Protein 5OL0 (pdb70)

Structure (mmCIF, N/CA/C/O backbone):
data_5OL0
#
_entry.id   5OL0
#
_cell.length_a   66.020
_cell.length_b   65.670
_cell.length_c   66.620
_cell.angle_alpha   90.00
_cell.angle_beta   97.75
_cell.angle_gamma   90.00
#
_symmetry.space_group_name_H-M   'P 1 21 1'
#
loop_
_entity.id
_entity.type
_entity.pdbx_description
1 polymer 'Putative silent information regulator 2,Putative silent information regulator 2'
2 polymer 'Cellular tumor antigen p53'
3 non-polymer 'ZINC ION'
4 water water
#
loop_
_atom_site.group_PDB
_atom_site.id
_atom_site.type_symbol
_atom_site.label_atom_id
_atom_site.label_alt_id
_atom_site.label_comp_id
_atom_site.label_asym_id
_atom_site.label_entity_id
_atom_site.label_seq_id
_atom_site.pdbx_PDB_ins_code
_atom_site.Cartn_x
_atom_site.Cartn_y
_atom_site.Cartn_z
_atom_site.occupancy
_atom_site.B_iso_or_equiv
_atom_site.auth_seq_id
_atom_site.auth_comp_id
_atom_site.auth_asym_id
_atom_site.auth_atom_id
_atom_site.pdbx_PDB_model_num
ATOM 1 N N . ALA A 1 9 ? -14.636 -19.217 54.342 1.00 54.48 7 ALA A N 1
ATOM 2 C CA . ALA A 1 9 ? -14.248 -20.365 55.207 1.00 54.99 7 ALA A CA 1
ATOM 3 C C . ALA A 1 9 ? -14.228 -19.934 56.709 1.00 49.71 7 ALA A C 1
ATOM 4 O O . ALA A 1 9 ? -13.558 -18.961 57.062 1.00 45.14 7 ALA A O 1
ATOM 6 N N . PRO A 1 10 ? -14.998 -20.627 57.577 1.00 47.81 8 PRO A N 1
ATOM 7 C CA . PRO A 1 10 ? -14.952 -20.363 59.043 1.00 48.31 8 PRO A CA 1
ATOM 8 C C . PRO A 1 10 ? -13.535 -20.238 59.659 1.00 46.28 8 PRO A C 1
ATOM 9 O O . PRO A 1 10 ? -13.285 -19.262 60.362 1.00 37.42 8 PRO A O 1
ATOM 13 N N . HIS A 1 11 ? -12.636 -21.186 59.363 1.00 44.19 9 HIS A N 1
ATOM 14 C CA . HIS A 1 11 ? -11.242 -21.190 59.905 1.00 48.34 9 HIS A CA 1
ATOM 15 C C . HIS A 1 11 ? -10.386 -19.933 59.554 1.00 47.50 9 HIS A C 1
ATOM 16 O O . HIS A 1 11 ? -9.386 -19.674 60.219 1.00 46.07 9 HIS A O 1
ATOM 23 N N . GLN A 1 12 ? -10.822 -19.184 58.540 1.00 46.62 10 GLN A N 1
ATOM 24 C CA . GLN A 1 12 ? -10.295 -17.862 58.206 1.00 53.96 10 GLN A CA 1
ATOM 25 C C . GLN A 1 12 ? -10.962 -16.652 58.910 1.00 51.67 10 GLN A C 1
ATOM 26 O O . GLN A 1 12 ? -10.478 -15.542 58.749 1.00 54.35 10 GLN A O 1
ATOM 32 N N . GLU A 1 13 ? -12.038 -16.824 59.688 1.00 40.62 11 GLU A N 1
ATOM 33 C CA . GLU A 1 13 ? -12.555 -15.691 60.486 1.00 43.94 11 GLU A CA 1
ATOM 34 C C . GLU A 1 13 ? -11.415 -15.144 61.334 1.00 40.75 11 GLU A C 1
ATOM 35 O O . GLU A 1 13 ? -10.820 -15.876 62.179 1.00 38.77 11 GLU A O 1
ATOM 41 N N . HIS A 1 14 ? -11.199 -13.848 61.167 1.00 37.28 12 HIS A N 1
ATOM 42 C CA . HIS A 1 14 ? -10.083 -13.155 61.756 1.00 35.43 12 HIS A CA 1
ATOM 43 C C . HIS A 1 14 ? -10.356 -12.675 63.186 1.00 34.53 12 HIS A C 1
ATOM 44 O O . HIS A 1 14 ? -11.379 -12.069 63.490 1.00 37.65 12 HIS A O 1
ATOM 51 N N . VAL A 1 15 ? -9.379 -12.845 64.050 1.00 34.30 13 VAL A N 1
ATOM 52 C CA . VAL A 1 15 ? -9.454 -12.283 65.408 1.00 38.78 13 VAL A CA 1
ATOM 53 C C . VAL A 1 15 ? -9.789 -10.770 65.399 1.00 40.44 13 VAL A C 1
ATOM 54 O O . VAL A 1 15 ? -10.385 -10.268 66.363 1.00 34.94 13 VAL A O 1
ATOM 58 N N . LEU A 1 16 ? -9.391 -10.034 64.349 1.00 35.38 14 LEU A N 1
ATOM 59 C CA . LEU A 1 16 ? -9.658 -8.587 64.305 1.00 37.16 14 LEU A CA 1
ATOM 60 C C . LEU A 1 16 ? -11.073 -8.213 63.786 1.00 41.65 14 LEU A C 1
ATOM 61 O O . LEU A 1 16 ? -11.410 -7.027 63.784 1.00 44.88 14 LEU A O 1
ATOM 66 N N . GLY A 1 17 ? -11.841 -9.194 63.306 1.00 41.43 15 GLY A N 1
ATOM 67 C CA . GLY A 1 17 ? -13.131 -8.951 62.670 1.00 44.30 15 GLY A CA 1
ATOM 68 C C . GLY A 1 17 ? -12.817 -8.641 61.235 1.00 43.81 15 GLY A C 1
ATOM 69 O O . GLY A 1 17 ? -12.754 -9.526 60.417 1.00 51.86 15 GLY A O 1
ATOM 70 N N . GLU A 1 18 ? -12.547 -7.376 60.936 1.00 48.12 16 GLU A N 1
ATOM 71 C CA . GLU A 1 18 ? -12.068 -6.978 59.611 1.00 44.33 16 GLU A CA 1
ATOM 72 C C . GLU A 1 18 ? -10.583 -6.755 59.679 1.00 39.87 16 GLU A C 1
ATOM 73 O O . GLU A 1 18 ? -10.140 -5.931 60.458 1.00 41.70 16 GLU A O 1
ATOM 79 N N . PRO A 1 19 ? -9.800 -7.477 58.873 1.00 41.65 17 PRO A N 1
ATOM 80 C CA . PRO A 1 19 ? -8.333 -7.349 58.961 1.00 42.05 17 PRO A CA 1
ATOM 81 C C . PRO A 1 19 ? -7.809 -6.113 58.194 1.00 35.06 17 PRO A C 1
ATOM 82 O O . PRO A 1 19 ? -7.085 -6.227 57.197 1.00 37.78 17 PRO A O 1
ATOM 86 N N . THR A 1 20 ? -8.199 -4.932 58.656 1.00 32.89 18 THR A N 1
ATOM 87 C CA . THR A 1 20 ? -7.924 -3.668 57.948 1.00 33.71 18 THR A CA 1
ATOM 88 C C . THR A 1 20 ? -7.406 -2.685 58.991 1.00 30.82 18 THR A C 1
ATOM 89 O O . THR A 1 20 ? -7.492 -2.929 60.195 1.00 32.71 18 THR A O 1
ATOM 93 N N . LEU A 1 21 ? -6.897 -1.554 58.556 1.00 32.47 19 LEU A N 1
ATOM 94 C CA . LEU A 1 21 ? -6.410 -0.577 59.551 1.00 31.71 19 LEU A CA 1
ATOM 95 C C . LEU A 1 21 ? -7.554 -0.076 60.425 1.00 32.89 19 LEU A C 1
ATOM 96 O O . LEU A 1 21 ? -7.385 0.130 61.650 1.00 28.94 19 LEU A O 1
ATOM 101 N N . GLU A 1 22 ? -8.717 0.110 59.792 1.00 32.79 20 GLU A N 1
ATOM 102 C CA . GLU A 1 22 ? -9.969 0.409 60.484 1.00 36.29 20 GLU A CA 1
ATOM 103 C C . GLU A 1 22 ? -10.392 -0.640 61.526 1.00 35.83 20 GLU A C 1
ATOM 104 O O . GLU A 1 22 ? -10.672 -0.292 62.702 1.00 30.22 20 GLU A O 1
ATOM 110 N N . GLY A 1 23 ? -10.389 -1.907 61.125 1.00 30.23 21 GLY A N 1
ATOM 111 C CA . GLY A 1 23 ? -10.677 -2.978 62.072 1.00 34.09 21 GLY A CA 1
ATOM 112 C C . GLY A 1 23 ? -9.706 -3.069 63.240 1.00 32.03 21 GLY A C 1
ATOM 113 O O . GLY A 1 23 ? -10.099 -3.328 64.390 1.00 30.97 21 GLY A O 1
ATOM 114 N N . LEU A 1 24 ? -8.422 -2.832 62.960 1.00 30.22 22 LEU A N 1
ATOM 115 C CA . LEU A 1 24 ? -7.427 -2.861 63.989 1.00 26.67 22 LEU A CA 1
ATOM 116 C C . LEU A 1 24 ? -7.694 -1.780 65.001 1.00 27.35 22 LEU A C 1
ATOM 117 O O . LEU A 1 24 ? -7.585 -2.016 66.217 1.00 29.36 22 LEU A O 1
ATOM 122 N N . ALA A 1 25 ? -7.965 -0.558 64.523 1.00 28.38 23 ALA A N 1
ATOM 123 C CA . ALA A 1 25 ? -8.235 0.540 65.457 1.00 31.92 23 ALA A CA 1
ATOM 124 C C . ALA A 1 25 ? -9.471 0.244 66.325 1.00 34.43 23 ALA A C 1
ATOM 125 O O . ALA A 1 25 ? -9.439 0.486 67.547 1.00 34.78 23 ALA A O 1
ATOM 127 N N . HIS A 1 26 ? -10.537 -0.231 65.681 1.00 35.63 24 HIS A N 1
ATOM 128 C CA . HIS A 1 26 ? -11.759 -0.726 66.394 1.00 39.43 24 HIS A CA 1
ATOM 129 C C . HIS A 1 26 ? -11.423 -1.743 67.438 1.00 38.22 24 HIS A C 1
ATOM 130 O O . HIS A 1 26 ? -11.927 -1.662 68.570 1.00 37.05 24 HIS A O 1
ATOM 137 N N . TYR A 1 27 ? -10.602 -2.725 67.072 1.00 34.06 25 TYR A N 1
ATOM 138 C CA . TYR A 1 27 ? -10.259 -3.808 68.000 1.00 32.49 25 TYR A CA 1
ATOM 139 C C . TYR A 1 27 ? -9.517 -3.236 69.213 1.00 34.57 25 TYR A C 1
ATOM 140 O O . TYR A 1 27 ? -9.847 -3.555 70.367 1.00 35.51 25 TYR A O 1
ATOM 149 N N . ILE A 1 28 ? -8.530 -2.390 68.960 1.00 31.47 26 ILE A N 1
ATOM 150 C CA . ILE A 1 28 ? -7.801 -1.710 70.059 1.00 29.86 26 ILE A CA 1
ATOM 151 C C . ILE A 1 28 ? -8.756 -0.920 70.999 1.00 33.53 26 ILE A C 1
ATOM 152 O O . ILE A 1 28 ? -8.627 -0.986 72.249 1.00 34.14 26 ILE A O 1
ATOM 157 N N . ARG A 1 29 ? -9.697 -0.200 70.409 1.00 35.80 27 ARG A N 1
ATOM 158 C CA . ARG A 1 29 ? -10.608 0.626 71.203 1.00 45.69 27 ARG A CA 1
ATOM 159 C C . ARG A 1 29 ? -11.668 -0.207 71.893 1.00 44.62 27 ARG A C 1
ATOM 160 O O . ARG A 1 29 ? -11.759 -0.140 73.109 1.00 42.69 27 ARG A O 1
ATOM 168 N N . GLU A 1 30 ? -12.391 -1.038 71.138 1.00 42.05 28 GLU A N 1
ATOM 169 C CA . GLU A 1 30 ? -13.457 -1.859 71.676 1.00 43.72 28 GLU A CA 1
ATOM 170 C C . GLU A 1 30 ? -12.925 -2.827 72.754 1.00 47.87 28 GLU A C 1
ATOM 171 O O . GLU A 1 30 ? -13.531 -2.986 73.829 1.00 42.62 28 GLU A O 1
ATOM 177 N N . LYS A 1 31 ? -11.767 -3.439 72.539 1.00 41.81 29 LYS A N 1
ATOM 178 C CA . LYS A 1 31 ? -11.249 -4.333 73.568 1.00 42.89 29 LYS A CA 1
ATOM 179 C C . LYS A 1 31 ? -10.368 -3.630 74.563 1.00 39.68 29 LYS A C 1
ATOM 180 O O . LYS A 1 31 ? -9.801 -4.287 75.417 1.00 42.33 29 LYS A O 1
ATOM 186 N N . ASN A 1 32 ? -10.262 -2.302 74.501 1.00 36.51 30 ASN A N 1
ATOM 187 C CA . ASN A 1 32 ? -9.401 -1.585 75.438 1.00 39.54 30 ASN A CA 1
ATOM 188 C C . ASN A 1 32 ? -7.980 -2.222 75.548 1.00 36.87 30 ASN A C 1
ATOM 189 O O . ASN A 1 32 ? -7.520 -2.596 76.632 1.00 34.69 30 ASN A O 1
ATOM 194 N N . VAL A 1 33 ? -7.297 -2.304 74.421 1.00 36.17 31 VAL A N 1
ATOM 195 C CA . VAL A 1 33 ? -5.978 -2.934 74.378 1.00 34.63 31 VAL A CA 1
ATOM 196 C C . VAL A 1 33 ? -4.968 -2.001 74.966 1.00 30.02 31 VAL A C 1
ATOM 197 O O . VAL A 1 33 ? -4.822 -0.904 74.490 1.00 32.77 31 VAL A O 1
ATOM 201 N N . ARG A 1 34 ? -4.289 -2.471 75.995 1.00 34.58 32 ARG A N 1
ATOM 202 C CA . ARG A 1 34 ? -3.291 -1.720 76.744 1.00 38.35 32 ARG A CA 1
ATOM 203 C C . ARG A 1 34 ? -1.885 -2.299 76.728 1.00 35.96 32 ARG A C 1
ATOM 204 O O . ARG A 1 34 ? -0.957 -1.655 77.227 1.00 36.85 32 ARG A O 1
ATOM 212 N N . ARG A 1 35 ? -1.715 -3.521 76.266 1.00 30.39 33 ARG A N 1
ATOM 213 C CA . ARG A 1 35 ? -0.430 -4.156 76.291 1.00 31.34 33 ARG A CA 1
ATOM 214 C C . ARG A 1 35 ? 0.042 -4.402 74.810 1.00 30.65 33 ARG A C 1
ATOM 215 O O . ARG A 1 35 ? 0.009 -5.546 74.312 1.00 31.09 33 ARG A O 1
ATOM 223 N N . ILE A 1 36 ? 0.387 -3.312 74.119 1.00 27.63 34 ILE A N 1
ATOM 224 C CA . ILE A 1 36 ? 0.802 -3.380 72.703 1.00 27.37 34 ILE A CA 1
ATOM 225 C C . ILE A 1 36 ? 2.343 -3.490 72.686 1.00 26.89 34 ILE A C 1
ATOM 226 O O . ILE A 1 36 ? 3.033 -2.629 73.200 1.00 26.12 34 ILE A O 1
ATOM 231 N N . LEU A 1 37 ? 2.839 -4.569 72.082 1.00 25.42 35 LEU A N 1
ATOM 232 C CA . LEU A 1 37 ? 4.269 -4.730 71.849 1.00 27.25 35 LEU A CA 1
ATOM 233 C C . LEU A 1 37 ? 4.560 -4.223 70.441 1.00 27.47 35 LEU A C 1
ATOM 234 O O . LEU A 1 37 ? 3.968 -4.692 69.481 1.00 27.16 35 LEU A O 1
ATOM 239 N N . VAL A 1 38 ? 5.448 -3.246 70.338 1.00 27.24 36 VAL A N 1
ATOM 240 C CA . VAL A 1 38 ? 5.799 -2.716 69.044 1.00 28.26 36 VAL A CA 1
ATOM 241 C C . VAL A 1 38 ? 7.211 -3.127 68.797 1.00 25.30 36 VAL A C 1
ATOM 242 O O . VAL A 1 38 ? 8.099 -2.902 69.631 1.00 27.74 36 VAL A O 1
ATOM 246 N N . LEU A 1 39 ? 7.422 -3.725 67.648 1.00 25.09 37 LEU A N 1
ATOM 247 C CA . LEU A 1 39 ? 8.750 -4.050 67.115 1.00 25.21 37 LEU A CA 1
ATOM 248 C C . LEU A 1 39 ? 9.082 -3.219 65.895 1.00 25.17 37 LEU A C 1
ATOM 249 O O . LEU A 1 39 ? 8.248 -3.061 64.983 1.00 21.89 37 LEU A O 1
ATOM 254 N N . VAL A 1 40 ? 10.327 -2.755 65.820 1.00 24.80 38 VAL A N 1
ATOM 255 C CA . VAL A 1 40 ? 10.725 -1.792 64.852 1.00 25.93 38 VAL A CA 1
ATOM 256 C C . VAL A 1 40 ? 11.975 -2.240 64.143 1.00 28.31 38 VAL A C 1
ATOM 257 O O . VAL A 1 40 ? 12.893 -2.680 64.795 1.00 27.61 38 VAL A O 1
ATOM 261 N N . GLY A 1 41 ? 12.026 -2.117 62.815 1.00 28.99 39 GLY A N 1
ATOM 262 C CA . GLY A 1 41 ? 13.260 -2.386 62.055 1.00 27.72 39 GLY A CA 1
ATOM 263 C C . GLY A 1 41 ? 13.570 -1.317 61.011 1.00 28.99 39 GLY A C 1
ATOM 264 O O . GLY A 1 41 ? 12.955 -0.275 61.008 1.00 26.81 39 GLY A O 1
ATOM 265 N N . ALA A 1 42 ? 14.446 -1.642 60.049 1.00 30.54 40 ALA A N 1
ATOM 266 C CA . ALA A 1 42 ? 15.063 -0.672 59.146 1.00 30.00 40 ALA A CA 1
ATOM 267 C C . ALA A 1 42 ? 14.009 0.047 58.270 1.00 29.58 40 ALA A C 1
ATOM 268 O O . ALA A 1 42 ? 14.169 1.223 57.951 1.00 29.63 40 ALA A O 1
ATOM 270 N N . GLY A 1 43 ? 12.945 -0.658 57.924 1.00 29.05 41 GLY A N 1
ATOM 271 C CA . GLY A 1 43 ? 11.847 -0.056 57.137 1.00 28.84 41 GLY A CA 1
ATOM 272 C C . GLY A 1 43 ? 11.220 1.199 57.732 1.00 29.58 41 GLY A C 1
ATOM 273 O O . GLY A 1 43 ? 10.818 2.054 56.972 1.00 29.23 41 GLY A O 1
ATOM 274 N N . ALA A 1 44 ? 11.186 1.318 59.071 1.00 25.13 42 ALA A N 1
ATOM 275 C CA . ALA A 1 44 ? 10.634 2.456 59.817 1.00 30.32 42 ALA A CA 1
ATOM 276 C C . ALA A 1 44 ? 11.427 3.729 59.695 1.00 29.52 42 ALA A C 1
ATOM 277 O O . ALA A 1 44 ? 10.926 4.814 59.968 1.00 33.42 42 ALA A O 1
ATOM 279 N N . SER A 1 45 ? 12.701 3.601 59.365 1.00 28.24 43 SER A N 1
ATOM 280 C CA . SER A 1 45 ? 13.567 4.769 59.376 1.00 30.97 43 SER A CA 1
ATOM 281 C C . SER A 1 45 ? 14.052 5.251 57.993 1.00 34.43 43 SER A C 1
ATOM 282 O O . SER A 1 45 ? 14.689 6.319 57.918 1.00 33.05 43 SER A O 1
ATOM 285 N N . VAL A 1 46 ? 13.704 4.516 56.934 1.00 28.71 44 VAL A N 1
ATOM 286 C CA . VAL A 1 46 ? 13.901 4.987 55.540 1.00 33.78 44 VAL A CA 1
ATOM 287 C C . VAL A 1 46 ? 13.425 6.401 55.345 1.00 35.22 44 VAL A C 1
ATOM 288 O O . VAL A 1 46 ? 14.164 7.252 54.824 1.00 34.90 44 VAL A O 1
ATOM 292 N N . ALA A 1 47 ? 12.206 6.695 55.795 1.00 33.31 45 ALA A N 1
ATOM 293 C CA . ALA A 1 47 ? 11.674 8.049 55.663 1.00 34.17 45 ALA A CA 1
ATOM 294 C C . ALA A 1 47 ? 12.518 9.109 56.430 1.00 32.39 45 ALA A C 1
ATOM 295 O O . ALA A 1 47 ? 12.430 10.256 56.147 1.00 30.75 45 ALA A O 1
ATOM 297 N N . ALA A 1 48 ? 13.381 8.734 57.346 1.00 36.17 46 ALA A N 1
ATOM 298 C CA . ALA A 1 48 ? 14.242 9.717 57.955 1.00 34.85 46 ALA A CA 1
ATOM 299 C C . ALA A 1 48 ? 15.448 10.074 57.089 1.00 37.20 46 ALA A C 1
ATOM 300 O O . ALA A 1 48 ? 16.163 11.019 57.423 1.00 33.22 46 ALA A O 1
ATOM 302 N N . GLY A 1 49 ? 15.684 9.309 56.028 1.00 35.49 47 GLY A N 1
ATOM 303 C CA . GLY A 1 49 ? 16.829 9.545 55.125 1.00 34.05 47 GLY A CA 1
ATOM 304 C C . GLY A 1 49 ? 17.966 8.662 55.494 1.00 32.78 47 GLY A C 1
ATOM 305 O O . GLY A 1 49 ? 19.068 8.952 55.156 1.00 37.48 47 GLY A O 1
ATOM 306 N N . ILE A 1 50 ? 17.748 7.557 56.183 1.00 36.35 48 ILE A N 1
ATOM 307 C CA . ILE A 1 50 ? 18.901 6.732 56.567 1.00 41.08 48 ILE A CA 1
ATOM 308 C C . ILE A 1 50 ? 19.430 6.019 55.311 1.00 49.03 48 ILE A C 1
ATOM 309 O O . ILE A 1 50 ? 18.629 5.496 54.572 1.00 45.94 48 ILE A O 1
ATOM 314 N N . PRO A 1 51 ? 20.761 6.134 55.016 1.00 58.67 49 PRO A N 1
ATOM 315 C CA . PRO A 1 51 ? 21.419 5.416 53.894 1.00 58.82 49 PRO A CA 1
ATOM 316 C C . PRO A 1 51 ? 21.220 3.891 53.948 1.00 59.83 49 PRO A C 1
ATOM 317 O O . PRO A 1 51 ? 21.718 3.249 54.892 1.00 60.41 49 PRO A O 1
ATOM 321 N N . ASP A 1 52 ? 20.475 3.339 52.979 1.00 60.17 50 ASP A N 1
ATOM 322 C CA . ASP A 1 52 ? 20.394 1.871 52.766 1.00 58.79 50 ASP A CA 1
ATOM 323 C C . ASP A 1 52 ? 21.713 1.255 52.234 1.00 55.32 50 ASP A C 1
ATOM 324 O O . ASP A 1 52 ? 22.152 1.594 51.119 1.00 48.22 50 ASP A O 1
ATOM 329 N N . PHE A 1 53 ? 22.288 0.330 53.019 1.00 54.10 51 PHE A N 1
ATOM 330 C CA . PHE A 1 53 ? 23.479 -0.460 52.636 1.00 61.44 51 PHE A CA 1
ATOM 331 C C . PHE A 1 53 ? 23.399 -0.944 51.194 1.00 51.08 51 PHE A C 1
ATOM 332 O O . PHE A 1 53 ? 24.406 -1.003 50.486 1.00 46.06 51 PHE A O 1
ATOM 340 N N . ARG A 1 54 ? 22.195 -1.405 50.840 1.00 49.29 52 ARG A N 1
ATOM 341 C CA . ARG A 1 54 ? 21.956 -2.237 49.670 1.00 47.93 52 ARG A CA 1
ATOM 342 C C . ARG A 1 54 ? 21.684 -1.453 48.408 1.00 47.91 52 ARG A C 1
ATOM 343 O O . ARG A 1 54 ? 21.605 -2.060 47.322 1.00 45.91 52 ARG A O 1
ATOM 351 N N . SER A 1 55 ? 21.540 -0.131 48.538 1.00 45.61 53 SER A N 1
ATOM 352 C CA . SER A 1 55 ? 21.193 0.735 47.435 1.00 44.89 53 SER A CA 1
ATOM 353 C C . SER A 1 55 ? 22.417 1.214 46.641 1.00 44.36 53 SER A C 1
ATOM 354 O O . SER A 1 55 ? 23.225 1.975 47.176 1.00 43.58 53 SER A O 1
ATOM 357 N N . PRO A 1 56 ? 22.534 0.814 45.359 1.00 41.45 54 PRO A N 1
ATOM 358 C CA . PRO A 1 56 ? 23.702 1.168 44.525 1.00 51.02 54 PRO A CA 1
ATOM 359 C C . PRO A 1 56 ? 24.098 2.637 44.349 1.00 54.04 54 PRO A C 1
ATOM 360 O O . PRO A 1 56 ? 25.274 2.926 44.341 1.00 75.34 54 PRO A O 1
ATOM 364 N N . ASP A 1 57 ? 23.176 3.574 44.272 1.00 63.41 55 ASP A N 1
ATOM 365 C CA . ASP A 1 57 ? 23.628 4.990 44.193 1.00 69.08 55 ASP A CA 1
ATOM 366 C C . ASP A 1 57 ? 23.942 5.670 45.600 1.00 67.55 55 ASP A C 1
ATOM 367 O O . ASP A 1 57 ? 24.181 6.875 45.666 1.00 70.98 55 ASP A O 1
ATOM 372 N N . THR A 1 58 ? 23.976 4.903 46.700 1.00 63.08 56 THR A N 1
ATOM 373 C CA . THR A 1 58 ? 24.457 5.418 47.995 1.00 60.96 56 THR A CA 1
ATOM 374 C C . THR A 1 58 ? 25.996 5.439 48.099 1.00 63.25 56 THR A C 1
ATOM 375 O O . THR A 1 58 ? 26.729 4.695 47.404 1.00 52.80 56 THR A O 1
ATOM 379 N N . GLY A 1 59 ? 26.473 6.322 48.981 1.00 61.48 57 GLY A N 1
ATOM 380 C CA . GLY A 1 59 ? 27.861 6.381 49.344 1.00 55.96 57 GLY A CA 1
ATOM 381 C C . GLY A 1 59 ? 28.189 5.139 50.125 1.00 57.43 57 GLY A C 1
ATOM 382 O O . GLY A 1 59 ? 29.237 4.545 49.923 1.00 61.46 57 GLY A O 1
ATOM 383 N N . ILE A 1 60 ? 27.281 4.726 51.007 1.00 61.39 58 ILE A N 1
ATOM 384 C CA . ILE A 1 60 ? 27.513 3.534 51.806 1.00 65.64 58 ILE A CA 1
ATOM 385 C C . ILE A 1 60 ? 27.808 2.285 50.925 1.00 69.82 58 ILE A C 1
ATOM 386 O O . ILE A 1 60 ? 28.775 1.562 51.196 1.00 65.63 58 ILE A O 1
ATOM 391 N N . TYR A 1 61 ? 27.025 2.063 49.862 1.00 60.39 59 TYR A N 1
ATOM 392 C CA . TYR A 1 61 ? 27.247 0.909 48.935 1.00 58.60 59 TYR A CA 1
ATOM 393 C C . TYR A 1 61 ? 28.619 0.946 48.180 1.00 61.43 59 TYR A C 1
ATOM 394 O O . TYR A 1 61 ? 29.340 -0.093 48.055 1.00 44.88 59 TYR A O 1
ATOM 403 N N . ALA A 1 62 ? 28.962 2.149 47.699 1.00 63.32 60 ALA A N 1
ATOM 404 C CA . ALA A 1 62 ? 30.230 2.409 46.975 1.00 75.57 60 ALA A CA 1
ATOM 405 C C . ALA A 1 62 ? 31.443 1.924 47.764 1.00 79.68 60 ALA A C 1
ATOM 406 O O . ALA A 1 62 ? 32.295 1.204 47.253 1.00 86.92 60 ALA A O 1
ATOM 408 N N . ASN A 1 63 ? 31.480 2.329 49.025 1.00 87.67 61 ASN A N 1
ATOM 409 C CA . ASN A 1 63 ? 32.466 1.876 49.998 1.00 86.44 61 ASN A CA 1
ATOM 410 C C . ASN A 1 63 ? 32.572 0.332 50.063 1.00 85.72 61 ASN A C 1
ATOM 411 O O . ASN A 1 63 ? 33.641 -0.218 49.767 1.00 94.66 61 ASN A O 1
ATOM 416 N N . LEU A 1 64 ? 31.471 -0.344 50.430 1.00 83.04 62 LEU A N 1
ATOM 417 C CA . LEU A 1 64 ? 31.420 -1.822 50.638 1.00 83.37 62 LEU A CA 1
ATOM 418 C C . LEU A 1 64 ? 32.058 -2.630 49.500 1.00 86.51 62 LEU A C 1
ATOM 419 O O . LEU A 1 64 ? 32.660 -3.688 49.732 1.00 79.24 62 LEU A O 1
ATOM 424 N N . GLY A 1 65 ? 31.885 -2.126 48.276 1.00 87.22 63 GLY A N 1
ATOM 425 C CA . GLY A 1 65 ? 32.460 -2.705 47.075 1.00 80.85 63 GLY A CA 1
ATOM 426 C C . GLY A 1 65 ? 33.923 -3.070 47.190 1.00 76.74 63 GLY A C 1
ATOM 427 O O . GLY A 1 65 ? 34.255 -4.247 47.072 1.00 66.73 63 GLY A O 1
ATOM 428 N N . LYS A 1 66 ? 34.799 -2.094 47.454 1.00 74.44 64 LYS A N 1
ATOM 429 C CA . LYS A 1 66 ? 36.252 -2.384 47.469 1.00 77.10 64 LYS A CA 1
ATOM 430 C C . LYS A 1 66 ? 36.602 -3.547 48.388 1.00 76.13 64 LYS A C 1
ATOM 431 O O . LYS A 1 66 ? 37.476 -4.355 48.062 1.00 79.48 64 LYS A O 1
ATOM 437 N N . TYR A 1 67 ? 35.887 -3.648 49.510 1.00 75.81 65 TYR A N 1
ATOM 438 C CA . TYR A 1 67 ? 36.154 -4.692 50.506 1.00 75.81 65 TYR A CA 1
ATOM 439 C C . TYR A 1 67 ? 35.655 -6.093 50.143 1.00 74.18 65 TYR A C 1
ATOM 440 O O . TYR A 1 67 ? 36.271 -7.083 50.555 1.00 70.54 65 TYR A O 1
ATOM 449 N N . ASN A 1 68 ? 34.615 -6.188 49.321 1.00 79.91 66 ASN A N 1
ATOM 450 C CA . ASN A 1 68 ? 34.060 -7.471 48.820 1.00 87.36 66 ASN A CA 1
ATOM 451 C C . ASN A 1 68 ? 33.548 -8.438 49.876 1.00 84.80 66 ASN A C 1
ATOM 452 O O . ASN A 1 68 ? 34.160 -9.456 50.122 1.00 86.83 66 ASN A O 1
ATOM 457 N N . LEU A 1 69 ? 32.362 -8.197 50.389 1.00 80.97 67 LEU A N 1
ATOM 458 C CA . LEU A 1 69 ? 31.835 -8.993 51.480 1.00 83.97 67 LEU A CA 1
ATOM 459 C C . LEU A 1 69 ? 30.710 -9.902 51.018 1.00 86.53 67 LEU A C 1
ATOM 460 O O . LEU A 1 69 ? 29.826 -9.481 50.253 1.00 76.77 67 LEU A O 1
ATOM 465 N N . GLU A 1 70 ? 30.710 -11.133 51.530 1.00 91.77 68 GLU A N 1
ATOM 466 C CA . GLU A 1 70 ? 29.543 -12.011 51.414 1.00 92.58 68 GLU A CA 1
ATOM 467 C C . GLU A 1 70 ? 28.485 -11.483 52.399 1.00 94.73 68 GLU A C 1
ATOM 468 O O . GLU A 1 70 ? 28.192 -12.138 53.402 1.00 94.87 68 GLU A O 1
ATOM 474 N N . ASP A 1 71 ? 28.122 -10.212 52.173 1.00 91.54 69 ASP A N 1
ATOM 475 C CA . ASP A 1 71 ? 27.087 -9.490 52.913 1.00 87.56 69 ASP A CA 1
ATOM 476 C C . ASP A 1 71 ? 27.344 -8.123 53.571 1.00 83.61 69 ASP A C 1
ATOM 477 O O . ASP A 1 71 ? 28.208 -8.004 54.395 1.00 74.13 69 ASP A O 1
ATOM 482 N N . PRO A 1 72 ? 26.563 -7.089 53.208 1.00 85.60 70 PRO A N 1
ATOM 483 C CA . PRO A 1 72 ? 26.809 -5.851 53.971 1.00 90.75 70 PRO A CA 1
ATOM 484 C C . PRO A 1 72 ? 26.866 -6.056 55.499 1.00 88.91 70 PRO A C 1
ATOM 485 O O . PRO A 1 72 ? 27.503 -5.280 56.209 1.00 96.47 70 PRO A O 1
ATOM 489 N N . THR A 1 73 ? 26.187 -7.092 55.978 1.00 84.35 71 THR A N 1
ATOM 490 C CA . THR A 1 73 ? 26.123 -7.455 57.393 1.00 76.75 71 THR A CA 1
ATOM 491 C C . THR A 1 73 ? 27.421 -7.969 58.042 1.00 68.52 71 THR A C 1
ATOM 492 O O . THR A 1 73 ? 27.487 -8.106 59.264 1.00 63.54 71 THR A O 1
ATOM 496 N N . ASP A 1 74 ? 28.440 -8.275 57.250 1.00 61.11 72 ASP A N 1
ATOM 497 C CA . ASP A 1 74 ? 29.741 -8.641 57.809 1.00 55.53 72 ASP A CA 1
ATOM 498 C C . ASP A 1 74 ? 30.511 -7.411 58.310 1.00 49.00 72 ASP A C 1
ATOM 499 O O . ASP A 1 74 ? 31.461 -7.540 59.065 1.00 40.09 72 ASP A O 1
ATOM 504 N N . ALA A 1 75 ? 30.109 -6.227 57.870 1.00 44.26 73 ALA A N 1
ATOM 505 C CA . ALA A 1 75 ? 30.621 -4.996 58.440 1.00 46.65 73 ALA A CA 1
ATOM 506 C C . ALA A 1 75 ? 30.321 -4.930 59.938 1.00 43.53 73 ALA A C 1
ATOM 507 O O . ALA A 1 75 ? 31.053 -4.251 60.684 1.00 38.68 73 ALA A O 1
ATOM 509 N N . PHE A 1 76 ? 29.233 -5.605 60.358 1.00 47.85 74 PHE A N 1
ATOM 510 C CA . PHE A 1 76 ? 28.801 -5.715 61.763 1.00 42.39 74 PHE A CA 1
ATOM 511 C C . PHE A 1 76 ? 29.202 -7.022 62.382 1.00 42.10 74 PHE A C 1
ATOM 512 O O . PHE A 1 76 ? 28.612 -7.489 63.342 1.00 41.79 74 PHE A O 1
ATOM 520 N N . SER A 1 77 ? 30.304 -7.565 61.921 1.00 40.79 75 SER A N 1
ATOM 521 C CA . SER A 1 77 ? 30.783 -8.763 62.527 1.00 43.44 75 SER A CA 1
ATOM 522 C C . SER A 1 77 ? 31.943 -8.396 63.415 1.00 41.02 75 SER A C 1
ATOM 523 O O . SER A 1 77 ? 32.815 -7.611 63.075 1.00 38.96 75 SER A O 1
ATOM 526 N N . LEU A 1 78 ? 31.890 -8.969 64.604 1.00 41.16 76 LEU A N 1
ATOM 527 C CA . LEU A 1 78 ? 32.855 -8.778 65.596 1.00 40.12 76 LEU A CA 1
ATOM 528 C C . LEU A 1 78 ? 34.228 -9.294 65.151 1.00 44.74 76 LEU A C 1
ATOM 529 O O . LEU A 1 78 ? 35.272 -8.680 65.408 1.00 47.25 76 LEU A O 1
ATOM 534 N N . THR A 1 79 ? 34.234 -10.414 64.446 1.00 47.32 77 THR A N 1
ATOM 535 C CA . THR A 1 79 ? 35.506 -10.958 63.935 1.00 46.92 77 THR A CA 1
ATOM 536 C C . THR A 1 79 ? 36.166 -10.077 62.835 1.00 42.78 77 THR A C 1
ATOM 537 O O . THR A 1 79 ? 37.381 -9.809 62.891 1.00 44.95 77 THR A O 1
ATOM 541 N N . LEU A 1 80 ? 35.382 -9.560 61.890 1.00 41.30 78 LEU A N 1
ATOM 542 C CA . LEU A 1 80 ? 35.909 -8.530 60.973 1.00 44.33 78 LEU A CA 1
ATOM 543 C C . LEU A 1 80 ? 36.370 -7.246 61.673 1.00 41.68 78 LEU A C 1
ATOM 544 O O . LEU A 1 80 ? 37.353 -6.650 61.267 1.00 40.01 78 LEU A O 1
ATOM 549 N N . LEU A 1 81 ? 35.664 -6.816 62.715 1.00 40.62 79 LEU A N 1
ATOM 550 C CA . LEU A 1 81 ? 36.135 -5.669 63.516 1.00 40.21 79 LEU A CA 1
ATOM 551 C C . LEU A 1 81 ? 37.508 -5.882 64.159 1.00 40.76 79 LEU A C 1
ATOM 552 O O . LEU A 1 81 ? 38.366 -5.007 64.105 1.00 43.37 79 LEU A O 1
ATOM 557 N N . ARG A 1 82 ? 37.730 -7.052 64.749 1.00 44.22 80 ARG A N 1
ATOM 558 C CA . ARG A 1 82 ? 39.057 -7.351 65.320 1.00 43.51 80 ARG A CA 1
ATOM 559 C C . ARG A 1 82 ? 40.131 -7.426 64.236 1.00 44.82 80 ARG A C 1
ATOM 560 O O . ARG A 1 82 ? 41.249 -7.109 64.475 1.00 46.87 80 ARG A O 1
ATOM 568 N N . GLU A 1 83 ? 39.769 -7.842 63.044 1.00 49.38 81 GLU A N 1
ATOM 569 C CA . GLU A 1 83 ? 40.761 -8.112 62.022 1.00 58.05 81 GLU A CA 1
ATOM 570 C C . GLU A 1 83 ? 41.102 -6.865 61.246 1.00 56.65 81 GLU A C 1
ATOM 571 O O . GLU A 1 83 ? 42.280 -6.592 61.003 1.00 49.70 81 GLU A O 1
ATOM 577 N N . LYS A 1 84 ? 40.061 -6.128 60.849 1.00 47.52 82 LYS A N 1
ATOM 578 C CA . LYS A 1 84 ? 40.199 -4.986 59.962 1.00 51.16 82 LYS A CA 1
ATOM 579 C C . LYS A 1 84 ? 39.177 -3.883 60.387 1.00 44.41 82 LYS A C 1
ATOM 580 O O . LYS A 1 84 ? 38.162 -3.665 59.684 1.00 40.23 82 LYS A O 1
ATOM 586 N N . PRO A 1 85 ? 39.448 -3.208 61.515 1.00 39.95 83 PRO A N 1
ATOM 587 C CA . PRO A 1 85 ? 38.525 -2.197 62.062 1.00 44.02 83 PRO A CA 1
ATOM 588 C C . PRO A 1 85 ? 38.272 -1.010 61.094 1.00 48.17 83 PRO A C 1
ATOM 589 O O . PRO A 1 85 ? 37.166 -0.477 61.037 1.00 41.73 83 PRO A O 1
ATOM 593 N N . GLU A 1 86 ? 39.245 -0.707 60.243 1.00 48.82 84 GLU A N 1
ATOM 594 C CA . GLU A 1 86 ? 39.068 0.306 59.231 1.00 49.16 84 GLU A CA 1
ATOM 595 C C . GLU A 1 86 ? 37.782 0.094 58.458 1.00 47.35 84 GLU A C 1
ATOM 596 O O . GLU A 1 86 ? 37.161 1.061 58.056 1.00 39.45 84 GLU A O 1
ATOM 602 N N . ILE A 1 87 ? 37.320 -1.152 58.305 1.00 45.84 85 ILE A N 1
ATOM 603 C CA . ILE A 1 87 ? 36.111 -1.398 57.510 1.00 43.36 85 ILE A CA 1
ATOM 604 C C . ILE A 1 87 ? 34.852 -0.886 58.228 1.00 45.98 85 ILE A C 1
ATOM 605 O O . ILE A 1 87 ? 34.048 -0.155 57.656 1.00 42.58 85 ILE A O 1
ATOM 610 N N . PHE A 1 88 ? 34.650 -1.276 59.474 1.00 45.75 86 PHE A N 1
ATOM 611 C CA . PHE A 1 88 ? 33.448 -0.764 60.142 1.00 41.44 86 PHE A CA 1
ATOM 612 C C . PHE A 1 88 ? 33.607 0.757 60.358 1.00 35.90 86 PHE A C 1
ATOM 613 O O . PHE A 1 88 ? 32.670 1.480 60.184 1.00 33.75 86 PHE A O 1
ATOM 621 N N . TYR A 1 89 ? 34.791 1.232 60.720 1.00 37.30 87 TYR A N 1
ATOM 622 C CA . TYR A 1 89 ? 34.948 2.658 60.970 1.00 36.93 87 TYR A CA 1
ATOM 623 C C . TYR A 1 89 ? 34.659 3.477 59.736 1.00 43.21 87 TYR A C 1
ATOM 624 O O . TYR A 1 89 ? 34.160 4.593 59.840 1.00 37.47 87 TYR A O 1
ATOM 633 N N . SER A 1 90 ? 34.996 2.924 58.567 1.00 43.04 88 SER A N 1
ATOM 634 C CA . SER A 1 90 ? 34.692 3.554 57.307 1.00 42.35 88 SER A CA 1
ATOM 635 C C . SER A 1 90 ? 33.202 3.611 57.054 1.00 43.40 88 SER A C 1
ATOM 636 O O . SER A 1 90 ? 32.688 4.618 56.581 1.00 43.08 88 SER A O 1
ATOM 639 N N . ILE A 1 91 ? 32.483 2.553 57.398 1.00 40.46 89 ILE A N 1
ATOM 640 C CA . ILE A 1 91 ? 31.026 2.588 57.327 1.00 41.53 89 ILE A CA 1
ATOM 641 C C . ILE A 1 91 ? 30.422 3.528 58.374 1.00 45.88 89 ILE A C 1
ATOM 642 O O . ILE A 1 91 ? 29.481 4.275 58.044 1.00 42.73 89 ILE A O 1
ATOM 647 N N . ALA A 1 92 ? 30.994 3.570 59.583 1.00 38.09 90 ALA A N 1
ATOM 648 C CA . ALA A 1 92 ? 30.433 4.401 60.631 1.00 39.64 90 ALA A CA 1
ATOM 649 C C . ALA A 1 92 ? 30.471 5.886 60.249 1.00 41.47 90 ALA A C 1
ATOM 650 O O . ALA A 1 92 ? 29.564 6.636 60.543 1.00 39.28 90 ALA A O 1
ATOM 652 N N . ARG A 1 93 ? 31.551 6.300 59.607 1.00 38.22 91 ARG A N 1
ATOM 653 C CA . ARG A 1 93 ? 31.721 7.656 59.140 1.00 38.72 91 ARG A CA 1
ATOM 654 C C . ARG A 1 93 ? 30.647 8.113 58.138 1.00 39.69 91 ARG A C 1
ATOM 655 O O . ARG A 1 93 ? 30.345 9.307 58.060 1.00 40.84 91 ARG A O 1
ATOM 663 N N . GLU A 1 94 ? 30.144 7.182 57.331 1.00 37.54 92 GLU A N 1
ATOM 664 C CA . GLU A 1 94 ? 29.141 7.468 56.313 1.00 45.49 92 GLU A CA 1
ATOM 665 C C . GLU A 1 94 ? 27.673 7.371 56.725 1.00 41.47 92 GLU A C 1
ATOM 666 O O . GLU A 1 94 ? 26.840 8.033 56.144 1.00 43.08 92 GLU A O 1
ATOM 672 N N . LEU A 1 95 ? 27.357 6.583 57.740 1.00 39.80 93 LEU A N 1
ATOM 673 C CA . LEU A 1 95 ? 25.967 6.374 58.121 1.00 40.45 93 LEU A CA 1
ATOM 674 C C . LEU A 1 95 ? 25.361 7.514 58.888 1.00 37.44 93 LEU A C 1
ATOM 675 O O . LEU A 1 95 ? 24.156 7.631 58.880 1.00 35.76 93 LEU A O 1
ATOM 680 N N . ASN A 1 96 ? 26.187 8.306 59.591 1.00 38.00 94 ASN A N 1
ATOM 681 C CA . ASN A 1 96 ? 25.726 9.508 60.305 1.00 40.44 94 ASN A CA 1
ATOM 682 C C . ASN A 1 96 ? 24.719 9.205 61.410 1.00 34.12 94 ASN A C 1
ATOM 683 O O . ASN A 1 96 ? 23.772 9.926 61.589 1.00 36.44 94 ASN A O 1
ATOM 688 N N . LEU A 1 97 ? 24.922 8.093 62.115 1.00 34.89 95 LEU A N 1
ATOM 689 C CA . LEU A 1 97 ? 23.956 7.622 63.098 1.00 36.00 95 LEU A CA 1
ATOM 690 C C . LEU A 1 97 ? 24.136 8.240 64.475 1.00 38.57 95 LEU A C 1
ATOM 691 O O . LEU A 1 97 ? 23.439 7.855 65.399 1.00 31.60 95 LEU A O 1
ATOM 696 N N . TRP A 1 98 ? 25.081 9.174 64.603 1.00 36.96 96 TRP A N 1
ATOM 697 C CA . TRP A 1 98 ? 25.363 9.869 65.871 1.00 40.31 96 TRP A CA 1
ATOM 698 C C . TRP A 1 98 ? 24.097 10.591 66.230 1.00 33.09 96 TRP A C 1
ATOM 699 O O . TRP A 1 98 ? 23.490 11.191 65.342 1.00 37.17 96 TRP A O 1
ATOM 710 N N . PRO A 1 99 ? 23.663 10.524 67.509 1.00 35.52 97 PRO A N 1
ATOM 711 C CA . PRO A 1 99 ? 22.380 11.192 67.835 1.00 34.29 97 PRO A CA 1
ATOM 712 C C . PRO A 1 99 ? 22.404 12.688 67.565 1.00 36.09 97 PRO A C 1
ATOM 713 O O . PRO A 1 99 ? 23.419 13.365 67.804 1.00 36.95 97 PRO A O 1
ATOM 717 N N . GLY A 1 100 ? 21.305 13.164 67.011 1.00 33.56 98 GLY A N 1
ATOM 718 C CA . GLY A 1 100 ? 21.089 14.554 66.780 1.00 36.21 98 GLY A CA 1
ATOM 719 C C . GLY A 1 100 ? 21.125 14.898 65.304 1.00 36.72 98 GLY A C 1
ATOM 720 O O . GLY A 1 100 ? 20.855 16.066 64.971 1.00 38.38 98 GLY A O 1
ATOM 721 N N . HIS A 1 101 ? 21.510 13.964 64.434 1.00 31.03 99 HIS A N 1
ATOM 722 C CA . HIS A 1 101 ? 21.384 14.216 62.958 1.00 32.62 99 HIS A CA 1
ATOM 723 C C . HIS A 1 101 ? 20.008 13.840 62.356 1.00 31.92 99 HIS A C 1
ATOM 724 O O . HIS A 1 101 ? 19.224 14.694 61.955 1.00 32.47 99 HIS A O 1
ATOM 731 N N . PHE A 1 102 ? 19.698 12.562 62.298 1.00 29.72 100 PHE A N 1
ATOM 732 C CA . PHE A 1 102 ? 18.401 12.181 61.790 1.00 31.30 100 PHE A CA 1
ATOM 733 C C . PHE A 1 102 ? 17.295 12.550 62.805 1.00 33.54 100 PHE A C 1
ATOM 734 O O . PHE A 1 102 ? 17.512 12.673 64.028 1.00 33.80 100 PHE A O 1
ATOM 742 N N . GLN A 1 103 ? 16.103 12.715 62.282 1.00 33.24 101 GLN A N 1
ATOM 743 C CA . GLN A 1 103 ? 14.957 13.028 63.116 1.00 36.46 101 GLN A CA 1
ATOM 744 C C . GLN A 1 103 ? 13.886 11.918 63.057 1.00 31.82 101 GLN A C 1
ATOM 745 O O . GLN A 1 103 ? 13.750 11.254 62.060 1.00 30.14 101 GLN A O 1
ATOM 751 N N . PRO A 1 104 ? 13.064 11.815 64.083 1.00 31.76 102 PRO A N 1
ATOM 752 C CA . PRO A 1 104 ? 12.049 10.772 64.082 1.00 31.82 102 PRO A CA 1
ATOM 753 C C . PRO A 1 104 ? 11.029 10.911 63.004 1.00 29.38 102 PRO A C 1
ATOM 754 O O . PRO A 1 104 ? 10.691 12.006 62.628 1.00 30.19 102 PRO A O 1
ATOM 758 N N . THR A 1 105 ? 10.528 9.770 62.563 1.00 28.54 103 THR A N 1
ATOM 759 C CA . THR A 1 105 ? 9.484 9.644 61.562 1.00 28.69 103 THR A CA 1
ATOM 760 C C . THR A 1 105 ? 8.090 9.586 62.223 1.00 28.11 103 THR A C 1
ATOM 761 O O . THR A 1 105 ? 7.960 9.553 63.451 1.00 28.31 103 THR A O 1
ATOM 765 N N . ALA A 1 106 ? 7.063 9.574 61.386 1.00 27.55 104 ALA A N 1
ATOM 766 C CA . ALA A 1 106 ? 5.695 9.361 61.819 1.00 29.27 104 ALA A CA 1
ATOM 767 C C . ALA A 1 106 ? 5.542 8.056 62.630 1.00 30.36 104 ALA A C 1
ATOM 768 O O . ALA A 1 106 ? 4.911 8.049 63.678 1.00 31.57 104 ALA A O 1
ATOM 770 N N . VAL A 1 107 ? 6.189 6.974 62.211 1.00 27.23 105 VAL A N 1
ATOM 771 C CA . VAL A 1 107 ? 6.148 5.735 63.010 1.00 26.20 105 VAL A CA 1
ATOM 772 C C . VAL A 1 107 ? 6.673 6.002 64.442 1.00 26.27 105 VAL A C 1
ATOM 773 O O . VAL A 1 107 ? 6.078 5.571 65.428 1.00 25.54 105 VAL A O 1
ATOM 777 N N . HIS A 1 108 ? 7.829 6.641 64.533 1.00 26.71 106 HIS A N 1
ATOM 778 C CA . HIS A 1 108 ? 8.455 6.895 65.821 1.00 26.80 106 HIS A CA 1
ATOM 779 C C . HIS A 1 108 ? 7.590 7.757 66.799 1.00 26.40 106 HIS A C 1
ATOM 780 O O . HIS A 1 108 ? 7.453 7.484 68.054 1.00 24.49 106 HIS A O 1
ATOM 787 N N . HIS A 1 109 ? 7.043 8.826 66.245 1.00 25.63 107 HIS A N 1
ATOM 788 C CA . HIS A 1 109 ? 6.118 9.677 66.976 1.00 29.02 107 HIS A CA 1
ATOM 789 C C . HIS A 1 109 ? 4.860 8.884 67.361 1.00 30.38 107 HIS A C 1
ATOM 790 O O . HIS A 1 109 ? 4.345 9.071 68.434 1.00 28.24 107 HIS A O 1
ATOM 797 N N . PHE A 1 110 ? 4.365 8.040 66.468 1.00 29.29 108 PHE A N 1
ATOM 798 C CA . PHE A 1 110 ? 3.205 7.217 66.794 1.00 28.28 108 PHE A CA 1
ATOM 799 C C . PHE A 1 110 ? 3.434 6.364 68.041 1.00 27.63 108 PHE A C 1
ATOM 800 O O . PHE A 1 110 ? 2.567 6.218 68.864 1.00 28.02 108 PHE A O 1
ATOM 808 N N . ILE A 1 111 ? 4.597 5.742 68.124 1.00 24.64 109 ILE A N 1
ATOM 809 C CA . ILE A 1 111 ? 4.867 4.919 69.245 1.00 27.13 109 ILE A CA 1
ATOM 810 C C . ILE A 1 111 ? 4.866 5.758 70.547 1.00 25.13 109 ILE A C 1
ATOM 811 O O . ILE A 1 111 ? 4.448 5.305 71.612 1.00 27.52 109 ILE A O 1
ATOM 816 N N . ARG A 1 112 ? 5.463 6.938 70.479 1.00 25.92 110 ARG A N 1
ATOM 817 C CA . ARG A 1 112 ? 5.370 7.844 71.557 1.00 29.95 110 ARG A CA 1
ATOM 818 C C . ARG A 1 112 ? 3.906 8.104 71.925 1.00 30.95 110 ARG A C 1
ATOM 819 O O . ARG A 1 112 ? 3.561 8.133 73.129 1.00 35.38 110 ARG A O 1
ATOM 827 N N . LEU A 1 113 ? 3.059 8.351 70.942 1.00 29.44 111 LEU A N 1
ATOM 828 C CA . LEU A 1 113 ? 1.626 8.506 71.262 1.00 30.51 111 LEU A CA 1
ATOM 829 C C . LEU A 1 113 ? 1.039 7.285 71.939 1.00 34.66 111 LEU A C 1
ATOM 830 O O . LEU A 1 113 ? 0.264 7.454 72.873 1.00 33.62 111 LEU A O 1
ATOM 835 N N . LEU A 1 114 ? 1.396 6.057 71.495 1.00 30.96 112 LEU A N 1
ATOM 836 C CA . LEU A 1 114 ? 0.850 4.896 72.184 1.00 33.66 112 LEU A CA 1
ATOM 837 C C . LEU A 1 114 ? 1.268 4.937 73.653 1.00 33.12 112 LEU A C 1
ATOM 838 O O . LEU A 1 114 ? 0.496 4.604 74.506 1.00 34.67 112 LEU A O 1
ATOM 843 N N . GLN A 1 115 ? 2.486 5.361 73.936 1.00 30.32 113 GLN A N 1
ATOM 844 C CA . GLN A 1 115 ? 2.952 5.412 75.310 1.00 32.72 113 GLN A CA 1
ATOM 845 C C . GLN A 1 115 ? 2.144 6.405 76.098 1.00 32.65 113 GLN A C 1
ATOM 846 O O . GLN A 1 115 ? 1.663 6.109 77.182 1.00 32.95 113 GLN A O 1
ATOM 852 N N . ASP A 1 116 ? 1.996 7.582 75.540 1.00 32.74 114 ASP A N 1
ATOM 853 C CA . ASP A 1 116 ? 1.205 8.622 76.235 1.00 37.11 114 ASP A CA 1
ATOM 854 C C . ASP A 1 116 ? -0.266 8.271 76.430 1.00 37.83 114 ASP A C 1
ATOM 855 O O . ASP A 1 116 ? -0.876 8.779 77.369 1.00 38.51 114 ASP A O 1
ATOM 860 N N . GLU A 1 117 ? -0.804 7.386 75.591 1.00 32.40 115 GLU A N 1
ATOM 861 C CA . GLU A 1 117 ? -2.160 6.848 75.782 1.00 36.50 115 GLU A CA 1
ATOM 862 C C . GLU A 1 117 ? -2.244 5.701 76.819 1.00 36.46 115 GLU A C 1
ATOM 863 O O . GLU A 1 117 ? -3.327 5.187 77.081 1.00 36.37 1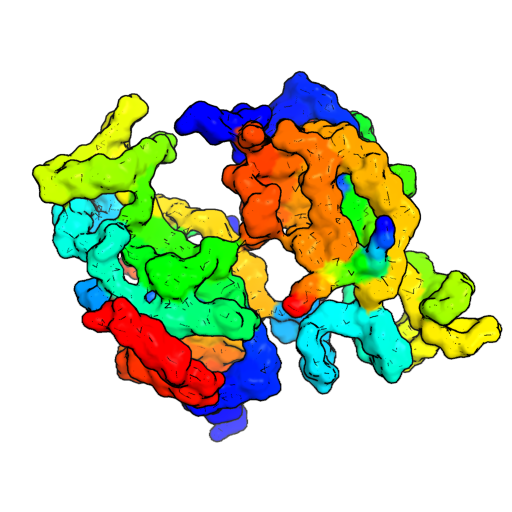15 GLU A O 1
ATOM 869 N N . GLY A 1 118 ? -1.115 5.238 77.341 1.00 33.21 116 GLY A N 1
ATOM 870 C CA . GLY A 1 118 ? -1.089 4.102 78.237 1.00 33.57 116 GLY A CA 1
ATOM 871 C C . GLY A 1 118 ? -1.345 2.766 77.523 1.00 33.85 116 GLY A C 1
ATOM 872 O O . GLY A 1 118 ? -1.875 1.847 78.158 1.00 33.69 116 GLY A O 1
ATOM 873 N N . ARG A 1 119 ? -1.010 2.657 76.215 1.00 31.77 117 ARG A N 1
ATOM 874 C CA . ARG A 1 119 ? -1.194 1.380 75.471 1.00 31.63 117 ARG A CA 1
ATOM 875 C C . ARG A 1 119 ? 0.102 0.629 75.090 1.00 32.60 117 ARG A C 1
ATOM 876 O O . ARG A 1 119 ? 0.025 -0.470 74.515 1.00 34.61 117 ARG A O 1
ATOM 884 N N . LEU A 1 120 ? 1.272 1.151 75.470 1.00 27.11 118 LEU A N 1
ATOM 885 C CA . LEU A 1 120 ? 2.515 0.539 75.051 1.00 27.07 118 LEU A CA 1
ATOM 886 C C . LEU A 1 120 ? 3.009 -0.332 76.111 1.00 29.27 118 LEU A C 1
ATOM 887 O O . LEU A 1 120 ? 3.359 0.150 77.143 1.00 32.71 118 LEU A O 1
ATOM 892 N N . LEU A 1 121 ? 3.080 -1.642 75.868 1.00 32.36 119 LEU A N 1
ATOM 893 C CA . LEU A 1 121 ? 3.764 -2.551 76.774 1.00 28.40 119 LEU A CA 1
ATOM 894 C C . LEU A 1 121 ? 5.301 -2.401 76.642 1.00 33.40 119 LEU A C 1
ATOM 895 O O . LEU A 1 121 ? 6.044 -2.339 77.622 1.00 26.39 119 LEU A O 1
ATOM 900 N N . ARG A 1 122 ? 5.800 -2.386 75.414 1.00 28.40 120 ARG A N 1
ATOM 901 C CA . ARG A 1 122 ? 7.245 -2.243 75.219 1.00 28.94 120 ARG A CA 1
ATOM 902 C C . ARG A 1 122 ? 7.454 -1.943 73.770 1.00 27.95 120 ARG A C 1
ATOM 903 O O . ARG A 1 122 ? 6.692 -2.409 72.919 1.00 26.36 120 ARG A O 1
ATOM 911 N N . CYS A 1 123 ? 8.465 -1.150 73.497 1.00 26.02 121 CYS A N 1
ATOM 912 C CA . CYS A 1 123 ? 8.920 -0.949 72.142 1.00 30.36 121 CYS A CA 1
ATOM 913 C C . CYS A 1 123 ? 10.298 -1.596 72.040 1.00 32.01 121 CYS A C 1
ATOM 914 O O . CYS A 1 123 ? 11.208 -1.245 72.809 1.00 32.99 121 CYS A O 1
ATOM 917 N N . CYS A 1 124 ? 10.457 -2.521 71.103 1.00 32.00 122 CYS A N 1
ATOM 918 C CA . CYS A 1 124 ? 11.739 -3.222 70.921 1.00 28.15 122 CYS A CA 1
ATOM 919 C C . CYS A 1 124 ? 12.178 -2.936 69.507 1.00 27.91 122 CYS A C 1
ATOM 920 O O . CYS A 1 124 ? 11.460 -3.284 68.566 1.00 27.83 122 CYS A O 1
ATOM 923 N N . THR A 1 125 ? 13.352 -2.348 69.350 1.00 25.75 123 THR A N 1
ATOM 924 C CA . THR A 1 125 ? 13.850 -1.937 68.030 1.00 27.49 123 THR A CA 1
ATOM 925 C C . THR A 1 125 ? 15.148 -2.666 67.719 1.00 25.18 123 THR A C 1
ATOM 926 O O . THR A 1 125 ? 15.979 -2.868 68.565 1.00 28.56 123 THR A O 1
ATOM 930 N N . GLN A 1 126 ? 15.295 -3.109 66.505 1.00 26.84 124 GLN A N 1
ATOM 931 C CA . GLN A 1 126 ? 16.545 -3.614 66.030 1.00 29.95 124 GLN A CA 1
ATOM 932 C C . GLN A 1 126 ? 17.356 -2.526 65.301 1.00 31.19 124 GLN A C 1
ATOM 933 O O . GLN A 1 126 ? 18.492 -2.760 64.949 1.00 28.38 124 GLN A O 1
ATOM 939 N N . ASN A 1 127 ? 16.804 -1.326 65.169 1.00 27.94 125 ASN A N 1
ATOM 940 C CA . ASN A 1 127 ? 17.521 -0.216 64.571 1.00 29.54 125 ASN A CA 1
ATOM 941 C C . ASN A 1 127 ? 18.562 0.330 65.571 1.00 31.32 125 ASN A C 1
ATOM 942 O O . ASN A 1 127 ? 18.423 0.222 66.832 1.00 26.28 125 ASN A O 1
ATOM 947 N N . ILE A 1 128 ? 19.608 0.934 65.008 1.00 30.24 126 ILE A N 1
ATOM 948 C CA . ILE A 1 128 ? 20.685 1.484 65.833 1.00 30.35 126 ILE A CA 1
ATOM 949 C C . ILE A 1 128 ? 20.730 2.980 65.685 1.00 33.36 126 ILE A C 1
ATOM 950 O O . ILE A 1 128 ? 21.741 3.601 65.967 1.00 31.90 126 ILE A O 1
ATOM 955 N N . ASP A 1 129 ? 19.604 3.565 65.263 1.00 31.06 127 ASP A N 1
ATOM 956 C CA . ASP A 1 129 ? 19.571 4.990 64.952 1.00 30.60 127 ASP A CA 1
ATOM 957 C C . ASP A 1 129 ? 19.123 5.862 66.113 1.00 31.67 127 ASP A C 1
ATOM 958 O O . ASP A 1 129 ? 19.054 7.051 65.957 1.00 30.68 127 ASP A O 1
ATOM 963 N N . GLY A 1 130 ? 18.714 5.280 67.244 1.00 30.58 128 GLY A N 1
ATOM 964 C CA . GLY A 1 130 ? 18.195 6.060 68.364 1.00 31.96 128 GLY A CA 1
ATOM 965 C C . GLY A 1 130 ? 16.928 6.907 68.141 1.00 32.28 128 GLY A C 1
ATOM 966 O O . GLY A 1 130 ? 16.555 7.742 68.988 1.00 27.54 128 GLY A O 1
ATOM 967 N N . LEU A 1 131 ? 16.198 6.688 67.064 1.00 29.37 129 LEU A N 1
ATOM 968 C CA . LEU A 1 131 ? 15.028 7.516 66.837 1.00 27.75 129 LEU A CA 1
ATOM 969 C C . LEU A 1 131 ? 13.824 7.294 67.716 1.00 27.44 129 LEU A C 1
ATOM 970 O O . LEU A 1 131 ? 13.019 8.181 67.852 1.00 28.07 129 LEU A O 1
ATOM 975 N N . GLU A 1 132 ? 13.659 6.120 68.271 1.00 25.66 130 GLU A N 1
ATOM 976 C CA . GLU A 1 132 ? 12.598 5.895 69.234 1.00 29.23 130 GLU A CA 1
ATOM 977 C C . GLU A 1 132 ? 12.832 6.818 70.469 1.00 31.99 130 GLU A C 1
ATOM 978 O O . GLU A 1 132 ? 11.912 7.495 70.949 1.00 28.40 130 GLU A O 1
ATOM 984 N N . LYS A 1 133 ? 14.074 6.809 70.961 1.00 34.59 131 LYS A N 1
ATOM 985 C CA . LYS A 1 133 ? 14.540 7.674 72.054 1.00 32.08 131 LYS A CA 1
ATOM 986 C C . LYS A 1 133 ? 14.393 9.146 71.659 1.00 30.80 131 LYS A C 1
ATOM 987 O O . LYS A 1 133 ? 13.917 9.972 72.442 1.00 30.89 131 LYS A O 1
ATOM 993 N N . ALA A 1 134 ? 14.685 9.473 70.416 1.00 29.63 132 ALA A N 1
ATOM 994 C CA . ALA A 1 134 ? 14.544 10.871 69.959 1.00 31.12 132 ALA A CA 1
ATOM 995 C C . ALA A 1 134 ? 13.099 11.312 69.956 1.00 37.63 132 ALA A C 1
ATOM 996 O O . ALA A 1 134 ? 12.812 12.467 70.190 1.00 36.08 132 ALA A O 1
ATOM 998 N N . ALA A 1 135 ? 12.169 10.382 69.729 1.00 35.07 133 ALA A N 1
ATOM 999 C CA . ALA A 1 135 ? 10.742 10.678 69.777 1.00 34.00 133 ALA A CA 1
ATOM 1000 C C . ALA A 1 135 ? 10.167 10.732 71.215 1.00 31.04 133 ALA A C 1
ATOM 1001 O O . ALA A 1 135 ? 8.986 10.952 71.341 1.00 33.31 133 ALA A O 1
ATOM 1003 N N . GLY A 1 136 ? 10.952 10.425 72.241 1.00 34.31 134 GLY A N 1
ATOM 1004 C CA . GLY A 1 136 ? 10.540 10.478 73.673 1.00 31.84 134 GLY A CA 1
ATOM 1005 C C . GLY A 1 136 ? 9.971 9.187 74.206 1.00 34.11 134 GLY A C 1
ATOM 1006 O O . GLY A 1 136 ? 9.247 9.152 75.211 1.00 33.03 134 GLY A O 1
ATOM 1007 N N . VAL A 1 137 ? 10.299 8.070 73.590 1.00 34.09 135 VAL A N 1
ATOM 1008 C CA . VAL A 1 137 ? 9.837 6.813 74.166 1.00 30.62 135 VAL A CA 1
ATOM 1009 C C . VAL A 1 137 ? 10.667 6.627 75.401 1.00 31.01 135 VAL A C 1
ATOM 1010 O O . VAL A 1 137 ? 11.905 6.752 75.349 1.00 31.56 135 VAL A O 1
ATOM 1014 N N . SER A 1 138 ? 10.028 6.335 76.522 1.00 35.64 136 SER A N 1
ATOM 1015 C CA . SER A 1 138 ? 10.740 6.413 77.794 1.00 34.38 136 SER A CA 1
ATOM 1016 C C . SER A 1 138 ? 11.721 5.211 77.985 1.00 36.93 136 SER A C 1
ATOM 1017 O O . SER A 1 138 ? 11.549 4.136 77.368 1.00 35.65 136 SER A O 1
ATOM 1020 N N . PRO A 1 139 ? 12.705 5.372 78.866 1.00 39.26 137 PRO A N 1
ATOM 1021 C CA . PRO A 1 139 ? 13.711 4.319 79.077 1.00 39.38 137 PRO A CA 1
ATOM 1022 C C . PRO A 1 139 ? 13.170 2.978 79.554 1.00 37.92 137 PRO A C 1
ATOM 1023 O O . PRO A 1 139 ? 13.633 1.941 79.100 1.00 36.21 137 PRO A O 1
ATOM 1027 N N . GLU A 1 140 ? 12.195 2.996 80.452 1.00 35.21 138 GLU A N 1
ATOM 1028 C CA . GLU A 1 140 ? 11.567 1.784 80.927 1.00 41.29 138 GLU A CA 1
ATOM 1029 C C . GLU A 1 140 ? 10.758 1.087 79.826 1.00 33.51 138 GLU A C 1
ATOM 1030 O O . GLU A 1 140 ? 10.629 -0.126 79.864 1.00 36.02 138 GLU A O 1
ATOM 1036 N N . LEU A 1 141 ? 10.281 1.833 78.835 1.00 32.93 139 LEU A N 1
ATOM 1037 C CA . LEU A 1 141 ? 9.471 1.227 77.753 1.00 34.36 139 LEU A CA 1
ATOM 1038 C C . LEU A 1 141 ? 10.243 0.896 76.448 1.00 35.67 139 LEU A C 1
ATOM 1039 O O . LEU A 1 141 ? 9.777 0.084 75.644 1.00 30.11 139 LEU A O 1
ATOM 1044 N N . LEU A 1 142 ? 11.444 1.443 76.308 1.00 33.04 140 LEU A N 1
ATOM 1045 C CA . LEU A 1 142 ? 12.235 1.240 75.102 1.00 32.57 140 LEU A CA 1
ATOM 1046 C C . LEU A 1 142 ? 13.338 0.202 75.324 1.00 32.42 140 LEU A C 1
ATOM 1047 O O . LEU A 1 142 ? 14.080 0.325 76.265 1.00 33.61 140 LEU A O 1
ATOM 1052 N N . VAL A 1 143 ? 13.445 -0.751 74.398 1.00 30.10 141 VAL A N 1
ATOM 1053 C CA . VAL A 1 143 ? 14.561 -1.674 74.306 1.00 29.16 141 VAL A CA 1
ATOM 1054 C C . VAL A 1 143 ? 15.259 -1.499 72.975 1.00 31.66 141 VAL A C 1
ATOM 1055 O O . VAL A 1 143 ? 14.704 -1.843 71.905 1.00 32.01 141 VAL A O 1
ATOM 1059 N N . GLU A 1 144 ? 16.477 -0.951 73.051 1.00 29.12 142 GLU A N 1
ATOM 1060 C CA . GLU A 1 144 ? 17.416 -0.851 71.922 1.00 31.22 142 GLU A CA 1
ATOM 1061 C C . GLU A 1 144 ? 18.123 -2.157 71.870 1.00 31.24 142 GLU A C 1
ATOM 1062 O O . GLU A 1 144 ? 19.204 -2.267 72.410 1.00 33.96 142 GLU A O 1
ATOM 1068 N N . ALA A 1 145 ? 17.516 -3.166 71.237 1.00 26.30 143 ALA A N 1
ATOM 1069 C CA . ALA A 1 145 ? 18.042 -4.505 71.319 1.00 26.28 143 ALA A CA 1
ATOM 1070 C C . ALA A 1 145 ? 19.422 -4.736 70.685 1.00 30.27 143 ALA A C 1
ATOM 1071 O O . ALA A 1 145 ? 20.102 -5.704 71.038 1.00 30.40 143 ALA A O 1
ATOM 1073 N N . HIS A 1 146 ? 19.805 -3.861 69.761 1.00 31.25 144 HIS A N 1
ATOM 1074 C CA . HIS A 1 146 ? 21.095 -3.874 69.103 1.00 32.18 144 HIS A CA 1
ATOM 1075 C C . HIS A 1 146 ? 21.930 -2.658 69.383 1.00 28.7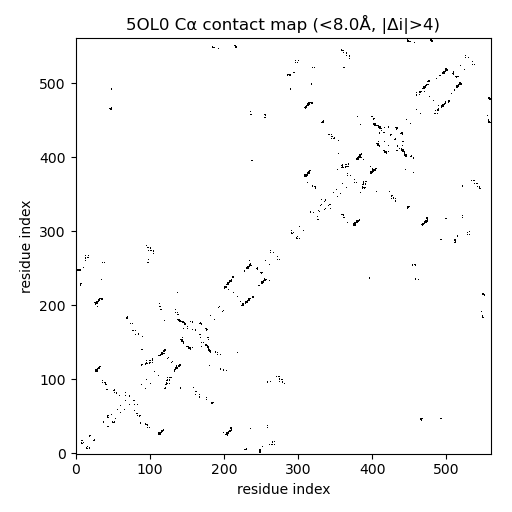6 144 HIS A C 1
ATOM 1076 O O . HIS A 1 146 ? 22.820 -2.343 68.614 1.00 29.83 144 HIS A O 1
ATOM 1083 N N . GLY A 1 147 ? 21.624 -1.991 70.474 1.00 33.42 145 GLY A N 1
ATOM 1084 C CA . GLY A 1 147 ? 22.341 -0.778 70.905 1.00 36.01 145 GLY A CA 1
ATOM 1085 C C . GLY A 1 147 ? 22.147 0.402 70.007 1.00 34.65 145 GLY A C 1
ATOM 1086 O O . GLY A 1 147 ? 21.130 0.495 69.320 1.00 33.69 145 GLY A O 1
ATOM 1087 N N . SER A 1 148 ? 23.140 1.301 70.014 1.00 30.64 146 SER A N 1
ATOM 1088 C CA . SER A 1 148 ? 23.115 2.552 69.246 1.00 33.39 146 SER A CA 1
ATOM 1089 C C . SER A 1 148 ? 24.451 3.278 69.378 1.00 33.60 146 SER A C 1
ATOM 1090 O O . SER A 1 148 ? 25.394 2.780 70.088 1.00 32.36 146 SER A O 1
ATOM 1093 N N . PHE A 1 149 ? 24.525 4.441 68.701 1.00 32.88 147 PHE A N 1
ATOM 1094 C CA . PHE A 1 149 ? 25.728 5.320 68.697 1.00 32.79 147 PHE A CA 1
ATOM 1095 C C . PHE A 1 149 ? 25.773 6.350 69.826 1.00 35.76 147 PHE A C 1
ATOM 1096 O O . PHE A 1 149 ? 26.490 7.391 69.758 1.00 36.50 147 PHE A O 1
ATOM 1104 N N . ALA A 1 150 ? 25.056 6.058 70.891 1.00 38.53 148 ALA A N 1
ATOM 1105 C CA . ALA A 1 150 ? 24.910 7.016 71.969 1.00 41.04 148 ALA A CA 1
ATOM 1106 C C . ALA A 1 150 ? 26.025 6.915 72.974 1.00 38.65 148 ALA A C 1
ATOM 1107 O O . ALA A 1 150 ? 26.204 7.861 73.702 1.00 34.53 148 ALA A O 1
ATOM 1109 N N . ALA A 1 151 ? 26.718 5.770 73.033 1.00 33.58 149 ALA A N 1
ATOM 1110 C CA . ALA A 1 151 ? 27.795 5.489 74.006 1.00 34.88 149 ALA A CA 1
ATOM 1111 C C . ALA A 1 151 ? 28.758 4.544 73.291 1.00 35.57 149 ALA A C 1
ATOM 1112 O O . ALA A 1 151 ? 28.446 4.058 72.199 1.00 33.15 149 ALA A O 1
ATOM 1114 N N . ALA A 1 152 ? 29.921 4.327 73.882 1.00 34.45 150 ALA A N 1
ATOM 1115 C CA . ALA A 1 152 ? 30.974 3.555 73.256 1.00 33.84 150 ALA A CA 1
ATOM 1116 C C . ALA A 1 152 ? 31.710 2.749 74.323 1.00 35.39 150 ALA A C 1
ATOM 1117 O O . ALA A 1 152 ? 31.678 3.120 75.519 1.00 36.85 150 ALA A O 1
ATOM 1119 N N . ALA A 1 153 ? 32.420 1.706 73.892 1.00 33.54 151 ALA A N 1
ATOM 1120 C CA . ALA A 1 153 ? 33.136 0.837 74.844 1.00 35.66 151 ALA A CA 1
ATOM 1121 C C . ALA A 1 153 ? 34.167 -0.030 74.139 1.00 34.68 151 ALA A C 1
ATOM 1122 O O . ALA A 1 153 ? 34.041 -0.325 72.935 1.00 33.00 151 ALA A O 1
ATOM 1124 N N . CYS A 1 154 ? 35.194 -0.434 74.886 1.00 33.59 152 CYS A N 1
ATOM 1125 C CA . CYS A 1 154 ? 36.154 -1.446 74.412 1.00 35.21 152 CYS A CA 1
ATOM 1126 C C . CYS A 1 154 ? 35.517 -2.809 74.177 1.00 36.61 152 CYS A C 1
ATOM 1127 O O . CYS A 1 154 ? 34.790 -3.312 75.019 1.00 34.66 152 CYS A O 1
ATOM 1130 N N . ILE A 1 155 ? 35.768 -3.413 73.034 1.00 38.33 153 ILE A N 1
ATOM 1131 C CA . ILE A 1 155 ? 35.215 -4.748 72.770 1.00 43.92 153 ILE A CA 1
ATOM 1132 C C . ILE A 1 155 ? 35.941 -5.858 73.573 1.00 49.73 153 ILE A C 1
ATOM 1133 O O . ILE A 1 155 ? 35.361 -6.901 73.770 1.00 51.03 153 ILE A O 1
ATOM 1138 N N . GLU A 1 156 ? 37.206 -5.666 73.966 1.00 48.29 154 GLU A N 1
ATOM 1139 C CA . GLU A 1 156 ? 37.938 -6.697 74.735 1.00 50.62 154 GLU A CA 1
ATOM 1140 C C . GLU A 1 156 ? 37.543 -6.651 76.228 1.00 56.98 154 GLU A C 1
ATOM 1141 O O . GLU A 1 156 ? 37.044 -7.635 76.753 1.00 56.78 154 GLU A O 1
ATOM 1147 N N . CYS A 1 157 ? 37.747 -5.519 76.908 1.00 53.26 155 CYS A N 1
ATOM 1148 C CA . CYS A 1 157 ? 37.443 -5.400 78.354 1.00 52.64 155 CYS A CA 1
ATOM 1149 C C . CYS A 1 157 ? 36.136 -4.710 78.720 1.00 54.00 155 CYS A C 1
ATOM 1150 O O . CYS A 1 157 ? 35.843 -4.591 79.903 1.00 56.01 155 CYS A O 1
ATOM 1153 N N . HIS A 1 158 ? 35.362 -4.231 77.740 1.00 51.41 156 HIS A N 1
ATOM 1154 C CA . HIS A 1 158 ? 34.064 -3.569 77.998 1.00 49.25 156 HIS A CA 1
ATOM 1155 C C . HIS A 1 158 ? 34.111 -2.236 78.809 1.00 47.03 156 HIS A C 1
ATOM 1156 O O . HIS A 1 158 ? 33.070 -1.700 79.214 1.00 43.78 156 HIS A O 1
ATOM 1163 N N . THR A 1 159 ? 35.303 -1.662 78.975 1.00 45.32 157 THR A N 1
ATOM 1164 C CA . THR A 1 159 ? 35.430 -0.363 79.663 1.00 51.53 157 THR A CA 1
ATOM 1165 C C . THR A 1 159 ? 34.853 0.774 78.770 1.00 45.53 157 THR A C 1
ATOM 1166 O O . THR A 1 159 ? 35.353 0.961 77.631 1.00 41.20 157 THR A O 1
ATOM 1170 N N . PRO A 1 160 ? 33.889 1.563 79.307 1.00 47.94 158 PRO A N 1
ATOM 1171 C CA . PRO A 1 160 ? 33.359 2.710 78.570 1.00 44.85 158 PRO A CA 1
ATOM 1172 C C . PRO A 1 160 ? 34.440 3.649 78.068 1.00 43.55 158 PRO A C 1
ATOM 1173 O O . PRO A 1 160 ? 35.531 3.754 78.659 1.00 44.61 158 PRO A O 1
ATOM 1177 N N . PHE A 1 161 ? 34.113 4.276 76.942 1.00 39.02 159 PHE A N 1
ATOM 1178 C CA . PHE A 1 161 ? 34.954 5.207 76.250 1.00 35.96 159 PHE A CA 1
ATOM 1179 C C . PHE A 1 161 ? 34.059 6.387 75.882 1.00 34.44 159 PHE A C 1
ATOM 1180 O O . PHE A 1 161 ? 32.898 6.200 75.539 1.00 33.08 159 PHE A O 1
ATOM 1188 N N . SER A 1 162 ? 34.597 7.599 75.969 1.00 36.25 160 SER A N 1
ATOM 1189 C CA . SER A 1 162 ? 33.889 8.811 75.550 1.00 33.30 160 SER A CA 1
ATOM 1190 C C . SER A 1 162 ? 33.318 8.732 74.128 1.00 30.49 160 SER A C 1
ATOM 1191 O O . SER A 1 162 ? 34.056 8.646 73.149 1.00 34.48 160 SER A O 1
ATOM 1194 N N . ILE A 1 163 ? 32.004 8.870 74.008 1.00 32.78 161 ILE A N 1
ATOM 1195 C CA . ILE A 1 163 ? 31.370 8.848 72.713 1.00 31.37 161 ILE A CA 1
ATOM 1196 C C . ILE A 1 163 ? 31.787 10.045 71.870 1.00 33.81 161 ILE A C 1
ATOM 1197 O O . ILE A 1 163 ? 31.847 9.975 70.640 1.00 32.41 161 ILE A O 1
ATOM 1202 N N . GLU A 1 164 ? 32.007 11.167 72.521 1.00 36.90 162 GLU A N 1
ATOM 1203 C CA . GLU A 1 164 ? 32.460 12.377 71.832 1.00 37.66 162 GLU A CA 1
ATOM 1204 C C . GLU A 1 164 ? 33.869 12.163 71.281 1.00 33.46 162 GLU A C 1
ATOM 1205 O O . GLU A 1 164 ? 34.121 12.495 70.165 1.00 30.80 162 GLU A O 1
ATOM 1211 N N . GLN A 1 165 ? 34.761 11.559 72.068 1.00 32.42 163 GLN A N 1
ATOM 1212 C CA . GLN A 1 165 ? 36.070 11.175 71.587 1.00 33.17 163 GLN A CA 1
ATOM 1213 C C . GLN A 1 165 ? 35.971 10.183 70.442 1.00 36.11 163 GLN A C 1
ATOM 1214 O O . GLN A 1 165 ? 36.657 10.343 69.424 1.00 35.42 163 GLN A O 1
ATOM 1220 N N . ASN A 1 166 ? 35.096 9.182 70.594 1.00 34.75 164 ASN A N 1
ATOM 1221 C CA . ASN A 1 166 ? 34.936 8.166 69.564 1.00 35.35 164 ASN A CA 1
ATOM 1222 C C . ASN A 1 166 ? 34.427 8.771 68.251 1.00 33.36 164 ASN A C 1
ATOM 1223 O O . ASN A 1 166 ? 34.866 8.400 67.203 1.00 34.97 164 ASN A O 1
ATOM 1228 N N . TYR A 1 167 ? 33.515 9.715 68.346 1.00 32.77 165 TYR A N 1
ATOM 1229 C CA . TYR A 1 167 ? 32.973 10.450 67.218 1.00 32.94 165 TYR A CA 1
ATOM 1230 C C . TYR A 1 167 ? 34.081 11.253 66.508 1.00 32.18 165 TYR A C 1
ATOM 1231 O O . TYR A 1 167 ? 34.229 11.174 65.306 1.00 31.78 165 TYR A O 1
ATOM 1240 N N . LEU A 1 168 ? 34.867 11.985 67.279 1.00 31.76 166 LEU A N 1
ATOM 1241 C CA . LEU A 1 168 ? 35.897 12.838 66.704 1.00 36.68 166 LEU A CA 1
ATOM 1242 C C . LEU A 1 168 ? 36.984 11.988 66.033 1.00 38.81 166 LEU A C 1
ATOM 1243 O O . LEU A 1 168 ? 37.430 12.296 64.913 1.00 35.46 166 LEU A O 1
ATOM 1248 N N . GLU A 1 169 ? 37.359 10.899 66.691 1.00 34.46 167 GLU A N 1
ATOM 1249 C CA . GLU A 1 169 ? 38.334 9.973 66.106 1.00 38.61 167 GLU A CA 1
ATOM 1250 C C . GLU A 1 169 ? 37.814 9.299 64.838 1.00 44.37 167 GLU A C 1
ATOM 1251 O O . GLU A 1 169 ? 38.453 9.343 63.775 1.00 41.04 167 GLU A O 1
ATOM 1257 N N . ALA A 1 170 ? 36.606 8.754 64.918 1.00 41.45 168 ALA A N 1
ATOM 1258 C CA . ALA A 1 170 ? 36.034 8.073 63.783 1.00 38.48 168 ALA A CA 1
ATOM 1259 C C . ALA A 1 170 ? 35.910 8.970 62.605 1.00 43.30 168 ALA A C 1
ATOM 1260 O O . ALA A 1 170 ? 36.295 8.562 61.500 1.00 38.05 168 ALA A O 1
ATOM 1262 N N . MET A 1 171 ? 35.370 10.179 62.810 1.00 39.35 169 MET A N 1
ATOM 1263 C CA . MET A 1 171 ? 35.088 11.069 61.688 1.00 38.55 169 MET A CA 1
ATOM 1264 C C . MET A 1 171 ? 36.350 11.682 61.090 1.00 40.28 169 MET A C 1
ATOM 1265 O O . MET A 1 171 ? 36.314 12.247 60.005 1.00 43.66 169 MET A O 1
ATOM 1270 N N . SER A 1 172 ? 37.459 11.594 61.786 1.00 37.32 170 SER A N 1
ATOM 1271 C CA . SER A 1 172 ? 38.680 12.109 61.218 1.00 41.79 170 SER A CA 1
ATOM 1272 C C . SER A 1 172 ? 39.593 10.983 60.736 1.00 45.81 170 SER A C 1
ATOM 1273 O O . SER A 1 172 ? 40.766 11.207 60.486 1.00 45.95 170 SER A O 1
ATOM 1276 N N . GLY A 1 173 ? 39.082 9.764 60.611 1.00 45.71 171 GLY A N 1
ATOM 1277 C CA . GLY A 1 173 ? 39.911 8.634 60.148 1.00 45.32 171 GLY A CA 1
ATOM 1278 C C . GLY A 1 173 ? 40.699 7.827 61.162 1.00 43.60 171 GLY A C 1
ATOM 1279 O O . GLY A 1 173 ? 41.532 7.043 60.769 1.00 45.45 171 GLY A O 1
ATOM 1280 N N . THR A 1 174 ? 40.444 7.981 62.453 1.00 43.88 172 THR A N 1
ATOM 1281 C CA . THR A 1 174 ? 41.151 7.230 63.504 1.00 43.94 172 THR A CA 1
ATOM 1282 C C . THR A 1 174 ? 40.269 6.159 64.195 1.00 45.84 172 THR A C 1
ATOM 1283 O O . THR A 1 174 ? 39.203 6.476 64.726 1.00 47.83 172 THR A O 1
ATOM 1287 N N . VAL A 1 175 ? 40.733 4.901 64.184 1.00 42.99 173 VAL A N 1
ATOM 1288 C CA . VAL A 1 175 ? 40.145 3.822 64.997 1.00 39.99 173 VAL A CA 1
ATOM 1289 C C . VAL A 1 175 ? 40.441 4.011 66.479 1.00 37.79 173 VAL A C 1
ATOM 1290 O O . VAL A 1 175 ? 41.577 3.896 66.874 1.00 41.26 173 VAL A O 1
ATOM 1294 N N . SER A 1 176 ? 39.414 4.196 67.305 1.00 34.20 174 SER A N 1
ATOM 1295 C CA . SER A 1 176 ? 39.586 4.389 68.743 1.00 33.70 174 SER A CA 1
ATOM 1296 C C . SER A 1 176 ? 40.100 3.168 69.488 1.00 36.75 174 SER A C 1
ATOM 1297 O O . SER A 1 176 ? 39.785 2.012 69.133 1.00 33.08 174 SER A O 1
ATOM 1300 N N . ARG A 1 177 ? 40.862 3.432 70.543 1.00 37.85 175 ARG A N 1
ATOM 1301 C CA . ARG A 1 177 ? 41.544 2.376 71.300 1.00 42.01 175 ARG A CA 1
ATOM 1302 C C . ARG A 1 177 ? 41.376 2.594 72.781 1.00 39.54 175 ARG A C 1
ATOM 1303 O O . ARG A 1 177 ? 41.466 3.720 73.257 1.00 39.67 175 ARG A O 1
ATOM 1311 N N . CYS A 1 178 ? 41.128 1.500 73.496 1.00 39.81 176 CYS A N 1
ATOM 1312 C CA . CYS A 1 178 ? 40.948 1.465 74.929 1.00 43.76 176 CYS A CA 1
ATOM 1313 C C . CYS A 1 178 ? 42.202 1.978 75.651 1.00 53.42 176 CYS A C 1
ATOM 1314 O O . CYS A 1 178 ? 43.300 1.621 75.272 1.00 49.42 176 CYS A O 1
ATOM 1317 N N . SER A 1 179 ? 42.034 2.780 76.696 1.00 63.83 177 SER A N 1
ATOM 1318 C CA . SER A 1 179 ? 43.175 3.293 77.492 1.00 68.22 177 SER A CA 1
ATOM 1319 C C . SER A 1 179 ? 43.533 2.368 78.673 1.00 73.20 177 SER A C 1
ATOM 1320 O O . SER A 1 179 ? 44.303 2.751 79.552 1.00 75.95 177 SER A O 1
ATOM 1323 N N . THR A 1 180 ? 42.931 1.182 78.712 1.00 71.29 178 THR A N 1
ATOM 1324 C CA . THR A 1 180 ? 43.212 0.168 79.712 1.00 69.60 178 THR A CA 1
ATOM 1325 C C . THR A 1 180 ? 43.981 -0.994 79.066 1.00 74.95 178 THR A C 1
ATOM 1326 O O . THR A 1 180 ? 45.030 -1.382 79.582 1.00 83.85 178 THR A O 1
ATOM 1330 N N . CYS A 1 181 ? 43.488 -1.521 77.938 1.00 66.04 179 CYS A N 1
ATOM 1331 C CA . CYS A 1 181 ? 44.044 -2.737 77.334 1.00 59.27 179 CYS A CA 1
ATOM 1332 C C . CYS A 1 181 ? 44.513 -2.586 75.891 1.00 63.26 179 CYS A C 1
ATOM 1333 O O . CYS A 1 181 ? 44.949 -3.572 75.268 1.00 56.49 179 CYS A O 1
ATOM 1336 N N . GLY A 1 182 ? 44.399 -1.379 75.324 1.00 58.11 180 GLY A N 1
ATOM 1337 C CA . GLY A 1 182 ? 44.669 -1.213 73.906 1.00 50.73 180 GLY A CA 1
ATOM 1338 C C . GLY A 1 182 ? 43.687 -1.927 72.980 1.00 51.12 180 GLY A C 1
ATOM 1339 O O . GLY A 1 182 ? 43.892 -1.969 71.755 1.00 52.18 180 GLY A O 1
ATOM 1340 N N . GLY A 1 183 ? 42.604 -2.476 73.523 1.00 47.44 181 GLY A N 1
ATOM 1341 C CA . GLY A 1 183 ? 41.569 -3.022 72.671 1.00 48.19 181 GLY A CA 1
ATOM 1342 C C . GLY A 1 183 ? 40.912 -1.990 71.742 1.00 42.01 181 GLY A C 1
ATOM 1343 O O . GLY A 1 183 ? 40.999 -0.772 71.935 1.00 42.29 181 GLY A O 1
ATOM 1344 N N . ILE A 1 184 ? 40.294 -2.510 70.707 1.00 39.03 182 ILE A N 1
ATOM 1345 C CA . ILE A 1 184 ? 39.513 -1.716 69.779 1.00 38.89 182 ILE A CA 1
ATOM 1346 C C . ILE A 1 184 ? 38.192 -1.263 70.403 1.00 35.88 182 ILE A C 1
ATOM 1347 O O . ILE A 1 184 ? 37.447 -2.086 70.973 1.00 39.89 182 ILE A O 1
ATOM 1352 N N . VAL A 1 185 ? 37.911 0.030 70.283 1.00 32.60 183 VAL A N 1
ATOM 1353 C CA . VAL A 1 185 ? 36.663 0.632 70.799 1.00 29.59 183 VAL A CA 1
ATOM 1354 C C . VAL A 1 185 ? 35.697 0.756 69.625 1.00 29.71 183 VAL A C 1
ATOM 1355 O O . VAL A 1 185 ? 36.102 0.985 68.426 1.00 29.22 183 VAL A O 1
ATOM 1359 N N . LYS A 1 186 ? 34.421 0.567 69.954 1.00 29.43 184 LYS A N 1
ATOM 1360 C CA . LYS A 1 186 ? 33.341 0.890 69.054 1.00 29.20 184 LYS A CA 1
ATOM 1361 C C . LYS A 1 186 ? 32.180 1.463 69.822 1.00 29.00 184 LYS A C 1
ATOM 1362 O O . LYS A 1 186 ? 32.091 1.274 71.060 1.00 26.07 184 LYS A O 1
ATOM 1368 N N . PRO A 1 187 ? 31.282 2.167 69.104 1.00 29.58 185 PRO A N 1
ATOM 1369 C CA . PRO A 1 187 ? 29.983 2.498 69.698 1.00 30.19 185 PRO A CA 1
ATOM 1370 C C . PRO A 1 187 ? 29.293 1.257 70.154 1.00 29.22 185 PRO A C 1
ATOM 1371 O O . PRO A 1 187 ? 29.605 0.149 69.629 1.00 32.17 185 PRO A O 1
ATOM 1375 N N . ASN A 1 188 ? 28.396 1.396 71.111 1.00 29.13 186 ASN A N 1
ATOM 1376 C CA . ASN A 1 188 ? 27.720 0.253 71.749 1.00 32.83 186 ASN A CA 1
ATOM 1377 C C . ASN A 1 188 ? 26.607 -0.233 70.861 1.00 34.93 186 ASN A C 1
ATOM 1378 O O . ASN A 1 188 ? 25.452 -0.265 71.260 1.00 33.61 186 ASN A O 1
ATOM 1383 N N . VAL A 1 189 ? 26.949 -0.531 69.618 1.00 33.35 187 VAL A N 1
ATOM 1384 C CA . VAL A 1 189 ? 26.094 -1.323 68.723 1.00 34.21 187 VAL A CA 1
ATOM 1385 C C . VAL A 1 189 ? 26.388 -2.779 69.002 1.00 32.35 187 VAL A C 1
ATOM 1386 O O . VAL A 1 189 ? 27.521 -3.129 69.135 1.00 33.61 187 VAL A O 1
ATOM 1390 N N . VAL A 1 190 ? 25.359 -3.619 69.128 1.00 31.74 188 VAL A N 1
ATOM 1391 C CA . VAL A 1 190 ? 25.552 -5.055 69.240 1.00 29.63 188 VAL A CA 1
ATOM 1392 C C . VAL A 1 190 ? 25.966 -5.596 67.847 1.00 33.98 188 VAL A C 1
ATOM 1393 O O . VAL A 1 190 ? 25.244 -5.452 66.856 1.00 35.35 188 VAL A O 1
ATOM 1397 N N . PHE A 1 191 ? 27.137 -6.216 67.775 1.00 33.93 189 PHE A N 1
ATOM 1398 C CA . PHE A 1 191 ? 27.609 -6.805 66.520 1.00 33.88 189 PHE A CA 1
ATOM 1399 C C . PHE A 1 191 ? 27.223 -8.274 66.483 1.00 33.33 189 PHE A C 1
ATOM 1400 O O . PHE A 1 191 ? 26.987 -8.918 67.547 1.00 29.60 189 PHE A O 1
ATOM 1408 N N . PHE A 1 192 ? 27.189 -8.822 65.269 1.00 32.11 190 PHE A N 1
ATOM 1409 C CA . PHE A 1 192 ? 27.041 -10.299 65.120 1.00 36.85 190 PHE A CA 1
ATOM 1410 C C . PHE A 1 192 ? 28.123 -11.003 65.959 1.00 36.54 190 PHE A C 1
ATOM 1411 O O . PHE A 1 192 ? 29.293 -10.665 65.900 1.00 35.74 190 PHE A O 1
ATOM 1419 N N . GLY A 1 193 ? 27.706 -11.871 66.856 1.00 38.36 191 GLY A N 1
ATOM 1420 C CA . GLY A 1 193 ? 28.629 -12.541 67.747 1.00 38.35 191 GLY A CA 1
ATOM 1421 C C . GLY A 1 193 ? 28.751 -11.916 69.123 1.00 40.53 191 GLY A C 1
ATOM 1422 O O . GLY A 1 193 ? 29.473 -12.425 69.967 1.00 38.30 191 GLY A O 1
ATOM 1423 N N . GLU A 1 194 ? 28.017 -10.841 69.384 1.00 35.29 192 GLU A N 1
ATOM 1424 C CA . GLU A 1 194 ? 28.011 -10.234 70.705 1.00 36.30 192 GLU A CA 1
ATOM 1425 C C . GLU A 1 194 ? 26.725 -10.551 71.445 1.00 35.30 192 GLU A C 1
ATOM 1426 O O . GLU A 1 194 ? 25.688 -10.868 70.829 1.00 31.74 192 GLU A O 1
ATOM 1432 N N . ASN A 1 195 ? 26.758 -10.350 72.757 1.00 32.23 193 ASN A N 1
ATOM 1433 C CA . ASN A 1 195 ? 25.567 -10.524 73.579 1.00 36.83 193 ASN A CA 1
ATOM 1434 C C . ASN A 1 195 ? 24.583 -9.381 73.378 1.00 34.74 193 ASN A C 1
ATOM 1435 O O . ASN A 1 195 ? 24.983 -8.289 73.175 1.00 31.29 193 ASN A O 1
ATOM 1440 N N . LEU A 1 196 ? 23.290 -9.654 73.383 1.00 31.74 194 LEU A N 1
ATOM 1441 C CA . LEU A 1 196 ? 22.304 -8.550 73.375 1.00 33.26 194 LEU A CA 1
ATOM 1442 C C . LEU A 1 196 ? 22.153 -8.027 74.810 1.00 35.83 194 LEU A C 1
ATOM 1443 O O . LEU A 1 196 ? 22.446 -8.751 75.769 1.00 36.96 194 LEU A O 1
ATOM 1448 N N . PRO A 1 197 ? 21.651 -6.807 74.982 1.00 35.48 195 PRO A N 1
ATOM 1449 C CA . PRO A 1 197 ? 21.462 -6.380 76.407 1.00 34.63 195 PRO A CA 1
ATOM 1450 C C . PRO A 1 197 ? 20.377 -7.147 77.150 1.00 37.19 195 PRO A C 1
ATOM 1451 O O . PRO A 1 197 ? 19.457 -7.706 76.556 1.00 38.10 195 PRO A O 1
ATOM 1455 N N . ASP A 1 198 ? 20.500 -7.173 78.468 1.00 34.28 196 ASP A N 1
ATOM 1456 C CA . ASP A 1 198 ? 19.561 -7.810 79.382 1.00 38.14 196 ASP A CA 1
ATOM 1457 C C . ASP A 1 198 ? 18.124 -7.430 79.150 1.00 34.03 196 ASP A C 1
ATOM 1458 O O . ASP A 1 198 ? 17.228 -8.234 79.306 1.00 34.89 196 ASP A O 1
ATOM 1463 N N . ALA A 1 199 ? 17.915 -6.149 78.875 1.00 34.63 197 ALA A N 1
ATOM 1464 C CA . ALA A 1 199 ? 16.611 -5.649 78.663 1.00 36.28 197 ALA A CA 1
ATOM 1465 C C . ALA A 1 199 ? 15.918 -6.318 77.460 1.00 33.68 197 ALA A C 1
ATOM 1466 O O . ALA A 1 199 ? 14.674 -6.387 77.423 1.00 32.02 197 ALA A O 1
ATOM 1468 N N . PHE A 1 200 ? 16.677 -6.784 76.471 1.00 36.01 198 PHE A N 1
ATOM 1469 C CA . PHE A 1 200 ? 16.072 -7.598 75.391 1.00 31.44 198 PHE A CA 1
ATOM 1470 C C . PHE A 1 200 ? 15.480 -8.873 75.938 1.00 29.34 198 PHE A C 1
ATOM 1471 O O . PHE A 1 200 ? 14.336 -9.230 75.644 1.00 30.82 198 PHE A O 1
ATOM 1479 N N . PHE A 1 201 ? 16.234 -9.565 76.787 1.00 31.02 199 PHE A N 1
ATOM 1480 C CA . PHE A 1 201 ? 15.737 -10.838 77.362 1.00 32.73 199 PHE A CA 1
ATOM 1481 C C . PHE A 1 201 ? 14.552 -10.670 78.331 1.00 30.41 199 PHE A C 1
ATOM 1482 O O . PHE A 1 201 ? 13.660 -11.523 78.381 1.00 30.66 199 PHE A O 1
ATOM 1490 N N . ASP A 1 202 ? 14.543 -9.541 79.018 1.00 33.71 200 ASP A N 1
ATOM 1491 C CA . ASP A 1 202 ? 13.367 -9.108 79.853 1.00 37.17 200 ASP A CA 1
ATOM 1492 C C . ASP A 1 202 ? 12.122 -9.006 78.970 1.00 32.36 200 ASP A C 1
ATOM 1493 O O . ASP A 1 202 ? 11.076 -9.595 79.239 1.00 33.92 200 ASP A O 1
ATOM 1498 N N . ALA A 1 203 ? 12.292 -8.334 77.837 1.00 31.22 201 ALA A N 1
ATOM 1499 C CA . ALA A 1 203 ? 11.208 -8.204 76.912 1.00 33.24 201 ALA A CA 1
ATOM 1500 C C . ALA A 1 203 ? 10.762 -9.540 76.322 1.00 28.95 201 ALA A C 1
ATOM 1501 O O . ALA A 1 203 ? 9.603 -9.815 76.281 1.00 27.85 201 ALA A O 1
ATOM 1503 N N . LEU A 1 204 ? 11.696 -10.388 75.931 1.00 31.50 202 LEU A N 1
ATOM 1504 C CA . LEU A 1 204 ? 11.341 -11.703 75.355 1.00 32.15 202 LEU A CA 1
ATOM 1505 C C . LEU A 1 204 ? 10.641 -12.679 76.300 1.00 33.34 202 LEU A C 1
ATOM 1506 O O . LEU A 1 204 ? 9.717 -13.407 75.902 1.00 31.91 202 LEU A O 1
ATOM 1511 N N . HIS A 1 205 ? 11.145 -12.736 77.529 1.00 34.24 203 HIS A N 1
ATOM 1512 C CA . HIS A 1 205 ? 10.654 -13.682 78.520 1.00 37.66 203 HIS A CA 1
ATOM 1513 C C . HIS A 1 205 ? 9.460 -13.133 79.249 1.00 36.54 203 HIS A C 1
ATOM 1514 O O . HIS A 1 205 ? 8.635 -13.913 79.631 1.00 42.55 203 HIS A O 1
ATOM 1521 N N . HIS A 1 206 ? 9.389 -11.809 79.448 1.00 40.38 204 HIS A N 1
ATOM 1522 C CA . HIS A 1 206 ? 8.350 -11.187 80.301 1.00 40.15 204 HIS A CA 1
ATOM 1523 C C . HIS A 1 206 ? 7.346 -10.368 79.581 1.00 38.01 204 HIS A C 1
ATOM 1524 O O . HIS A 1 206 ? 6.226 -10.382 79.982 1.00 38.52 204 HIS A O 1
ATOM 1531 N N . ASP A 1 207 ? 7.724 -9.586 78.573 1.00 36.71 205 ASP A N 1
ATOM 1532 C CA . ASP A 1 207 ? 6.699 -8.785 77.893 1.00 31.40 205 ASP A CA 1
ATOM 1533 C C . ASP A 1 207 ? 5.972 -9.603 76.850 1.00 30.62 205 ASP A C 1
ATOM 1534 O O . ASP A 1 207 ? 4.740 -9.625 76.785 1.00 27.07 205 ASP A O 1
ATOM 1539 N N . ALA A 1 208 ? 6.720 -10.209 75.926 1.00 32.54 206 ALA A N 1
ATOM 1540 C CA . ALA A 1 208 ? 6.017 -10.815 74.745 1.00 30.36 206 ALA A CA 1
ATOM 1541 C C . ALA A 1 208 ? 5.001 -11.875 75.137 1.00 32.37 206 ALA A C 1
ATOM 1542 O O . ALA A 1 208 ? 3.918 -11.993 74.530 1.00 32.53 206 ALA A O 1
ATOM 1544 N N . PRO A 1 209 ? 5.283 -12.637 76.211 1.00 34.28 207 PRO A N 1
ATOM 1545 C CA . PRO A 1 209 ? 4.252 -13.615 76.587 1.00 37.38 207 PRO A CA 1
ATOM 1546 C C . PRO A 1 209 ? 2.912 -13.028 77.076 1.00 38.18 207 PRO A C 1
ATOM 1547 O O . PRO A 1 209 ? 1.901 -13.712 77.012 1.00 35.56 207 PRO A O 1
ATOM 1551 N N . ILE A 1 210 ? 2.894 -11.760 77.474 1.00 35.51 208 ILE A N 1
ATOM 1552 C CA . ILE A 1 210 ? 1.675 -11.107 77.950 1.00 36.18 208 ILE A CA 1
ATOM 1553 C C . ILE A 1 210 ? 1.180 -10.046 76.993 1.00 34.83 208 ILE A C 1
ATOM 1554 O O . ILE A 1 210 ? 0.248 -9.330 77.339 1.00 34.92 208 ILE A O 1
ATOM 1559 N N . ALA A 1 211 ? 1.742 -9.942 75.771 1.00 32.68 209 ALA A N 1
ATOM 1560 C CA . ALA A 1 211 ? 1.194 -8.968 74.800 1.00 28.59 209 ALA A CA 1
ATOM 1561 C C . ALA A 1 211 ? -0.261 -9.274 74.449 1.00 27.00 209 ALA A C 1
ATOM 1562 O O . ALA A 1 211 ? -0.652 -10.426 74.364 1.00 29.59 209 ALA A O 1
ATOM 1564 N N . GLU A 1 212 ? -1.033 -8.233 74.205 1.00 28.14 210 GLU A N 1
ATOM 1565 C CA . GLU A 1 212 ? -2.419 -8.339 73.676 1.00 28.97 210 GLU A CA 1
ATOM 1566 C C . GLU A 1 212 ? -2.472 -8.067 72.166 1.00 27.11 210 GLU A C 1
ATOM 1567 O O . GLU A 1 212 ? -3.488 -8.271 71.537 1.00 26.89 210 GLU A O 1
ATOM 1573 N N . LEU A 1 213 ? -1.366 -7.561 71.615 1.00 27.58 211 LEU A N 1
ATOM 1574 C CA . LEU A 1 213 ? -1.267 -7.110 70.243 1.00 27.37 211 LEU A CA 1
ATOM 1575 C C . LEU A 1 213 ? 0.201 -6.828 69.960 1.00 28.36 211 LEU A C 1
ATOM 1576 O O . LEU A 1 213 ? 0.927 -6.258 70.820 1.00 25.45 211 LEU A O 1
ATOM 1581 N N . VAL A 1 214 ? 0.632 -7.225 68.769 1.00 24.92 212 VAL A N 1
ATOM 1582 C CA . VAL A 1 214 ? 1.974 -6.966 68.336 1.00 27.07 212 VAL A CA 1
ATOM 1583 C C . VAL A 1 214 ? 1.890 -6.296 66.959 1.00 27.40 212 VAL A C 1
ATOM 1584 O O . VAL A 1 214 ? 1.065 -6.666 66.133 1.00 28.26 212 VAL A O 1
ATOM 1588 N N . ILE A 1 215 ? 2.631 -5.204 66.808 1.00 25.38 213 ILE A N 1
ATOM 1589 C CA . ILE A 1 215 ? 2.669 -4.433 65.584 1.00 26.78 213 ILE A CA 1
ATOM 1590 C C . ILE A 1 215 ? 4.136 -4.398 65.267 1.00 28.57 213 ILE A C 1
ATOM 1591 O O . ILE A 1 215 ? 4.965 -3.972 66.104 1.00 26.58 213 ILE A O 1
ATOM 1596 N N . ILE A 1 216 ? 4.466 -4.863 64.064 1.00 25.60 214 ILE A N 1
ATOM 1597 C CA . ILE A 1 216 ? 5.818 -5.194 63.683 1.00 24.69 214 ILE A CA 1
ATOM 1598 C C . ILE A 1 216 ? 6.097 -4.355 62.458 1.00 28.81 214 ILE A C 1
ATOM 1599 O O . ILE A 1 216 ? 5.506 -4.608 61.390 1.00 26.56 214 ILE A O 1
ATOM 1604 N N . ILE A 1 217 ? 6.937 -3.322 62.606 1.00 27.54 215 ILE A N 1
ATOM 1605 C CA . ILE A 1 217 ? 7.064 -2.320 61.554 1.00 26.06 215 ILE A CA 1
ATOM 1606 C C . ILE A 1 217 ? 8.441 -2.320 60.943 1.00 29.25 215 ILE A C 1
ATOM 1607 O O . ILE A 1 217 ? 9.450 -1.838 61.557 1.00 25.98 215 ILE A O 1
ATOM 1612 N N . GLY A 1 218 ? 8.484 -2.802 59.690 1.00 28.51 216 GLY A N 1
ATOM 1613 C CA . GLY A 1 218 ? 9.686 -2.639 58.890 1.00 26.45 216 GLY A CA 1
ATOM 1614 C C . GLY A 1 218 ? 10.830 -3.530 59.295 1.00 27.98 216 GLY A C 1
ATOM 1615 O O . GLY A 1 218 ? 11.984 -3.197 59.046 1.00 27.38 216 GLY A O 1
ATOM 1616 N N . THR A 1 219 ? 10.534 -4.654 59.935 1.00 31.36 217 THR A N 1
ATOM 1617 C CA . THR A 1 219 ? 11.587 -5.535 60.412 1.00 35.95 217 THR A CA 1
ATOM 1618 C C . THR A 1 219 ? 11.837 -6.732 59.493 1.00 42.38 217 THR A C 1
ATOM 1619 O O . THR A 1 219 ? 10.934 -7.183 58.799 1.00 39.69 217 THR A O 1
ATOM 1623 N N . SER A 1 220 ? 12.986 -7.377 59.656 1.00 48.75 218 SER A N 1
ATOM 1624 C CA . SER A 1 220 ? 13.314 -8.497 58.759 1.00 57.19 218 SER A CA 1
ATOM 1625 C C . SER A 1 220 ? 12.838 -9.918 59.178 1.00 56.58 218 SER A C 1
ATOM 1626 O O . SER A 1 220 ? 12.533 -10.762 58.297 1.00 61.63 218 SER A O 1
ATOM 1629 N N . MET A 1 221 ? 12.860 -10.223 60.470 1.00 42.17 219 MET A N 1
ATOM 1630 C CA . MET A 1 221 ? 12.797 -11.642 60.885 1.00 46.85 219 MET A CA 1
ATOM 1631 C C . MET A 1 221 ? 14.008 -12.465 60.565 1.00 40.04 219 MET A C 1
ATOM 1632 O O . MET A 1 221 ? 13.948 -13.659 60.696 1.00 37.54 219 MET A O 1
ATOM 1637 N N . GLN A 1 222 ? 15.109 -11.899 60.099 1.00 39.18 220 GLN A N 1
ATOM 1638 C CA . GLN A 1 222 ? 16.250 -12.749 59.789 1.00 36.27 220 GLN A CA 1
ATOM 1639 C C . GLN A 1 222 ? 17.433 -12.520 60.713 1.00 34.69 220 GLN A C 1
ATOM 1640 O O . GLN A 1 222 ? 18.476 -13.138 60.505 1.00 39.23 220 GLN A O 1
ATOM 1646 N N . VAL A 1 223 ? 17.280 -11.656 61.727 1.00 32.03 221 VAL A N 1
ATOM 1647 C CA . VAL A 1 223 ? 18.310 -11.464 62.760 1.00 29.45 221 VAL A CA 1
ATOM 1648 C C . VAL A 1 223 ? 17.844 -11.946 64.134 1.00 29.84 221 VAL A C 1
ATOM 1649 O O . VAL A 1 223 ? 16.796 -11.514 64.627 1.00 28.77 221 VAL A O 1
ATOM 1653 N N . HIS A 1 224 ? 18.634 -12.815 64.769 1.00 26.99 222 HIS A N 1
ATOM 1654 C CA . HIS A 1 224 ? 18.239 -13.563 65.923 1.00 26.30 222 HIS A CA 1
ATOM 1655 C C . HIS A 1 224 ? 19.125 -13.193 67.057 1.00 28.78 222 HIS A C 1
ATOM 1656 O O . HIS A 1 224 ? 20.239 -12.787 66.804 1.00 31.47 222 HIS A O 1
ATOM 1663 N N . PRO A 1 225 ? 18.650 -13.261 68.313 1.00 29.60 223 PRO A N 1
ATOM 1664 C CA . PRO A 1 225 ? 17.333 -13.732 68.706 1.00 30.28 223 PRO A CA 1
ATOM 1665 C C . PRO A 1 225 ? 16.113 -12.735 68.620 1.00 28.64 223 PRO A C 1
ATOM 1666 O O . PRO A 1 225 ? 15.000 -13.105 68.979 1.00 29.24 223 PRO A O 1
ATOM 1670 N N . PHE A 1 226 ? 16.331 -11.529 68.144 1.00 28.11 224 PHE A N 1
ATOM 1671 C CA . PHE A 1 226 ? 15.301 -10.514 67.963 1.00 28.78 224 PHE A CA 1
ATOM 1672 C C . PHE A 1 226 ? 14.065 -11.058 67.276 1.00 31.14 224 PHE A C 1
ATOM 1673 O O . PHE A 1 226 ? 12.954 -10.828 67.734 1.00 28.66 224 PHE A O 1
ATOM 1681 N N . ALA A 1 227 ? 14.251 -11.827 66.219 1.00 29.09 225 ALA A N 1
ATOM 1682 C CA . ALA A 1 227 ? 13.118 -12.371 65.465 1.00 30.19 225 ALA A CA 1
ATOM 1683 C C . ALA A 1 227 ? 12.245 -13.339 66.268 1.00 27.50 225 ALA A C 1
ATOM 1684 O O . ALA A 1 227 ? 11.154 -13.678 65.852 1.00 26.12 225 ALA A O 1
ATOM 1686 N N . LEU A 1 228 ? 12.674 -13.732 67.459 1.00 29.13 226 LEU A N 1
ATOM 1687 C CA . LEU A 1 228 ? 11.815 -14.608 68.279 1.00 32.03 226 LEU A CA 1
ATOM 1688 C C . LEU A 1 228 ? 10.671 -13.882 68.921 1.00 31.00 226 LEU A C 1
ATOM 1689 O O . LEU A 1 228 ? 9.683 -14.508 69.300 1.00 29.99 226 LEU A O 1
ATOM 1694 N N . LEU A 1 229 ? 10.799 -12.568 69.047 1.00 28.15 227 LEU A N 1
ATOM 1695 C CA . LEU A 1 229 ? 9.808 -11.819 69.806 1.00 30.47 227 LEU A CA 1
ATOM 1696 C C . LEU A 1 229 ? 8.358 -12.124 69.429 1.00 29.80 227 LEU A C 1
ATOM 1697 O O . LEU A 1 229 ? 7.564 -12.478 70.281 1.00 30.70 227 LEU A O 1
ATOM 1702 N N . PRO A 1 230 ? 8.007 -12.023 68.157 1.00 30.89 228 PRO A N 1
ATOM 1703 C CA . PRO A 1 230 ? 6.611 -12.267 67.812 1.00 30.40 228 PRO A CA 1
ATOM 1704 C C . PRO A 1 230 ? 6.202 -13.721 67.801 1.00 30.65 228 PRO A C 1
ATOM 1705 O O . PRO A 1 230 ? 4.990 -14.017 67.680 1.00 29.99 228 PRO A O 1
ATOM 1709 N N . CYS A 1 231 ? 7.188 -14.621 67.856 1.00 29.85 229 CYS A N 1
ATOM 1710 C CA . CYS A 1 231 ? 6.942 -16.059 67.971 1.00 29.60 229 CYS A CA 1
ATOM 1711 C C . CYS A 1 231 ? 6.478 -16.512 69.351 1.00 30.75 229 CYS A C 1
ATOM 1712 O O . CYS A 1 231 ? 5.915 -17.589 69.448 1.00 31.09 229 CYS A O 1
ATOM 1715 N N . VAL A 1 232 ? 6.764 -15.749 70.403 1.00 30.75 230 VAL A N 1
ATOM 1716 C CA . VAL A 1 232 ? 6.495 -16.152 71.806 1.00 31.48 230 VAL A CA 1
ATOM 1717 C C . VAL A 1 232 ? 5.244 -15.431 72.379 1.00 34.44 230 VAL A C 1
ATOM 1718 O O . VAL A 1 232 ? 4.849 -15.702 73.481 1.00 33.22 230 VAL A O 1
ATOM 1722 N N . VAL A 1 233 ? 4.599 -14.554 71.620 1.00 31.59 231 VAL A N 1
ATOM 1723 C CA . VAL A 1 233 ? 3.347 -13.966 72.071 1.00 30.80 231 VAL A CA 1
ATOM 1724 C C . VAL A 1 233 ? 2.270 -15.053 72.033 1.00 33.03 231 VAL A C 1
ATOM 1725 O O . VAL A 1 233 ? 2.404 -16.010 71.284 1.00 32.93 231 VAL A O 1
ATOM 1729 N N . PRO A 1 234 ? 1.186 -14.882 72.792 1.00 36.23 232 PRO A N 1
ATOM 1730 C CA . PRO A 1 234 ? 0.125 -15.909 72.776 1.00 37.13 232 PRO A CA 1
ATOM 1731 C C . PRO A 1 234 ? -0.396 -16.203 71.343 1.00 37.50 232 PRO A C 1
ATOM 1732 O O . PRO A 1 234 ? -0.522 -15.298 70.506 1.00 33.88 232 PRO A O 1
ATOM 1736 N N . LYS A 1 235 ? -0.699 -17.468 71.078 1.00 35.40 233 LYS A N 1
ATOM 1737 C CA . LYS A 1 235 ? -1.165 -17.939 69.762 1.00 42.47 233 LYS A CA 1
ATOM 1738 C C . LYS A 1 235 ? -2.449 -17.278 69.268 1.00 38.25 233 LYS A C 1
ATOM 1739 O O . LYS A 1 235 ? -2.720 -17.285 68.088 1.00 37.63 233 LYS A O 1
ATOM 1745 N N . SER A 1 236 ? -3.202 -16.677 70.164 1.00 38.45 234 SER A N 1
ATOM 1746 C CA . SER A 1 236 ? -4.470 -16.049 69.837 1.00 43.22 234 SER A CA 1
ATOM 1747 C C . SER A 1 236 ? -4.386 -14.547 69.623 1.00 37.07 234 SER A C 1
ATOM 1748 O O . SER A 1 236 ? -5.377 -13.942 69.189 1.00 43.23 234 SER A O 1
ATOM 1751 N N . VAL A 1 237 ? -3.262 -13.907 69.913 1.00 34.31 235 VAL A N 1
ATOM 1752 C CA . VAL A 1 237 ? -3.254 -12.444 69.791 1.00 36.56 235 VAL A CA 1
ATOM 1753 C C . VAL A 1 237 ? -2.925 -11.968 68.363 1.00 33.43 235 VAL A C 1
ATOM 1754 O O . VAL A 1 237 ? -2.108 -12.571 67.693 1.00 32.73 235 VAL A O 1
ATOM 1758 N N . PRO A 1 238 ? -3.545 -10.877 67.924 1.00 34.04 236 PRO A N 1
ATOM 1759 C CA . PRO A 1 238 ? -3.270 -10.346 66.611 1.00 32.39 236 PRO A CA 1
ATOM 1760 C C . PRO A 1 238 ? -1.810 -9.884 66.451 1.00 32.85 236 PRO A C 1
ATOM 1761 O O . PRO A 1 238 ? -1.187 -9.353 67.428 1.00 28.73 236 PRO A O 1
ATOM 1765 N N . ARG A 1 239 ? -1.278 -10.120 65.242 1.00 27.19 237 ARG A N 1
ATOM 1766 C CA . ARG A 1 239 ? 0.064 -9.718 64.905 1.00 29.60 237 ARG A CA 1
ATOM 1767 C C . ARG A 1 239 ? -0.019 -8.937 63.602 1.00 28.35 237 ARG A C 1
ATOM 1768 O O . ARG A 1 239 ? -0.455 -9.462 62.605 1.00 29.03 237 ARG A O 1
ATOM 1776 N N . VAL A 1 240 ? 0.335 -7.662 63.641 1.00 28.59 238 VAL A N 1
ATOM 1777 C CA . VAL A 1 240 ? 0.137 -6.766 62.533 1.00 27.48 238 VAL A CA 1
ATOM 1778 C C . VAL A 1 240 ? 1.512 -6.530 61.952 1.00 27.53 238 VAL A C 1
ATOM 1779 O O . VAL A 1 240 ? 2.402 -6.066 62.662 1.00 28.73 238 VAL A O 1
ATOM 1783 N N . VAL A 1 241 ? 1.714 -6.838 60.682 1.00 25.65 239 VAL A N 1
ATOM 1784 C CA . VAL A 1 241 ? 3.041 -6.649 60.084 1.00 25.38 239 VAL A CA 1
ATOM 1785 C C . VAL A 1 241 ? 2.878 -5.555 59.061 1.00 26.69 239 VAL A C 1
ATOM 1786 O O . VAL A 1 241 ? 2.013 -5.675 58.186 1.00 28.34 239 VAL A O 1
ATOM 1790 N N . MET A 1 242 ? 3.620 -4.463 59.235 1.00 27.62 240 MET A N 1
ATOM 1791 C CA . MET A 1 242 ? 3.750 -3.400 58.209 1.00 28.08 240 MET A CA 1
ATOM 1792 C C . MET A 1 242 ? 5.103 -3.485 57.533 1.00 29.95 240 MET A C 1
ATOM 1793 O O . MET A 1 242 ? 6.139 -3.154 58.126 1.00 30.57 240 MET A O 1
ATOM 1798 N N . ASN A 1 243 ? 5.117 -3.929 56.274 1.00 28.20 241 ASN A N 1
ATOM 1799 C CA . ASN A 1 243 ? 6.397 -4.210 55.604 1.00 29.50 241 ASN A CA 1
ATOM 1800 C C . ASN A 1 243 ? 6.172 -4.112 54.085 1.00 29.39 241 ASN A C 1
ATOM 1801 O O . ASN A 1 243 ? 5.069 -4.344 53.625 1.00 26.24 241 ASN A O 1
ATOM 1806 N N . ARG A 1 244 ? 7.218 -3.739 53.372 1.00 31.70 242 ARG A N 1
ATOM 1807 C CA . ARG A 1 244 ? 7.274 -3.738 51.893 1.00 35.01 242 ARG A CA 1
ATOM 1808 C C . ARG A 1 244 ? 7.495 -5.124 51.307 1.00 36.70 242 ARG A C 1
ATOM 1809 O O . ARG A 1 244 ? 7.533 -5.254 50.090 1.00 28.63 242 ARG A O 1
ATOM 1817 N N . GLU A 1 245 ? 7.757 -6.116 52.154 1.00 32.39 243 GLU A N 1
ATOM 1818 C CA . GLU A 1 245 ? 8.029 -7.498 51.721 1.00 36.08 243 GLU A CA 1
ATOM 1819 C C . GLU A 1 245 ? 7.196 -8.464 52.526 1.00 36.38 243 GLU A C 1
ATOM 1820 O O . GLU A 1 245 ? 6.893 -8.182 53.697 1.00 34.23 243 GLU A O 1
ATOM 1826 N N . ARG A 1 246 ? 6.879 -9.611 51.924 1.00 35.70 244 ARG A N 1
ATOM 1827 C CA . ARG A 1 246 ? 6.155 -10.698 52.581 1.00 39.64 244 ARG A CA 1
ATOM 1828 C C . ARG A 1 246 ? 7.225 -11.413 53.424 1.00 43.40 244 ARG A C 1
ATOM 1829 O O . ARG A 1 246 ? 7.983 -12.263 52.931 1.00 43.04 244 ARG A O 1
ATOM 1837 N N . VAL A 1 247 ? 7.301 -11.030 54.705 1.00 39.97 245 VAL A N 1
ATOM 1838 C CA . VAL A 1 247 ? 8.367 -11.545 55.622 1.00 42.04 245 VAL A CA 1
ATOM 1839 C C . VAL A 1 247 ? 7.819 -12.644 56.524 1.00 41.45 245 VAL A C 1
ATOM 1840 O O . VAL A 1 247 ? 6.607 -12.775 56.653 1.00 41.09 245 VAL A O 1
ATOM 1844 N N . GLY A 1 248 ? 8.743 -13.401 57.118 1.00 42.27 246 GLY A N 1
ATOM 1845 C CA . GLY A 1 248 ? 8.463 -14.430 58.123 1.00 43.54 246 GLY A CA 1
ATOM 1846 C C . GLY A 1 248 ? 8.248 -15.886 57.680 1.00 42.87 246 GLY A C 1
ATOM 1847 O O . GLY A 1 248 ? 8.026 -16.764 58.533 1.00 40.82 246 GLY A O 1
ATOM 1848 N N . GLY A 1 249 ? 8.250 -16.154 56.374 1.00 41.41 247 GLY A N 1
ATOM 1849 C CA . GLY A 1 249 ? 7.895 -17.479 55.839 1.00 36.03 247 GLY A CA 1
ATOM 1850 C C . GLY A 1 249 ? 6.584 -18.047 56.418 1.00 38.70 247 GLY A C 1
ATOM 1851 O O . GLY A 1 249 ? 5.584 -17.332 56.602 1.00 34.56 247 GLY A O 1
ATOM 1852 N N . LEU A 1 250 ? 6.626 -19.329 56.774 1.00 32.71 248 LEU A N 1
ATOM 1853 C CA . LEU A 1 250 ? 5.533 -20.046 57.342 1.00 34.15 248 LEU A CA 1
ATOM 1854 C C . LEU A 1 250 ? 5.300 -19.754 58.824 1.00 36.05 248 LEU A C 1
ATOM 1855 O O . LEU A 1 250 ? 4.361 -20.261 59.366 1.00 37.82 248 LEU A O 1
ATOM 1860 N N . LEU A 1 251 ? 6.117 -18.948 59.498 1.00 36.66 249 LEU A N 1
ATOM 1861 C CA . LEU A 1 251 ? 5.737 -18.499 60.869 1.00 37.70 249 LEU A CA 1
ATOM 1862 C C . LEU A 1 251 ? 4.546 -17.561 60.957 1.00 37.37 249 LEU A C 1
ATOM 1863 O O . LEU A 1 251 ? 4.002 -17.399 62.066 1.00 38.63 249 LEU A O 1
ATOM 1868 N N . PHE A 1 252 ? 4.170 -16.952 59.828 1.00 34.32 250 PHE A N 1
ATOM 1869 C CA . PHE A 1 252 ? 3.017 -16.050 59.746 1.00 37.82 250 PHE A CA 1
ATOM 1870 C C . PHE A 1 252 ? 2.026 -16.658 58.743 1.00 34.78 250 PHE A C 1
ATOM 1871 O O . PHE A 1 252 ? 2.455 -17.350 57.848 1.00 33.27 250 PHE A O 1
ATOM 1879 N N . ARG A 1 253 ? 0.736 -16.474 58.971 1.00 35.22 251 ARG A N 1
ATOM 1880 C CA . ARG A 1 253 ? -0.334 -16.967 58.094 1.00 44.10 251 ARG A CA 1
ATOM 1881 C C . ARG A 1 253 ? -1.124 -15.746 57.758 1.00 38.46 251 ARG A C 1
ATOM 1882 O O . ARG A 1 253 ? -2.053 -15.387 58.485 1.00 39.05 251 ARG A O 1
ATOM 1890 N N . PHE A 1 254 ? -0.769 -15.074 56.680 1.00 40.58 252 PHE A N 1
ATOM 1891 C CA . PHE A 1 254 ? -1.486 -13.826 56.401 1.00 46.29 252 PHE A CA 1
ATOM 1892 C C . PHE A 1 254 ? -2.857 -14.050 55.700 1.00 45.48 252 PHE A C 1
ATOM 1893 O O . PHE A 1 254 ? -3.841 -13.421 56.139 1.00 61.30 252 PHE A O 1
ATOM 1901 N N . ASP A 1 275 ? -5.685 -23.331 65.542 1.00 79.96 324 ASP A N 1
ATOM 1902 C CA . ASP A 1 275 ? -5.127 -21.997 65.776 1.00 82.78 324 ASP A CA 1
ATOM 1903 C C . ASP A 1 275 ? -5.791 -20.867 64.934 1.00 80.07 324 ASP A C 1
ATOM 1904 O O . ASP A 1 275 ? -5.715 -20.858 63.677 1.00 74.86 324 ASP A O 1
ATOM 1909 N N . VAL A 1 276 ? -6.428 -19.915 65.628 1.00 70.11 325 VAL A N 1
ATOM 1910 C CA . VAL A 1 276 ? -7.103 -18.760 64.962 1.00 67.90 325 VAL A CA 1
ATOM 1911 C C . VAL A 1 276 ? -6.244 -17.957 63.928 1.00 60.59 325 VAL A C 1
ATOM 1912 O O . VAL A 1 276 ? -5.006 -17.989 63.924 1.00 53.65 325 VAL A O 1
ATOM 1916 N N . CYS A 1 277 ? -6.955 -17.260 63.042 1.00 49.98 326 CYS A N 1
ATOM 1917 C CA . CYS A 1 277 ? -6.379 -16.448 62.009 1.00 45.28 326 CYS A CA 1
ATOM 1918 C C . CYS A 1 277 ? -6.169 -15.048 62.646 1.00 39.07 326 CYS A C 1
ATOM 1919 O O . CYS A 1 277 ? -7.130 -14.329 62.960 1.00 36.41 326 CYS A O 1
ATOM 1922 N N . ARG A 1 278 ? -4.902 -14.739 62.945 1.00 33.13 327 ARG A N 1
ATOM 1923 C CA . ARG A 1 278 ? -4.559 -13.573 63.749 1.00 32.42 327 ARG A CA 1
ATOM 1924 C C . ARG A 1 278 ? -3.487 -12.631 63.147 1.00 32.50 327 ARG A C 1
ATOM 1925 O O . ARG A 1 278 ? -3.225 -11.613 63.743 1.00 33.04 327 ARG A O 1
ATOM 1933 N N . ASP A 1 279 ? -2.903 -12.978 62.003 1.00 31.44 328 ASP A N 1
ATOM 1934 C CA . ASP A 1 279 ? -1.859 -12.208 61.315 1.00 32.60 328 ASP A CA 1
ATOM 1935 C C . ASP A 1 279 ? -2.452 -11.426 60.190 1.00 31.59 328 ASP A C 1
ATOM 1936 O O . ASP A 1 279 ? -3.442 -11.844 59.583 1.00 30.39 328 ASP A O 1
ATOM 1941 N N . VAL A 1 280 ? -1.944 -10.212 60.023 1.00 28.72 329 VAL A N 1
ATOM 1942 C CA . VAL A 1 280 ? -2.249 -9.382 58.884 1.00 30.56 329 VAL A CA 1
ATOM 1943 C C . VAL A 1 280 ? -0.992 -8.671 58.407 1.00 29.89 329 VAL A C 1
ATOM 1944 O O . VAL A 1 280 ? -0.145 -8.297 59.229 1.00 27.27 329 VAL A O 1
ATOM 1948 N N . LEU A 1 281 ? -0.844 -8.571 57.090 1.00 28.28 330 LEU A N 1
ATOM 1949 C CA . LEU A 1 281 ? 0.245 -7.840 56.434 1.00 26.75 330 LEU A CA 1
ATOM 1950 C C . LEU A 1 281 ? -0.258 -6.617 55.710 1.00 26.79 330 LEU A C 1
ATOM 1951 O O . LEU A 1 281 ? -1.138 -6.729 54.860 1.00 27.70 330 LEU A O 1
ATOM 1956 N N . PHE A 1 282 ? 0.244 -5.444 56.094 1.00 27.03 331 PHE A N 1
ATOM 1957 C CA . PHE A 1 282 ? -0.127 -4.191 55.474 1.00 26.13 331 PHE A CA 1
ATOM 1958 C C . PHE A 1 282 ? 1.087 -3.784 54.689 1.00 29.18 331 PHE A C 1
ATOM 1959 O O . PHE A 1 282 ? 2.124 -3.411 55.271 1.00 28.82 331 PHE A O 1
ATOM 1967 N N . ARG A 1 283 ? 0.961 -3.835 53.353 1.00 28.71 332 ARG A N 1
ATOM 1968 C CA . ARG A 1 283 ? 2.047 -3.463 52.418 1.00 29.84 332 ARG A CA 1
ATOM 1969 C C . ARG A 1 283 ? 2.066 -1.957 52.236 1.00 32.49 332 ARG A C 1
ATOM 1970 O O . ARG A 1 283 ? 1.236 -1.256 52.786 1.00 33.85 332 ARG A O 1
ATOM 1978 N N . GLY A 1 284 ? 2.964 -1.433 51.419 1.00 30.09 333 GLY A N 1
ATOM 1979 C CA . GLY A 1 284 ? 3.015 0.019 51.239 1.00 30.87 333 GLY A CA 1
ATOM 1980 C C . GLY A 1 284 ? 3.931 0.687 52.266 1.00 31.23 333 GLY A C 1
ATOM 1981 O O . GLY A 1 284 ? 4.711 0.044 52.972 1.00 30.37 333 GLY A O 1
ATOM 1982 N N . ASP A 1 285 ? 3.853 1.999 52.313 1.00 29.95 334 ASP A N 1
ATOM 1983 C CA . ASP A 1 285 ? 4.689 2.810 53.147 1.00 29.55 334 ASP A CA 1
ATOM 1984 C C . ASP A 1 285 ? 4.129 2.771 54.576 1.00 31.45 334 ASP A C 1
ATOM 1985 O O . ASP A 1 285 ? 2.989 3.239 54.855 1.00 31.19 334 ASP A O 1
ATOM 1990 N N . CYS A 1 286 ? 4.958 2.259 55.470 1.00 25.39 335 CYS A N 1
ATOM 1991 C CA . CYS A 1 286 ? 4.592 2.134 56.887 1.00 29.53 335 CYS A CA 1
ATOM 1992 C C . CYS A 1 286 ? 4.294 3.530 57.491 1.00 26.80 335 CYS A C 1
ATOM 1993 O O . CYS A 1 286 ? 3.427 3.636 58.373 1.00 29.34 335 CYS A O 1
ATOM 1996 N N . GLN A 1 287 ? 4.901 4.592 56.949 1.00 24.98 336 GLN A N 1
ATOM 1997 C CA . GLN A 1 287 ? 4.647 5.912 57.453 1.00 28.88 336 GLN A CA 1
ATOM 1998 C C . GLN A 1 287 ? 3.176 6.287 57.153 1.00 32.40 336 GLN A C 1
ATOM 1999 O O . GLN A 1 287 ? 2.482 6.801 58.041 1.00 33.50 336 GLN A O 1
ATOM 2005 N N . GLU A 1 288 ? 2.703 6.019 55.935 1.00 33.84 337 GLU A N 1
ATOM 2006 C CA . GLU A 1 288 ? 1.316 6.260 55.574 1.00 35.58 337 GLU A CA 1
ATOM 2007 C C . GLU A 1 288 ? 0.361 5.377 56.364 1.00 31.43 337 GLU A C 1
ATOM 2008 O O . GLU A 1 288 ? -0.657 5.815 56.771 1.00 31.29 337 GLU A O 1
ATOM 2014 N N . ASN A 1 289 ? 0.680 4.118 56.534 1.00 31.64 338 ASN A N 1
ATOM 2015 C CA . ASN A 1 289 ? -0.190 3.223 57.270 1.00 30.68 338 ASN A CA 1
ATOM 2016 C C . ASN A 1 289 ? -0.350 3.626 58.715 1.00 30.26 338 ASN A C 1
ATOM 2017 O O . ASN A 1 289 ? -1.454 3.537 59.240 1.00 30.91 338 ASN A O 1
ATOM 2022 N N . VAL A 1 290 ? 0.711 4.134 59.330 1.00 29.42 339 VAL A N 1
ATOM 2023 C CA . VAL A 1 290 ? 0.618 4.561 60.729 1.00 28.35 339 VAL A CA 1
ATOM 2024 C C . VAL A 1 290 ? -0.248 5.798 60.815 1.00 30.04 339 VAL A C 1
ATOM 2025 O O . VAL A 1 290 ? -0.997 5.941 61.761 1.00 31.73 339 VAL A O 1
ATOM 2029 N N . VAL A 1 291 ? -0.136 6.675 59.837 1.00 28.58 340 VAL A N 1
ATOM 2030 C CA . VAL A 1 291 ? -0.929 7.920 59.840 1.00 30.13 340 VAL A CA 1
ATOM 2031 C C . VAL A 1 291 ? -2.418 7.532 59.760 1.00 32.10 340 VAL A C 1
ATOM 2032 O O . VAL A 1 291 ? -3.247 7.991 60.595 1.00 32.53 340 VAL A O 1
ATOM 2036 N N . THR A 1 292 ? -2.737 6.619 58.841 1.00 32.07 341 THR A N 1
ATOM 2037 C CA . THR A 1 292 ? -4.123 6.132 58.739 1.00 30.70 341 THR A CA 1
ATOM 2038 C C . THR A 1 292 ? -4.599 5.492 60.018 1.00 31.20 341 THR A C 1
ATOM 2039 O O . THR A 1 292 ? -5.687 5.763 60.444 1.00 32.50 341 THR A O 1
ATOM 2043 N N . LEU A 1 293 ? -3.791 4.609 60.604 1.00 28.94 342 LEU A N 1
ATOM 2044 C CA . LEU A 1 293 ? -4.123 4.009 61.893 1.00 29.72 342 LEU A CA 1
ATOM 2045 C C . LEU A 1 293 ? -4.414 5.022 62.972 1.00 27.88 342 LEU A C 1
ATOM 2046 O O . LEU A 1 293 ? -5.421 4.920 63.745 1.00 27.47 342 LEU A O 1
ATOM 2051 N N . ALA A 1 294 ? -3.592 6.043 62.998 1.00 30.90 343 ALA A N 1
ATOM 2052 C CA . ALA A 1 294 ? -3.754 7.135 63.937 1.00 29.26 343 ALA A CA 1
ATOM 2053 C C . ALA A 1 294 ? -5.103 7.840 63.771 1.00 33.61 343 ALA A C 1
ATOM 2054 O O . ALA A 1 294 ? -5.786 8.111 64.781 1.00 29.73 343 ALA A O 1
ATOM 2056 N N . GLU A 1 295 ? -5.481 8.122 62.530 1.00 33.01 344 GLU A N 1
ATOM 2057 C CA . GLU A 1 295 ? -6.785 8.699 62.250 1.00 41.29 344 GLU A CA 1
ATOM 2058 C C . GLU A 1 295 ? -7.875 7.892 62.903 1.00 38.96 344 GLU A C 1
ATOM 2059 O O . GLU A 1 295 ? -8.666 8.410 63.674 1.00 35.66 344 GLU A O 1
ATOM 2065 N N . TYR A 1 296 ? -7.872 6.583 62.650 1.00 38.53 345 TYR A N 1
ATOM 2066 C CA . TYR A 1 296 ? -8.947 5.755 63.165 1.00 35.30 345 TYR A CA 1
ATOM 2067 C C . TYR A 1 296 ? -8.917 5.616 64.678 1.00 38.56 345 TYR A C 1
ATOM 2068 O O . TYR A 1 296 ? -9.940 5.350 65.279 1.00 36.65 345 TYR A O 1
ATOM 2077 N N . LEU A 1 297 ? -7.748 5.798 65.293 1.00 34.51 346 LEU A N 1
ATOM 2078 C CA . LEU A 1 297 ? -7.604 5.752 66.715 1.00 36.06 346 LEU A CA 1
ATOM 2079 C C . LEU A 1 297 ? -7.982 7.087 67.414 1.00 34.18 346 LEU A C 1
ATOM 2080 O O . LEU A 1 297 ? -7.954 7.175 68.637 1.00 35.99 346 LEU A O 1
ATOM 2085 N N . GLY A 1 298 ? -8.301 8.126 66.653 1.00 32.88 347 GLY A N 1
ATOM 2086 C CA . GLY A 1 298 ? -8.588 9.415 67.230 1.00 36.70 347 GLY A CA 1
ATOM 2087 C C . GLY A 1 298 ? -7.326 10.156 67.630 1.00 42.29 347 GLY A C 1
ATOM 2088 O O . GLY A 1 298 ? -7.379 11.063 68.477 1.00 45.50 347 GLY A O 1
ATOM 2089 N N . LEU A 1 299 ? -6.181 9.789 67.039 1.00 40.78 348 LEU A N 1
ATOM 2090 C CA . LEU A 1 299 ? -4.897 10.383 67.419 1.00 35.99 348 LEU A CA 1
ATOM 2091 C C . LEU A 1 299 ? -4.265 11.228 66.314 1.00 37.01 348 LEU A C 1
ATOM 2092 O O . LEU A 1 299 ? -3.082 11.598 66.378 1.00 36.25 348 LEU A O 1
ATOM 2097 N N . SER A 1 300 ? -5.053 11.598 65.318 1.00 34.24 349 SER A N 1
ATOM 2098 C CA . SER A 1 300 ? -4.515 12.269 64.152 1.00 39.68 349 SER A CA 1
ATOM 2099 C C . SER A 1 300 ? -4.066 13.697 64.455 1.00 39.70 349 SER A C 1
ATOM 2100 O O . SER A 1 300 ? -3.070 14.146 63.874 1.00 40.29 349 SER A O 1
ATOM 2103 N N . GLU A 1 301 ? -4.728 14.388 65.386 1.00 38.44 350 GLU A N 1
ATOM 2104 C CA . GLU A 1 301 ? -4.247 15.723 65.756 1.00 38.00 350 GLU A CA 1
ATOM 2105 C C . GLU A 1 301 ? -2.987 15.665 66.555 1.00 33.18 350 GLU A C 1
ATOM 2106 O O . GLU A 1 301 ? -2.126 16.447 66.334 1.00 32.60 350 GLU A O 1
ATOM 2112 N N . ALA A 1 302 ? -2.897 14.751 67.510 1.00 32.76 351 ALA A N 1
ATOM 2113 C CA . ALA A 1 302 ? -1.681 14.629 68.298 1.00 33.79 351 ALA A CA 1
ATOM 2114 C C . ALA A 1 302 ? -0.466 14.259 67.450 1.00 31.63 351 ALA A C 1
ATOM 2115 O O . ALA A 1 302 ? 0.646 14.811 67.642 1.00 33.02 351 ALA A O 1
ATOM 2117 N N . LEU A 1 303 ? -0.691 13.436 66.424 1.00 32.08 352 LEU A N 1
ATOM 2118 C CA . LEU A 1 303 ? 0.389 13.007 65.540 1.00 32.31 352 LEU A CA 1
ATOM 2119 C C . LEU A 1 303 ? 0.864 14.104 64.623 1.00 34.26 352 LEU A C 1
ATOM 2120 O O . LEU A 1 303 ? 2.052 14.197 64.404 1.00 29.97 352 LEU A O 1
ATOM 2125 N N . ALA A 1 304 ? -0.064 14.880 64.039 1.00 39.64 353 ALA A N 1
ATOM 2126 C CA . ALA A 1 304 ? 0.307 15.974 63.109 1.00 36.19 353 ALA A CA 1
ATOM 2127 C C . ALA A 1 304 ? 1.070 17.027 63.915 1.00 33.63 353 ALA A C 1
ATOM 2128 O O . ALA A 1 304 ? 2.080 17.545 63.477 1.00 36.92 353 ALA A O 1
ATOM 2130 N N . LYS A 1 305 ? 0.660 17.224 65.151 1.00 33.41 354 LYS A N 1
ATOM 2131 C CA . LYS A 1 305 ? 1.335 18.144 66.019 1.00 38.37 354 LYS A CA 1
ATOM 2132 C C . LYS A 1 305 ? 2.756 17.677 66.359 1.00 41.43 354 LYS A C 1
ATOM 2133 O O . LYS A 1 305 ? 3.657 18.512 66.457 1.00 42.80 354 LYS A O 1
ATOM 2139 N N . ARG A 1 306 ? 2.995 16.382 66.573 1.00 41.47 355 ARG A N 1
ATOM 2140 C CA . ARG A 1 306 ? 4.379 15.942 66.825 1.00 39.33 355 ARG A CA 1
ATOM 2141 C C . ARG A 1 306 ? 5.232 16.064 65.574 1.00 40.98 355 ARG A C 1
ATOM 2142 O O . ARG A 1 306 ? 6.420 16.433 65.614 1.00 39.61 355 ARG A O 1
ATOM 2150 N N . MET A 1 307 ? 4.639 15.718 64.455 1.00 36.17 356 MET A N 1
ATOM 2151 C CA . MET A 1 307 ? 5.334 15.772 63.199 1.00 37.49 356 MET A CA 1
ATOM 2152 C C . MET A 1 307 ? 5.764 17.195 62.745 1.00 47.32 356 MET A C 1
ATOM 2153 O O . MET A 1 307 ? 6.888 17.377 62.301 1.00 49.44 356 MET A O 1
ATOM 2158 N N . ARG A 1 308 ? 4.897 18.186 62.867 1.00 51.21 357 ARG A N 1
ATOM 2159 C CA . ARG A 1 308 ? 5.292 19.599 62.622 1.00 58.79 357 ARG A CA 1
ATOM 2160 C C . ARG A 1 308 ? 6.375 20.063 63.577 1.00 67.16 357 ARG A C 1
ATOM 2161 O O . ARG A 1 308 ? 7.380 20.636 63.133 1.00 64.54 357 ARG A O 1
ATOM 2169 N N . LEU A 1 309 ? 6.167 19.779 64.874 1.00 71.75 358 LEU A N 1
ATOM 2170 C CA . LEU A 1 309 ? 7.084 20.174 65.973 1.00 74.25 358 LEU A CA 1
ATOM 2171 C C . LEU A 1 309 ? 8.535 19.695 65.809 1.00 73.23 358 LEU A C 1
ATOM 2172 O O . LEU A 1 309 ? 9.418 20.167 66.536 1.00 72.90 358 LEU A O 1
ATOM 2177 N N . SER A 1 310 ? 8.791 18.786 64.868 1.00 70.35 359 SER A N 1
ATOM 2178 C CA . SER A 1 310 ? 10.154 18.355 64.611 1.00 71.51 359 SER A CA 1
ATOM 2179 C C . SER A 1 310 ? 10.398 17.833 63.195 1.00 70.94 359 SER A C 1
ATOM 2180 O O . SER A 1 310 ? 11.085 16.835 63.033 1.00 87.11 359 SER A O 1
ATOM 2183 N N . ASP A 1 311 ? 9.842 18.490 62.173 1.00 77.42 360 ASP A N 1
ATOM 2184 C CA . ASP A 1 311 ? 10.326 18.307 60.783 1.00 81.39 360 ASP A CA 1
ATOM 2185 C C . ASP A 1 311 ? 10.593 19.620 60.075 1.00 79.29 360 ASP A C 1
ATOM 2186 O O . ASP A 1 311 ? 11.321 19.635 59.092 1.00 78.15 360 ASP A O 1
ATOM 2191 N N . ALA B 1 9 ? 34.395 5.625 21.028 1.00 62.88 7 ALA B N 1
ATOM 2192 C CA . ALA B 1 9 ? 34.183 6.906 21.758 1.00 64.73 7 ALA B CA 1
ATOM 2193 C C . ALA B 1 9 ? 34.022 6.669 23.278 1.00 64.76 7 ALA B C 1
ATOM 2194 O O . ALA B 1 9 ? 33.357 5.699 23.692 1.00 60.77 7 ALA B O 1
ATOM 2196 N N . PRO B 1 10 ? 34.638 7.554 24.109 1.00 63.20 8 PRO B N 1
ATOM 2197 C CA . PRO B 1 10 ? 34.629 7.405 25.561 1.00 58.18 8 PRO B CA 1
ATOM 2198 C C . PRO B 1 10 ? 33.234 7.299 26.172 1.00 57.11 8 PRO B C 1
ATOM 2199 O O . PRO B 1 10 ? 33.029 6.431 27.006 1.00 48.76 8 PRO B O 1
ATOM 2203 N N . HIS B 1 11 ? 32.316 8.199 25.772 1.00 58.62 9 HIS B N 1
ATOM 2204 C CA . HIS B 1 11 ? 30.906 8.226 26.278 1.00 67.79 9 HIS B CA 1
ATOM 2205 C C . HIS B 1 11 ? 30.130 6.894 26.069 1.00 59.23 9 HIS B C 1
ATOM 2206 O O . HIS B 1 11 ? 29.176 6.599 26.792 1.00 62.65 9 HIS B O 1
ATOM 2213 N N . GLN B 1 12 ? 30.623 6.084 25.141 1.00 54.66 10 GLN B N 1
ATOM 2214 C CA . GLN B 1 12 ? 30.050 4.805 24.767 1.00 64.25 10 GLN B CA 1
ATOM 2215 C C . GLN B 1 12 ? 30.713 3.617 25.490 1.00 60.36 10 GLN B C 1
ATOM 2216 O O . GLN B 1 12 ? 30.372 2.487 25.188 1.00 62.03 10 GLN B O 1
ATOM 2222 N N . GLU B 1 13 ? 31.625 3.845 26.446 1.00 54.96 11 GLU B N 1
ATOM 2223 C CA . GLU B 1 13 ? 32.125 2.735 27.301 1.00 50.10 11 GLU B CA 1
ATOM 2224 C C . GLU B 1 13 ? 31.009 2.221 28.175 1.00 49.16 11 GLU B C 1
ATOM 2225 O O . GLU B 1 13 ? 30.311 3.028 28.848 1.00 42.01 11 GLU B O 1
ATOM 2231 N N . HIS B 1 14 ? 30.880 0.890 28.212 1.00 43.83 12 HIS B N 1
ATOM 2232 C CA . HIS B 1 14 ? 29.747 0.245 28.850 1.00 38.27 12 HIS B CA 1
ATOM 2233 C C . HIS B 1 14 ? 29.994 -0.145 30.303 1.00 37.29 12 HIS B C 1
ATOM 2234 O O . HIS B 1 14 ? 31.013 -0.704 30.633 1.00 38.65 12 HIS B O 1
ATOM 2241 N N . VAL B 1 15 ? 29.013 0.041 31.185 1.00 37.94 13 VAL B N 1
ATOM 2242 C CA . VAL B 1 15 ? 29.167 -0.483 32.564 1.00 35.14 13 VAL B CA 1
ATOM 2243 C C . VAL B 1 15 ? 29.503 -2.011 32.656 1.00 37.83 13 VAL B C 1
ATOM 2244 O O . VAL B 1 15 ? 30.088 -2.472 33.643 1.00 33.45 13 VAL B O 1
ATOM 2248 N N . LEU B 1 16 ? 29.116 -2.799 31.651 1.00 37.35 14 LEU B N 1
ATOM 2249 C CA . LEU B 1 16 ? 29.367 -4.246 31.644 1.00 40.81 14 LEU B CA 1
ATOM 2250 C C . LEU B 1 16 ? 30.787 -4.604 31.185 1.00 43.83 14 LEU B C 1
ATOM 2251 O O . LEU B 1 16 ? 31.182 -5.744 31.322 1.00 47.94 14 LEU B O 1
ATOM 2256 N N . GLY B 1 17 ? 31.518 -3.649 30.610 1.00 42.87 15 GLY B N 1
ATOM 2257 C CA . GLY B 1 17 ? 32.812 -3.906 30.036 1.00 44.62 15 GLY B CA 1
ATOM 2258 C C . GLY B 1 17 ? 32.493 -4.254 28.619 1.00 42.79 15 GLY B C 1
ATOM 2259 O O . GLY B 1 17 ? 32.403 -3.372 27.797 1.00 45.57 15 GLY B O 1
ATOM 2260 N N . GLU B 1 18 ? 32.302 -5.543 28.341 1.00 39.50 16 GLU B N 1
ATOM 2261 C CA . GLU B 1 18 ? 31.758 -5.978 27.043 1.00 41.44 16 GLU B CA 1
ATOM 2262 C C . GLU B 1 18 ? 30.237 -6.178 27.105 1.00 39.83 16 GLU B C 1
ATOM 2263 O O . GLU B 1 18 ? 29.752 -7.034 27.871 1.00 33.87 16 GLU B O 1
ATOM 2269 N N . PRO B 1 19 ? 29.483 -5.437 26.292 1.00 38.15 17 PRO B N 1
ATOM 2270 C CA . PRO B 1 19 ? 28.026 -5.577 26.365 1.00 39.54 17 PRO B CA 1
ATOM 2271 C C . PRO B 1 19 ? 27.508 -6.799 25.631 1.00 34.74 17 PRO B C 1
ATOM 2272 O O . PRO B 1 19 ? 26.822 -6.685 24.640 1.00 40.59 17 PRO B O 1
ATOM 2276 N N . THR B 1 20 ? 27.826 -7.981 26.131 1.00 33.82 18 THR B N 1
ATOM 2277 C CA . THR B 1 20 ? 27.523 -9.218 25.421 1.00 32.82 18 THR B CA 1
ATOM 2278 C C . THR B 1 20 ? 27.005 -10.161 26.499 1.00 32.28 18 THR B C 1
ATOM 2279 O O . THR B 1 20 ? 27.222 -9.903 27.708 1.00 32.48 18 THR B O 1
ATOM 2283 N N . LEU B 1 21 ? 26.437 -11.304 26.100 1.00 31.96 19 LEU B N 1
ATOM 2284 C CA . LEU B 1 21 ? 25.969 -12.306 27.117 1.00 33.79 19 LEU B CA 1
ATOM 2285 C C . LEU B 1 21 ? 27.100 -12.805 27.959 1.00 34.81 19 LEU B C 1
ATOM 2286 O O . LEU B 1 21 ? 26.970 -12.964 29.190 1.00 34.06 19 LEU B O 1
ATOM 2291 N N . GLU B 1 22 ? 28.243 -13.045 27.308 1.00 33.02 20 GLU B N 1
ATOM 2292 C CA . GLU B 1 22 ? 29.437 -13.407 28.034 1.00 37.31 20 GLU B CA 1
ATOM 2293 C C . GLU B 1 22 ? 29.874 -12.347 29.051 1.00 37.73 20 GLU B C 1
ATOM 2294 O O . GLU B 1 22 ? 30.201 -12.673 30.192 1.00 34.88 20 GLU B O 1
ATOM 2300 N N . GLY B 1 23 ? 29.900 -11.082 28.616 1.00 41.11 21 GLY B N 1
ATOM 2301 C CA . GLY B 1 23 ? 30.220 -9.975 29.506 1.00 39.76 21 GLY B CA 1
ATOM 2302 C C . GLY B 1 23 ? 29.252 -9.842 30.672 1.00 36.79 21 GLY B C 1
ATOM 2303 O O . GLY B 1 23 ? 29.645 -9.525 31.785 1.00 30.58 21 GLY B O 1
ATOM 2304 N N . LEU B 1 24 ? 27.972 -10.104 30.416 1.00 36.83 22 LEU B N 1
ATOM 2305 C CA . LEU B 1 24 ? 26.963 -10.004 31.477 1.00 34.98 22 LEU B CA 1
ATOM 2306 C C . LEU B 1 24 ? 27.228 -11.053 32.540 1.00 33.39 22 LEU B C 1
ATOM 2307 O O . LEU B 1 24 ? 27.192 -10.760 33.723 1.00 36.43 22 LEU B O 1
ATOM 2312 N N . ALA B 1 25 ? 27.496 -12.281 32.098 1.00 33.72 23 ALA B N 1
ATOM 2313 C CA . ALA B 1 25 ? 27.785 -13.376 32.994 1.00 33.90 23 ALA B CA 1
ATOM 2314 C C . ALA B 1 25 ? 29.019 -13.103 33.831 1.00 34.65 23 ALA B C 1
ATOM 2315 O O . ALA B 1 25 ? 29.009 -13.272 35.058 1.00 35.77 23 ALA B O 1
ATOM 2317 N N . HIS B 1 26 ? 30.051 -12.608 33.165 1.00 36.88 24 HIS B N 1
ATOM 2318 C CA . HIS B 1 26 ? 31.243 -12.152 33.838 1.00 40.00 24 HIS B CA 1
ATOM 2319 C C . HIS B 1 26 ? 30.988 -11.072 34.863 1.00 35.82 24 HIS B C 1
ATOM 2320 O O . HIS B 1 26 ? 31.444 -11.190 35.976 1.00 32.47 24 HIS B O 1
ATOM 2327 N N . TYR B 1 27 ? 30.236 -10.042 34.501 1.00 34.23 25 TYR B N 1
ATOM 2328 C CA . TYR B 1 27 ? 29.813 -9.027 35.478 1.00 33.81 25 TYR B CA 1
ATOM 2329 C C . TYR B 1 27 ? 29.067 -9.607 36.669 1.00 35.88 25 TYR B C 1
ATOM 2330 O O . TYR B 1 27 ? 29.392 -9.268 37.813 1.00 36.37 25 TYR B O 1
ATOM 2339 N N . ILE B 1 28 ? 28.063 -10.452 36.438 1.00 35.19 26 ILE B N 1
ATOM 2340 C CA . ILE B 1 28 ? 27.285 -11.052 37.566 1.00 34.08 26 ILE B CA 1
ATOM 2341 C C . ILE B 1 28 ? 28.214 -11.784 38.578 1.00 38.44 26 ILE B C 1
ATOM 2342 O O . ILE B 1 28 ? 28.128 -11.646 39.836 1.00 35.34 26 ILE B O 1
ATOM 2347 N N . ARG B 1 29 ? 29.119 -12.580 38.027 1.00 40.49 27 ARG B N 1
ATOM 2348 C CA . ARG B 1 29 ? 30.003 -13.400 38.887 1.00 41.37 27 ARG B CA 1
ATOM 2349 C C . ARG B 1 29 ? 31.095 -12.548 39.460 1.00 37.88 27 ARG B C 1
ATOM 2350 O O . ARG B 1 29 ? 31.339 -12.601 40.651 1.00 39.06 27 ARG B O 1
ATOM 2358 N N . GLU B 1 30 ? 31.696 -11.683 38.667 1.00 45.42 28 GLU B N 1
ATOM 2359 C CA . GLU B 1 30 ? 32.806 -10.860 39.160 1.00 51.91 28 GLU B CA 1
ATOM 2360 C C . GLU B 1 30 ? 32.370 -9.828 40.221 1.00 47.90 28 GLU B C 1
ATOM 2361 O O . GLU B 1 30 ? 33.096 -9.586 41.179 1.00 42.80 28 GLU B O 1
ATOM 2367 N N . LYS B 1 31 ? 31.194 -9.223 40.073 1.00 46.45 29 LYS B N 1
ATOM 2368 C CA . LYS B 1 31 ? 30.691 -8.267 41.078 1.00 44.99 29 LYS B CA 1
ATOM 2369 C C . LYS B 1 31 ? 29.862 -8.941 42.164 1.00 43.28 29 LYS B C 1
ATOM 2370 O O . LYS B 1 31 ? 29.371 -8.285 43.065 1.00 45.00 29 LYS B O 1
ATOM 2376 N N . ASN B 1 32 ? 29.705 -10.257 42.083 1.00 44.05 30 ASN B N 1
ATOM 2377 C CA . ASN B 1 32 ? 28.861 -11.001 42.971 1.00 43.66 30 ASN B CA 1
ATOM 2378 C C . ASN B 1 32 ? 27.469 -10.287 43.087 1.00 39.67 30 ASN B C 1
ATOM 2379 O O . ASN B 1 32 ? 27.005 -9.924 44.162 1.00 36.68 30 ASN B O 1
ATOM 2384 N N . VAL B 1 33 ? 26.812 -10.164 41.944 1.00 37.90 31 VAL B N 1
ATOM 2385 C CA . VAL B 1 33 ? 25.461 -9.582 41.883 1.00 33.47 31 VAL B CA 1
ATOM 2386 C C . VAL B 1 33 ? 24.518 -10.496 42.578 1.00 30.26 31 VAL B C 1
ATOM 2387 O O . VAL B 1 33 ? 24.425 -11.666 42.276 1.00 34.79 31 VAL B O 1
ATOM 2391 N N . ARG B 1 34 ? 23.899 -9.957 43.595 1.00 32.96 32 ARG B N 1
ATOM 2392 C CA . ARG B 1 34 ? 22.988 -10.714 44.444 1.00 35.54 32 ARG B CA 1
ATOM 2393 C C . ARG B 1 34 ? 21.520 -10.270 44.289 1.00 29.54 32 ARG B C 1
ATOM 2394 O O . ARG B 1 34 ? 20.633 -10.970 44.667 1.00 30.53 32 ARG B O 1
ATOM 2402 N N . ARG B 1 35 ? 21.279 -9.104 43.743 1.00 29.17 33 ARG B N 1
ATOM 2403 C CA . ARG B 1 35 ? 19.925 -8.565 43.635 1.00 29.63 33 ARG B CA 1
ATOM 2404 C C . ARG B 1 35 ? 19.573 -8.275 42.202 1.00 26.32 33 ARG B C 1
ATOM 2405 O O . ARG B 1 35 ? 19.766 -7.185 41.717 1.00 29.83 33 ARG B O 1
ATOM 2413 N N . ILE B 1 36 ? 19.141 -9.310 41.511 1.00 25.57 34 ILE B N 1
ATOM 2414 C CA . ILE B 1 36 ? 18.703 -9.218 40.113 1.00 27.94 34 ILE B CA 1
ATOM 2415 C C . ILE B 1 36 ? 17.174 -9.113 40.131 1.00 26.47 34 ILE B C 1
ATOM 2416 O O . ILE B 1 36 ? 16.461 -9.955 40.707 1.00 28.22 34 ILE B O 1
ATOM 2421 N N . LEU B 1 37 ? 16.687 -8.063 39.490 1.00 24.94 35 LEU B N 1
ATOM 2422 C CA . LEU B 1 37 ? 15.262 -7.818 39.300 1.00 25.74 35 LEU B CA 1
ATOM 2423 C C . LEU B 1 37 ? 14.968 -8.343 37.902 1.00 27.81 35 LEU B C 1
ATOM 2424 O O . LEU B 1 37 ? 15.593 -7.910 36.943 1.00 28.15 35 LEU B O 1
ATOM 2429 N N . VAL B 1 38 ? 14.041 -9.284 37.796 1.00 26.06 36 VAL B N 1
ATOM 2430 C CA . VAL B 1 38 ? 13.696 -9.860 36.546 1.00 27.04 36 VAL B CA 1
ATOM 2431 C C . VAL B 1 38 ? 12.254 -9.456 36.229 1.00 27.37 36 VAL B C 1
ATOM 2432 O O . VAL B 1 38 ? 11.329 -9.628 37.035 1.00 26.90 36 VAL B O 1
ATOM 2436 N N . LEU B 1 39 ? 12.085 -8.897 35.058 1.00 24.17 37 LEU B N 1
ATOM 2437 C CA . LEU B 1 39 ? 10.781 -8.569 34.540 1.00 26.89 37 LEU B CA 1
ATOM 2438 C C . LEU B 1 39 ? 10.427 -9.435 33.348 1.00 26.26 37 LEU B C 1
ATOM 2439 O O . LEU B 1 39 ? 11.217 -9.603 32.419 1.00 26.15 37 LEU B O 1
ATOM 2444 N N . VAL B 1 40 ? 9.205 -9.919 33.347 1.00 25.40 38 VAL B N 1
ATOM 2445 C CA . VAL B 1 40 ? 8.783 -10.827 32.371 1.00 25.86 38 VAL B CA 1
ATOM 2446 C C . VAL B 1 40 ? 7.533 -10.392 31.637 1.00 26.70 38 VAL B C 1
ATOM 2447 O O . VAL B 1 40 ? 6.532 -9.918 32.226 1.00 23.33 38 VAL B O 1
ATOM 2451 N N . GLY B 1 41 ? 7.549 -10.640 30.329 1.00 29.82 39 GLY B N 1
ATOM 2452 C CA . GLY B 1 41 ? 6.382 -10.276 29.489 1.00 28.61 39 GLY B CA 1
ATOM 2453 C C . GLY B 1 41 ? 6.011 -11.375 28.518 1.00 27.71 39 GLY B C 1
ATOM 2454 O O . GLY B 1 41 ? 6.564 -12.471 28.546 1.00 26.68 39 GLY B O 1
ATOM 2455 N N . ALA B 1 42 ? 5.119 -11.022 27.592 1.00 30.61 40 ALA B N 1
ATOM 2456 C CA . ALA B 1 42 ? 4.444 -11.985 26.688 1.00 33.68 40 ALA B CA 1
ATOM 2457 C C . ALA B 1 42 ? 5.418 -12.744 25.841 1.00 30.18 40 ALA B C 1
ATOM 2458 O O . ALA B 1 42 ? 5.215 -13.942 25.560 1.00 30.23 40 ALA B O 1
ATOM 2460 N N . GLY B 1 43 ? 6.475 -12.054 25.420 1.00 28.92 41 GLY B N 1
ATOM 2461 C CA . GLY B 1 43 ? 7.492 -12.689 24.565 1.00 31.20 41 GLY B CA 1
ATOM 2462 C C . GLY B 1 43 ? 8.086 -13.944 25.206 1.00 31.52 41 G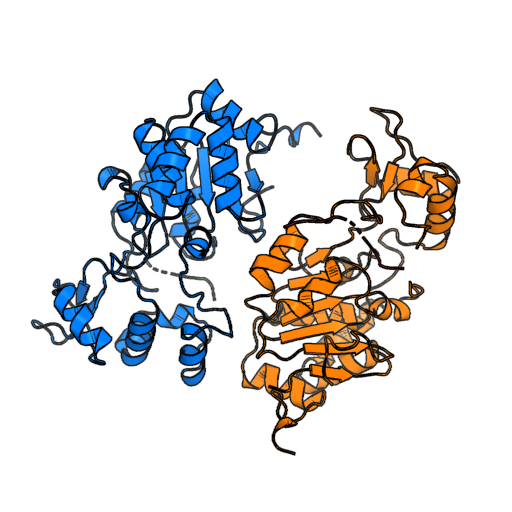LY B C 1
ATOM 2463 O O . GLY B 1 43 ? 8.546 -14.861 24.513 1.00 32.31 41 GLY B O 1
ATOM 2464 N N . ALA 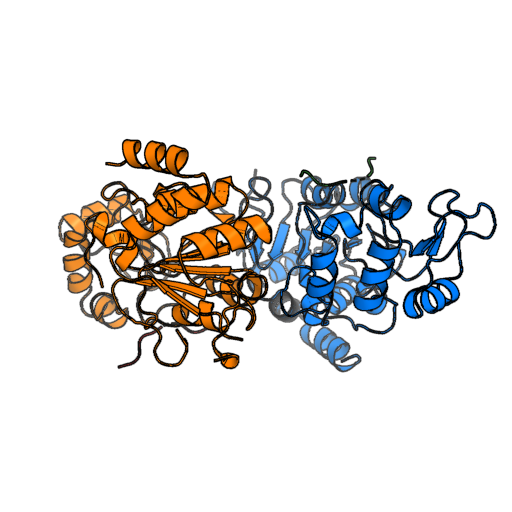B 1 44 ? 8.086 -13.997 26.537 1.00 26.96 42 ALA B N 1
ATOM 2465 C CA . ALA B 1 44 ? 8.692 -15.086 27.245 1.00 28.07 42 ALA B CA 1
ATOM 2466 C C . ALA B 1 44 ? 7.859 -16.375 27.218 1.00 26.48 42 ALA B C 1
ATOM 2467 O O . ALA B 1 44 ? 8.353 -17.447 27.543 1.00 30.10 42 ALA B O 1
ATOM 2469 N N . SER B 1 45 ? 6.581 -16.270 26.931 1.00 31.01 43 SER B N 1
ATOM 2470 C CA . SER B 1 45 ? 5.748 -17.432 26.997 1.00 31.53 43 SER B CA 1
ATOM 2471 C C . SER B 1 45 ? 5.282 -17.933 25.605 1.00 33.68 43 SER B C 1
ATOM 2472 O O . SER B 1 45 ? 4.548 -18.924 25.531 1.00 35.90 43 SER B O 1
ATOM 2475 N N . VAL B 1 46 ? 5.745 -17.290 24.547 1.00 33.55 44 VAL B N 1
ATOM 2476 C CA . VAL B 1 46 ? 5.428 -17.669 23.154 1.00 34.31 44 VAL B CA 1
ATOM 2477 C C . VAL B 1 46 ? 5.881 -19.070 22.877 1.00 34.81 44 VAL B C 1
ATOM 2478 O O . VAL B 1 46 ? 5.121 -19.878 22.323 1.00 35.46 44 VAL B O 1
ATOM 2482 N N . ALA B 1 47 ? 7.104 -19.381 23.290 1.00 30.61 45 ALA B N 1
ATOM 2483 C CA . ALA B 1 47 ? 7.620 -20.713 23.136 1.00 31.36 45 ALA B CA 1
ATOM 2484 C C . ALA B 1 47 ? 6.795 -21.772 23.881 1.00 36.67 45 ALA B C 1
ATOM 2485 O O . ALA B 1 47 ? 6.899 -22.943 23.560 1.00 35.51 45 ALA B O 1
ATOM 2487 N N . ALA B 1 48 ? 5.992 -21.414 24.881 1.00 34.39 46 ALA B N 1
ATOM 2488 C CA . ALA B 1 48 ? 5.177 -22.418 25.557 1.00 31.31 46 ALA B CA 1
ATOM 2489 C C . ALA B 1 48 ? 3.913 -22.726 24.768 1.00 38.05 46 ALA B C 1
ATOM 2490 O O . ALA B 1 48 ? 3.208 -23.664 25.146 1.00 38.07 46 ALA B O 1
ATOM 2492 N N . GLY B 1 49 ? 3.613 -21.916 23.740 1.00 38.35 47 GLY B N 1
ATOM 2493 C CA . GLY B 1 49 ? 2.418 -22.036 22.891 1.00 39.58 47 GLY B CA 1
ATOM 2494 C C . GLY B 1 49 ? 1.417 -20.920 23.089 1.00 37.91 47 GLY B C 1
ATOM 2495 O O . GLY B 1 49 ? 0.294 -21.053 22.667 1.00 38.55 47 GLY B O 1
ATOM 2496 N N . ILE B 1 50 ? 1.784 -19.856 23.804 1.00 37.65 48 ILE B N 1
ATOM 2497 C CA . ILE B 1 50 ? 0.833 -18.791 24.190 1.00 41.17 48 ILE B CA 1
ATOM 2498 C C . ILE B 1 50 ? 1.077 -17.620 23.226 1.00 46.05 48 ILE B C 1
ATOM 2499 O O . ILE B 1 50 ? 2.197 -17.131 23.127 1.00 43.90 48 ILE B O 1
ATOM 2504 N N . PRO B 1 51 ? 0.058 -17.197 22.469 1.00 55.98 49 PRO B N 1
ATOM 2505 C CA . PRO B 1 51 ? 0.327 -16.078 21.546 1.00 59.40 49 PRO B CA 1
ATOM 2506 C C . PRO B 1 51 ? 0.585 -14.765 22.274 1.00 58.78 49 PRO B C 1
ATOM 2507 O O . PRO B 1 51 ? 0.067 -14.538 23.357 1.00 62.97 49 PRO B O 1
ATOM 2511 N N . ASP B 1 52 ? 1.369 -13.925 21.624 1.00 61.07 50 ASP B N 1
ATOM 2512 C CA . ASP B 1 52 ? 1.820 -12.650 22.118 1.00 67.00 50 ASP B CA 1
ATOM 2513 C C . ASP B 1 52 ? 0.649 -11.687 22.090 1.00 72.46 50 ASP B C 1
ATOM 2514 O O . ASP B 1 52 ? -0.109 -11.642 21.115 1.00 79.45 50 ASP B O 1
ATOM 2519 N N . PHE B 1 53 ? 0.525 -10.908 23.158 1.00 78.72 51 PHE B N 1
ATOM 2520 C CA . PHE B 1 53 ? -0.417 -9.791 23.229 1.00 89.21 51 PHE B CA 1
ATOM 2521 C C . PHE B 1 53 ? 0.381 -8.522 22.973 1.00 89.91 51 PHE B C 1
ATOM 2522 O O . PHE B 1 53 ? 1.617 -8.517 23.097 1.00 72.77 51 PHE B O 1
ATOM 2530 N N . THR B 1 73 ? -6.809 -6.029 23.364 1.00 67.89 71 THR B N 1
ATOM 2531 C CA . THR B 1 73 ? -6.684 -5.041 24.448 1.00 74.58 71 THR B CA 1
ATOM 2532 C C . THR B 1 73 ? -8.033 -4.744 25.086 1.00 71.59 71 THR B C 1
ATOM 2533 O O . THR B 1 73 ? -8.173 -4.692 26.323 1.00 68.49 71 THR B O 1
ATOM 2537 N N . ASP B 1 74 ? -9.016 -4.543 24.211 1.00 68.11 72 ASP B N 1
ATOM 2538 C CA . ASP B 1 74 ? -10.388 -4.321 24.615 1.00 61.12 72 ASP B CA 1
ATOM 2539 C C . ASP B 1 74 ? -10.921 -5.610 25.278 1.00 49.80 72 ASP B C 1
ATOM 2540 O O . ASP B 1 74 ? -11.778 -5.542 26.108 1.00 44.70 72 ASP B O 1
ATOM 2545 N N . ALA B 1 75 ? -10.382 -6.777 24.933 1.00 50.60 73 ALA B N 1
ATOM 2546 C CA . ALA B 1 75 ? -10.791 -8.019 25.583 1.00 51.84 73 ALA B CA 1
ATOM 2547 C C . ALA B 1 75 ? -10.559 -7.999 27.114 1.00 46.88 73 ALA B C 1
ATOM 2548 O O . ALA B 1 75 ? -11.309 -8.612 27.882 1.00 42.40 73 ALA B O 1
ATOM 2550 N N . PHE B 1 76 ? -9.542 -7.252 27.537 1.00 47.21 74 PHE B N 1
ATOM 2551 C CA . PHE B 1 76 ? -9.168 -7.110 28.954 1.00 42.87 74 PHE B CA 1
ATOM 2552 C C . PHE B 1 76 ? -9.577 -5.779 29.544 1.00 41.88 74 PHE B C 1
ATOM 2553 O O . PHE B 1 76 ? -8.966 -5.297 30.484 1.00 43.27 74 PHE B O 1
ATOM 2561 N N . SER B 1 77 ? -10.660 -5.202 29.025 1.00 43.09 75 SER B N 1
ATOM 2562 C CA . SER B 1 77 ? -11.148 -3.960 29.547 1.00 46.48 75 SER B CA 1
ATOM 2563 C C . SER B 1 77 ? -12.293 -4.225 30.510 1.00 42.74 75 SER B C 1
ATOM 2564 O O . SER B 1 77 ? -13.251 -4.963 30.234 1.00 37.43 75 SER B O 1
ATOM 2567 N N . LEU B 1 78 ? -12.203 -3.603 31.667 1.00 39.14 76 LEU B N 1
ATOM 2568 C CA . LEU B 1 78 ? -13.225 -3.787 32.669 1.00 42.66 76 LEU B CA 1
ATOM 2569 C C . LEU B 1 78 ? -14.588 -3.286 32.189 1.00 45.50 76 LEU B C 1
ATOM 2570 O O . LEU B 1 78 ? -15.634 -3.827 32.578 1.00 47.11 76 LEU B O 1
ATOM 2575 N N . THR B 1 79 ? -14.561 -2.243 31.358 1.00 43.81 77 THR B N 1
ATOM 2576 C CA . THR B 1 79 ? -15.763 -1.644 30.805 1.00 51.01 77 THR B CA 1
ATOM 2577 C C . THR B 1 79 ? -16.520 -2.619 29.930 1.00 44.70 77 THR B C 1
ATOM 2578 O O . THR B 1 79 ? -17.725 -2.787 30.069 1.00 46.76 77 THR B O 1
ATOM 2582 N N . LEU B 1 80 ? -15.804 -3.198 28.979 1.00 42.64 78 LEU B N 1
ATOM 2583 C CA . LEU B 1 80 ? -16.394 -4.197 28.062 1.00 47.56 78 LEU B CA 1
ATOM 2584 C C . LEU B 1 80 ? -16.818 -5.490 28.767 1.00 46.12 78 LEU B C 1
ATOM 2585 O O . LEU B 1 80 ? -17.712 -6.180 28.287 1.00 48.07 78 LEU B O 1
ATOM 2590 N N . LEU B 1 81 ? -16.165 -5.823 29.892 1.00 46.04 79 LEU B N 1
ATOM 2591 C CA . LEU B 1 81 ? -16.561 -6.971 30.719 1.00 45.27 79 LEU B CA 1
ATOM 2592 C C . LEU B 1 81 ? -17.931 -6.733 31.353 1.00 48.04 79 LEU B C 1
ATOM 2593 O O . LEU B 1 81 ? -18.775 -7.636 31.381 1.00 46.66 79 LEU B O 1
ATOM 2598 N N . ARG B 1 82 ? -18.127 -5.535 31.899 1.00 47.24 80 ARG B N 1
ATOM 2599 C CA . ARG B 1 82 ? -19.422 -5.167 32.498 1.00 54.68 80 ARG B CA 1
ATOM 2600 C C . ARG B 1 82 ? -20.590 -5.108 31.483 1.00 46.94 80 ARG B C 1
ATOM 2601 O O . ARG B 1 82 ? -21.701 -5.527 31.777 1.00 48.85 80 ARG B O 1
ATOM 2609 N N . GLU B 1 83 ? -20.292 -4.614 30.302 1.00 55.71 81 GLU B N 1
ATOM 2610 C CA . GLU B 1 83 ? -21.263 -4.413 29.214 1.00 58.69 81 GLU B CA 1
ATOM 2611 C C . GLU B 1 83 ? -21.612 -5.704 28.497 1.00 55.14 81 GLU B C 1
ATOM 2612 O O . GLU B 1 83 ? -22.779 -6.055 28.375 1.00 54.83 81 GLU B O 1
ATOM 2618 N N . LYS B 1 84 ? -20.573 -6.411 28.049 1.00 52.37 82 LYS B N 1
ATOM 2619 C CA . LYS B 1 84 ? -20.688 -7.636 27.241 1.00 51.56 82 LYS B CA 1
ATOM 2620 C C . LYS B 1 84 ? -19.675 -8.659 27.776 1.00 44.67 82 LYS B C 1
ATOM 2621 O O . LYS B 1 84 ? -18.618 -8.857 27.142 1.00 36.99 82 LYS B O 1
ATOM 2627 N N . PRO B 1 85 ? -19.947 -9.248 28.950 1.00 41.56 83 PRO B N 1
ATOM 2628 C CA . PRO B 1 85 ? -19.021 -10.238 29.539 1.00 42.47 83 PRO B CA 1
ATOM 2629 C C . PRO B 1 85 ? -18.795 -11.458 28.652 1.00 46.98 83 PRO B C 1
ATOM 2630 O O . PRO B 1 85 ? -17.761 -12.134 28.797 1.00 45.10 83 PRO B O 1
ATOM 2634 N N . GLU B 1 86 ? -19.729 -11.733 27.735 1.00 54.52 84 GLU B N 1
ATOM 2635 C CA . GLU B 1 86 ? -19.566 -12.832 26.766 1.00 56.09 84 GLU B CA 1
ATOM 2636 C C . GLU B 1 86 ? -18.342 -12.690 25.882 1.00 51.87 84 GLU B C 1
ATOM 2637 O O . GLU B 1 86 ? -17.823 -13.689 25.401 1.00 50.66 84 GLU B O 1
ATOM 2643 N N . ILE B 1 87 ? -17.873 -11.462 25.637 1.00 51.02 85 ILE B N 1
ATOM 2644 C CA . ILE B 1 87 ? -16.675 -11.276 24.796 1.00 47.09 85 ILE B CA 1
ATOM 2645 C C . ILE B 1 87 ? -15.385 -11.791 25.491 1.00 43.39 85 ILE B C 1
ATOM 2646 O O . ILE B 1 87 ? -14.676 -12.606 24.933 1.00 41.24 85 ILE B O 1
ATOM 2651 N N . PHE B 1 88 ? -15.091 -11.314 26.692 1.00 40.26 86 PHE B N 1
ATOM 2652 C CA . PHE B 1 88 ? -13.957 -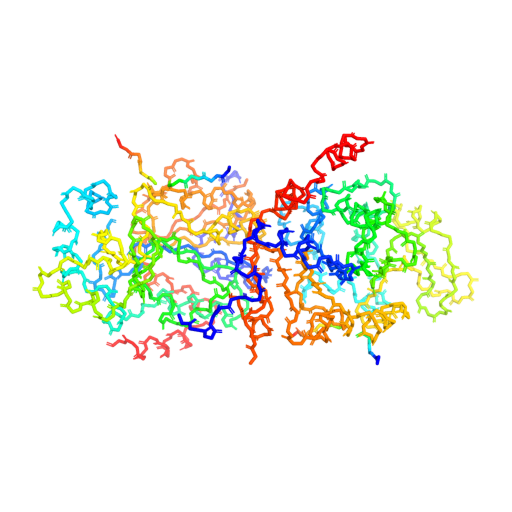11.842 27.449 1.00 40.76 86 PHE B CA 1
ATOM 2653 C C . PHE B 1 88 ? -14.086 -13.372 27.637 1.00 37.59 86 PHE B C 1
ATOM 2654 O O . PHE B 1 88 ? -13.128 -14.057 27.459 1.00 36.71 86 PHE B O 1
ATOM 2662 N N . TYR B 1 89 ? -15.270 -13.870 27.987 1.00 38.10 87 TYR B N 1
ATOM 2663 C CA . TYR B 1 89 ? -15.487 -15.323 28.207 1.00 39.03 87 TYR B CA 1
ATOM 2664 C C . TYR B 1 89 ? -15.178 -16.153 26.942 1.00 38.73 87 TYR B C 1
ATOM 2665 O O . TYR B 1 89 ? -14.517 -17.184 27.010 1.00 42.06 87 TYR B O 1
ATOM 2674 N N . SER B 1 90 ? -15.650 -15.679 25.797 1.00 41.34 88 SER B N 1
ATOM 2675 C CA . SER B 1 90 ? -15.305 -16.217 24.479 1.00 46.16 88 SER B CA 1
ATOM 2676 C C . SER B 1 90 ? -13.801 -16.377 24.282 1.00 41.82 88 SER B C 1
ATOM 2677 O O . SER B 1 90 ? -13.337 -17.435 23.962 1.00 46.11 88 SER B O 1
ATOM 2680 N N . ILE B 1 91 ? -13.057 -15.312 24.489 1.00 38.10 89 ILE B N 1
ATOM 2681 C CA . ILE B 1 91 ? -11.608 -15.315 24.417 1.00 39.83 89 ILE B CA 1
ATOM 2682 C C . ILE B 1 91 ? -10.907 -16.197 25.473 1.00 39.49 89 ILE B C 1
ATOM 2683 O O . ILE B 1 91 ? -9.975 -16.930 25.137 1.00 40.13 89 ILE B O 1
ATOM 2688 N N . ALA B 1 92 ? -11.366 -16.161 26.725 1.00 37.01 90 ALA B N 1
ATOM 2689 C CA . ALA B 1 92 ? -10.761 -16.957 27.777 1.00 39.92 90 ALA B CA 1
ATOM 2690 C C . ALA B 1 92 ? -10.840 -18.445 27.436 1.00 40.22 90 ALA B C 1
ATOM 2691 O O . ALA B 1 92 ? -9.883 -19.209 27.625 1.00 34.17 90 ALA B O 1
ATOM 2693 N N . ARG B 1 93 ? -12.007 -18.848 26.946 1.00 40.03 91 ARG B N 1
ATOM 2694 C CA . ARG B 1 93 ? -12.220 -20.212 26.478 1.00 42.76 91 ARG B CA 1
ATOM 2695 C C . ARG B 1 93 ? -11.221 -20.672 25.415 1.00 43.88 91 ARG B C 1
ATOM 2696 O O . ARG B 1 93 ? -10.873 -21.836 25.375 1.00 45.82 91 ARG B O 1
ATOM 2704 N N . GLU B 1 94 ? -10.750 -19.778 24.560 1.00 45.35 92 GLU B N 1
ATOM 2705 C CA . GLU B 1 94 ? -9.786 -20.144 23.527 1.00 50.23 92 GLU B CA 1
ATOM 2706 C C . GLU B 1 94 ? -8.330 -20.046 23.983 1.00 46.59 92 GLU B C 1
ATOM 2707 O O . GLU B 1 94 ? -7.483 -20.569 23.315 1.00 44.93 92 GLU B O 1
ATOM 2713 N N . LEU B 1 95 ? -8.021 -19.356 25.080 1.00 46.85 93 LEU B N 1
ATOM 2714 C CA . LEU B 1 95 ? -6.602 -19.140 25.458 1.00 45.70 93 LEU B CA 1
ATOM 2715 C C . LEU B 1 95 ? -6.035 -20.249 26.339 1.00 42.48 93 LEU B C 1
ATOM 2716 O O . LEU B 1 95 ? -4.843 -20.363 26.420 1.00 41.95 93 LEU B O 1
ATOM 2721 N N . ASN B 1 96 ? -6.875 -21.020 27.022 1.00 40.01 94 ASN B N 1
ATOM 2722 C CA . ASN B 1 96 ? -6.408 -22.182 27.827 1.00 44.83 94 ASN B CA 1
ATOM 2723 C C . ASN B 1 96 ? -5.442 -21.763 28.902 1.00 41.90 94 ASN B C 1
ATOM 2724 O O . ASN B 1 96 ? -4.463 -22.448 29.098 1.00 36.81 94 ASN B O 1
ATOM 2729 N N . LEU B 1 97 ? -5.701 -20.636 29.566 1.00 41.63 95 LEU B N 1
ATOM 2730 C CA . LEU B 1 97 ? -4.752 -20.109 30.550 1.00 43.44 95 LEU B CA 1
ATOM 2731 C C . LEU B 1 97 ? -4.946 -20.696 31.943 1.00 41.12 95 LEU B C 1
ATOM 2732 O O . LEU B 1 97 ? -4.150 -20.392 32.812 1.00 34.75 95 LEU B O 1
ATOM 2737 N N . TRP B 1 98 ? -5.974 -21.539 32.138 1.00 38.17 96 TRP B N 1
ATOM 2738 C CA . TRP B 1 98 ? -6.116 -22.258 33.416 1.00 39.40 96 TRP B CA 1
ATOM 2739 C C . TRP B 1 98 ? -4.849 -23.083 33.746 1.00 31.77 96 TRP B C 1
ATOM 2740 O O . TRP B 1 98 ? -4.237 -23.672 32.866 1.00 36.16 96 TRP B O 1
ATOM 2751 N N . PRO B 1 99 ? -4.375 -23.036 35.011 1.00 34.28 97 PRO B N 1
ATOM 2752 C CA . PRO B 1 99 ? -3.126 -23.736 35.330 1.00 32.89 97 PRO B CA 1
ATOM 2753 C C . PRO B 1 99 ? -3.212 -25.209 35.021 1.00 31.49 97 PRO B C 1
ATOM 2754 O O . PRO B 1 99 ? -4.256 -25.805 35.235 1.00 37.28 97 PRO B O 1
ATOM 2758 N N . GLY B 1 100 ? -2.127 -25.769 34.530 1.00 35.68 98 GLY B N 1
ATOM 2759 C CA . GLY B 1 100 ? -2.012 -27.201 34.260 1.00 35.57 98 GLY B CA 1
ATOM 2760 C C . GLY B 1 100 ? -1.947 -27.491 32.786 1.00 37.20 98 GLY B C 1
ATOM 2761 O O . GLY B 1 100 ? -1.569 -28.586 32.431 1.00 40.22 98 GLY B O 1
ATOM 2762 N N . HIS B 1 101 ? -2.277 -26.523 31.927 1.00 34.73 99 HIS B N 1
ATOM 2763 C CA . HIS B 1 101 ? -2.150 -26.713 30.482 1.00 34.61 99 HIS B CA 1
ATOM 2764 C C . HIS B 1 101 ? -0.776 -26.339 29.901 1.00 36.74 99 HIS B C 1
ATOM 2765 O O . HIS B 1 101 ? -0.111 -27.166 29.307 1.00 36.81 99 HIS B O 1
ATOM 2772 N N . PHE B 1 102 ? -0.386 -25.084 30.006 1.00 33.12 100 PHE B N 1
ATOM 2773 C CA . PHE B 1 102 ? 0.911 -24.657 29.479 1.00 32.85 100 PHE B CA 1
ATOM 2774 C C . PHE B 1 102 ? 1.972 -25.024 30.483 1.00 32.20 100 PHE B C 1
ATOM 2775 O O . PHE B 1 102 ? 1.707 -25.162 31.695 1.00 33.11 100 PHE B O 1
ATOM 2783 N N . GLN B 1 103 ? 3.158 -25.250 29.948 1.00 31.85 101 GLN B N 1
ATOM 2784 C CA . GLN B 1 103 ? 4.329 -25.598 30.718 1.00 34.26 101 GLN B CA 1
ATOM 2785 C C . GLN B 1 103 ? 5.450 -24.508 30.694 1.00 30.11 101 GLN B C 1
ATOM 2786 O O . GLN B 1 103 ? 5.635 -23.809 29.697 1.00 30.47 101 GLN B O 1
ATOM 2792 N N . PRO B 1 104 ? 6.223 -24.401 31.786 1.00 31.44 102 PRO B N 1
ATOM 2793 C CA . PRO B 1 104 ? 7.274 -23.395 31.855 1.00 33.00 102 PRO B CA 1
ATOM 2794 C C . PRO B 1 104 ? 8.367 -23.565 30.779 1.00 32.75 102 PRO B C 1
ATOM 2795 O O . PRO B 1 104 ? 8.702 -24.662 30.347 1.00 28.68 102 PRO B O 1
ATOM 2799 N N . THR B 1 105 ? 8.836 -22.438 30.278 1.00 32.17 103 THR B N 1
ATOM 2800 C CA . THR B 1 105 ? 9.873 -22.349 29.249 1.00 30.99 103 THR B CA 1
ATOM 2801 C C . THR B 1 105 ? 11.263 -22.268 29.910 1.00 31.19 103 THR B C 1
ATOM 2802 O O . THR B 1 105 ? 11.374 -22.153 31.133 1.00 30.78 103 THR B O 1
ATOM 2806 N N . ALA B 1 106 ? 12.320 -22.321 29.096 1.00 29.39 104 ALA B N 1
ATOM 2807 C CA . ALA B 1 106 ? 13.697 -22.110 29.568 1.00 31.17 104 ALA B CA 1
ATOM 2808 C C . ALA B 1 106 ? 13.801 -20.827 30.351 1.00 29.44 104 ALA B C 1
ATOM 2809 O O . ALA B 1 106 ? 14.526 -20.790 31.358 1.00 30.15 104 ALA B O 1
ATOM 2811 N N . VAL B 1 107 ? 13.105 -19.775 29.877 1.00 27.93 105 VAL B N 1
ATOM 2812 C CA . VAL B 1 107 ? 13.119 -18.491 30.616 1.00 28.87 105 VAL B CA 1
ATOM 2813 C C . VAL B 1 107 ? 12.650 -18.645 32.076 1.00 26.32 105 VAL B C 1
ATOM 2814 O O . VAL B 1 107 ? 13.273 -18.124 32.976 1.00 26.20 105 VAL B O 1
ATOM 2818 N N . HIS B 1 108 ? 11.518 -19.327 32.270 1.00 26.91 106 HIS B N 1
ATOM 2819 C CA . HIS B 1 108 ? 10.896 -19.547 33.580 1.00 27.83 106 HIS B CA 1
ATOM 2820 C C . HIS B 1 108 ? 11.786 -20.403 34.449 1.00 27.32 106 HIS B C 1
ATOM 2821 O O . HIS B 1 108 ? 11.991 -20.110 35.631 1.00 25.40 106 HIS B O 1
ATOM 2828 N N . HIS B 1 109 ? 12.363 -21.440 33.843 1.00 28.62 107 HIS B N 1
ATOM 2829 C CA . HIS B 1 109 ? 13.293 -22.296 34.564 1.00 29.17 107 HIS B CA 1
ATOM 2830 C C . HIS B 1 109 ? 14.544 -21.518 34.938 1.00 28.96 107 HIS B C 1
ATOM 2831 O O . HIS B 1 109 ? 15.045 -21.671 36.029 1.00 28.99 107 HIS B O 1
ATOM 2838 N N . PHE B 1 110 ? 14.988 -20.641 34.063 1.00 27.70 108 PHE B N 1
ATOM 2839 C CA . PHE B 1 110 ? 16.170 -19.851 34.351 1.00 29.45 108 PHE B CA 1
ATOM 2840 C C . PHE B 1 110 ? 15.995 -18.986 35.581 1.00 27.03 108 PHE B C 1
ATOM 2841 O O . PHE B 1 110 ? 16.857 -18.864 36.440 1.00 26.44 108 PHE B O 1
ATOM 2849 N N . ILE B 1 111 ? 14.839 -18.366 35.684 1.00 26.80 109 ILE B N 1
ATOM 2850 C CA . ILE B 1 111 ? 14.569 -17.518 36.800 1.00 26.59 109 ILE B CA 1
ATOM 2851 C C . ILE B 1 111 ? 14.573 -18.288 38.086 1.00 29.30 109 ILE B C 1
ATOM 2852 O O . ILE B 1 111 ? 14.992 -17.783 39.098 1.00 27.35 109 ILE B O 1
ATOM 2857 N N . ARG B 1 112 ? 14.017 -19.485 38.055 1.00 29.65 110 ARG B N 1
ATOM 2858 C CA . ARG B 1 112 ? 14.080 -20.382 39.203 1.00 32.80 110 ARG B CA 1
ATOM 2859 C C . ARG B 1 112 ? 15.523 -20.703 39.637 1.00 30.50 110 ARG B C 1
ATOM 2860 O O . ARG B 1 112 ? 15.858 -20.764 40.851 1.00 29.64 110 ARG B O 1
ATOM 2868 N N . LEU B 1 113 ? 16.376 -20.918 38.655 1.00 29.09 111 LEU B N 1
ATOM 2869 C CA . LEU B 1 113 ? 17.811 -21.125 38.939 1.00 32.68 111 LEU B CA 1
ATOM 2870 C C . LEU B 1 113 ? 18.409 -19.905 39.608 1.00 30.67 111 LEU B C 1
ATOM 2871 O O . LEU B 1 113 ? 19.200 -20.042 40.536 1.00 32.84 111 LEU B O 1
ATOM 2876 N N . LEU B 1 114 ? 18.015 -18.698 39.199 1.00 29.67 112 LEU B N 1
ATOM 2877 C CA . LEU B 1 114 ? 18.606 -17.528 39.866 1.00 28.34 112 LEU B CA 1
ATOM 2878 C C . LEU B 1 114 ? 18.133 -17.490 41.331 1.00 30.37 112 LEU B C 1
ATOM 2879 O O . LEU B 1 114 ? 18.889 -17.116 42.243 1.00 31.91 112 LEU B O 1
ATOM 2884 N N . GLN B 1 115 ? 16.878 -17.866 41.569 1.00 29.54 113 GLN B N 1
ATOM 2885 C CA . GLN B 1 115 ? 16.438 -18.003 42.940 1.00 29.79 113 GLN B CA 1
ATOM 2886 C C . GLN B 1 115 ? 17.248 -19.028 43.712 1.00 31.29 113 GLN B C 1
ATOM 2887 O O . GLN B 1 115 ? 17.682 -18.783 44.839 1.00 34.27 113 GLN B O 1
ATOM 2893 N N . ASP B 1 116 ? 17.445 -20.176 43.131 1.00 32.95 114 ASP B N 1
ATOM 2894 C CA . ASP B 1 116 ? 18.225 -21.176 43.865 1.00 37.09 114 ASP B CA 1
ATOM 2895 C C . ASP B 1 116 ? 19.686 -20.789 44.055 1.00 37.84 114 ASP B C 1
ATOM 2896 O O . ASP B 1 116 ? 20.277 -21.208 45.032 1.00 39.68 114 ASP B O 1
ATOM 2901 N N . GLU B 1 117 ? 20.211 -19.903 43.208 1.00 32.97 115 GLU B N 1
ATOM 2902 C CA . GLU B 1 117 ? 21.556 -19.384 43.374 1.00 34.92 115 GLU B CA 1
ATOM 2903 C C . GLU B 1 117 ? 21.665 -18.236 44.397 1.00 36.23 115 GLU B C 1
ATOM 2904 O O . GLU B 1 117 ? 22.793 -17.763 44.664 1.00 35.22 115 GLU B O 1
ATOM 2910 N N . GLY B 1 118 ? 20.542 -17.781 44.966 1.00 33.93 116 GLY B N 1
ATOM 2911 C CA . GLY B 1 118 ? 20.498 -16.612 45.840 1.00 36.98 116 GLY B CA 1
ATOM 2912 C C . GLY B 1 118 ? 20.709 -15.254 45.148 1.00 34.02 116 GLY B C 1
ATOM 2913 O O . GLY B 1 118 ? 21.223 -14.311 45.782 1.00 37.94 116 GLY B O 1
ATOM 2914 N N . ARG B 1 119 ? 20.356 -15.147 43.857 1.00 32.56 117 ARG B N 1
ATOM 2915 C CA . ARG B 1 119 ? 20.604 -13.911 43.068 1.00 34.36 117 ARG B CA 1
ATOM 2916 C C . ARG B 1 119 ? 19.341 -13.181 42.631 1.00 33.96 117 ARG B C 1
ATOM 2917 O O . ARG B 1 119 ? 19.446 -12.146 42.025 1.00 32.54 117 ARG B O 1
ATOM 2925 N N . LEU B 1 120 ? 18.162 -13.681 43.001 1.00 30.32 118 LEU B N 1
ATOM 2926 C CA . LEU B 1 120 ? 16.897 -13.043 42.594 1.00 29.57 118 LEU B CA 1
ATOM 2927 C C . LEU B 1 120 ? 16.362 -12.140 43.668 1.00 28.47 118 LEU B C 1
ATOM 2928 O O . LEU B 1 120 ? 15.991 -12.598 44.760 1.00 32.15 118 LEU B O 1
ATOM 2933 N N . LEU B 1 121 ? 16.333 -10.859 43.387 1.00 30.67 119 LEU B N 1
ATOM 2934 C CA . LEU B 1 121 ? 15.701 -9.896 44.257 1.00 27.62 119 LEU B CA 1
ATOM 2935 C C . LEU B 1 121 ? 14.153 -10.057 44.171 1.00 28.41 119 LEU B C 1
ATOM 2936 O O . LEU B 1 121 ? 13.441 -10.148 45.230 1.00 26.75 119 LEU B O 1
ATOM 2941 N N . ARG B 1 122 ? 13.643 -10.081 42.939 1.00 23.31 120 ARG B N 1
ATOM 2942 C CA . ARG B 1 122 ? 12.226 -10.213 42.704 1.00 25.92 120 ARG B CA 1
ATOM 2943 C C . ARG B 1 122 ? 12.053 -10.527 41.252 1.00 26.93 120 ARG B C 1
ATOM 2944 O O . ARG B 1 122 ? 12.844 -10.066 40.431 1.00 25.73 120 ARG B O 1
ATOM 2952 N N . CYS B 1 123 ? 11.024 -11.330 40.962 1.00 25.00 121 CYS B N 1
ATOM 2953 C CA . CYS B 1 123 ? 10.502 -11.550 39.639 1.00 24.56 121 CYS B CA 1
ATOM 2954 C C . CYS B 1 123 ? 9.159 -10.890 39.467 1.00 26.43 121 CYS B C 1
ATOM 2955 O O . CYS B 1 123 ? 8.183 -11.342 40.089 1.00 26.62 121 CYS B O 1
ATOM 2958 N N . CYS B 1 124 ? 9.074 -9.832 38.659 1.00 26.06 122 CYS B N 1
ATOM 2959 C CA . CYS B 1 124 ? 7.788 -9.180 38.412 1.00 26.04 122 CYS B CA 1
ATOM 2960 C C . CYS B 1 124 ? 7.280 -9.492 37.026 1.00 26.56 122 CYS B C 1
ATOM 2961 O O . CYS B 1 124 ? 7.981 -9.218 36.084 1.00 26.30 122 CYS B O 1
ATOM 2964 N N . THR B 1 125 ? 6.074 -10.071 36.899 1.00 25.01 123 THR B N 1
ATOM 2965 C CA . THR B 1 125 ? 5.627 -10.563 35.591 1.00 26.23 123 THR B CA 1
ATOM 2966 C C . THR B 1 125 ? 4.332 -9.857 35.261 1.00 28.56 123 THR B C 1
ATOM 2967 O O . THR B 1 125 ? 3.470 -9.588 36.139 1.00 25.43 123 THR B O 1
ATOM 2971 N N . GLN B 1 126 ? 4.244 -9.468 34.010 1.00 24.03 124 GLN B N 1
ATOM 2972 C CA . GLN B 1 126 ? 2.999 -8.918 33.490 1.00 28.85 124 GLN B CA 1
ATOM 2973 C C . GLN B 1 126 ? 2.202 -9.990 32.777 1.00 28.15 124 GLN B C 1
ATOM 2974 O O . GLN B 1 126 ? 1.095 -9.730 32.426 1.00 27.25 124 GLN B O 1
ATOM 2980 N N . ASN B 1 127 ? 2.714 -11.216 32.727 1.00 27.46 125 ASN B N 1
ATOM 2981 C CA . ASN B 1 127 ? 1.937 -12.337 32.164 1.00 30.75 125 ASN B CA 1
ATOM 2982 C C . ASN B 1 127 ? 0.957 -12.877 33.168 1.00 30.90 125 ASN B C 1
ATOM 2983 O O . ASN B 1 127 ? 1.098 -12.738 34.401 1.00 30.32 125 ASN B O 1
ATOM 2988 N N . ILE B 1 128 ? -0.055 -13.514 32.616 1.00 29.33 126 ILE B N 1
ATOM 2989 C CA . ILE B 1 128 ? -1.182 -14.045 33.412 1.00 30.25 126 ILE B CA 1
ATOM 2990 C C . ILE B 1 128 ? -1.308 -15.564 33.277 1.00 29.36 126 ILE B C 1
ATOM 2991 O O . ILE B 1 128 ? -2.361 -16.139 33.564 1.00 30.51 126 ILE B O 1
ATOM 2996 N N . ASP B 1 129 ? -0.223 -16.188 32.853 1.00 28.58 127 ASP B N 1
ATOM 2997 C CA . ASP B 1 129 ? -0.183 -17.600 32.585 1.00 28.38 127 ASP B CA 1
ATOM 2998 C C . ASP B 1 129 ? 0.207 -18.440 33.771 1.00 31.41 127 ASP B C 1
ATOM 2999 O O . ASP B 1 129 ? 0.105 -19.668 33.715 1.00 27.28 127 ASP B O 1
ATOM 3004 N N . GLY B 1 130 ? 0.726 -17.827 34.832 1.00 30.02 128 GLY B N 1
ATOM 3005 C CA . GLY B 1 130 ? 1.166 -18.569 35.982 1.00 29.74 128 GLY B CA 1
ATOM 3006 C C . GLY B 1 130 ? 2.445 -19.370 35.781 1.00 30.11 128 GLY B C 1
ATOM 3007 O O . GLY B 1 130 ? 2.767 -20.207 36.619 1.00 27.89 128 GLY B O 1
ATOM 3008 N N . LEU B 1 131 ? 3.214 -19.125 34.725 1.00 29.56 129 LEU B N 1
ATOM 3009 C CA . LEU B 1 131 ? 4.336 -20.029 34.466 1.00 28.87 129 LEU B CA 1
ATOM 3010 C C . LEU B 1 131 ? 5.560 -19.899 35.388 1.00 29.84 129 LEU B C 1
ATOM 3011 O O . LEU B 1 131 ? 6.305 -20.838 35.509 1.00 30.82 129 LEU B O 1
ATOM 3016 N N . GLU B 1 132 ? 5.770 -18.719 35.968 1.00 27.22 130 GLU B N 1
ATOM 3017 C CA . GLU B 1 132 ? 6.813 -18.473 36.917 1.00 29.22 130 GLU B CA 1
ATOM 3018 C C . GLU B 1 132 ? 6.532 -19.331 38.137 1.00 29.93 130 GLU B C 1
ATOM 3019 O O . GLU B 1 132 ? 7.440 -20.025 38.627 1.00 28.84 130 GLU B O 1
ATOM 3025 N N . LYS B 1 133 ? 5.297 -19.271 38.623 1.00 31.11 131 LYS B N 1
ATOM 3026 C CA . LYS B 1 133 ? 4.852 -20.088 39.715 1.00 34.27 131 LYS B CA 1
ATOM 3027 C C . LYS B 1 133 ? 5.002 -21.566 39.378 1.00 33.66 131 LYS B C 1
ATOM 3028 O O . LYS B 1 133 ? 5.493 -22.333 40.195 1.00 30.57 131 LYS B O 1
ATOM 3034 N N . ALA B 1 134 ? 4.619 -21.965 38.185 1.00 34.47 132 ALA B N 1
ATOM 3035 C CA . ALA B 1 134 ? 4.819 -23.367 37.769 1.00 33.21 132 ALA B CA 1
ATOM 3036 C C . ALA B 1 134 ? 6.289 -23.778 37.710 1.00 36.02 132 ALA B C 1
ATOM 3037 O O . ALA B 1 134 ? 6.560 -24.904 37.944 1.00 34.22 132 ALA B O 1
ATOM 3039 N N . ALA B 1 135 ? 7.238 -22.897 37.389 1.00 30.53 133 ALA B N 1
ATOM 3040 C CA . ALA B 1 135 ? 8.690 -23.236 37.477 1.00 30.98 133 ALA B CA 1
ATOM 3041 C C . ALA B 1 135 ? 9.202 -23.257 38.923 1.00 30.94 133 ALA B C 1
ATOM 3042 O O . ALA B 1 135 ? 10.390 -23.489 39.165 1.00 31.52 133 ALA B O 1
ATOM 3044 N N . GLY B 1 136 ? 8.356 -22.925 39.902 1.00 31.95 134 GLY B N 1
ATOM 3045 C CA . GLY B 1 136 ? 8.767 -22.971 41.303 1.00 29.78 134 GLY B CA 1
ATOM 3046 C C . GLY B 1 136 ? 9.357 -21.664 41.777 1.00 30.00 134 GLY B C 1
ATOM 3047 O O . GLY B 1 136 ? 10.042 -21.657 42.792 1.00 32.92 134 GLY B O 1
ATOM 3048 N N . VAL B 1 137 ? 9.108 -20.535 41.105 1.00 31.50 135 VAL B N 1
ATOM 3049 C CA . VAL B 1 137 ? 9.568 -19.273 41.685 1.00 29.81 135 VAL B CA 1
ATOM 3050 C C . VAL B 1 137 ? 8.727 -19.095 42.953 1.00 30.07 135 VAL B C 1
ATOM 3051 O O . VAL B 1 137 ? 7.502 -19.286 42.921 1.00 28.75 135 VAL B O 1
ATOM 3055 N N . SER B 1 138 ? 9.363 -18.753 44.064 1.00 30.60 136 SER B N 1
ATOM 3056 C CA . SER B 1 138 ? 8.659 -18.774 45.350 1.00 33.82 136 SER B CA 1
ATOM 3057 C C . SER B 1 138 ? 7.704 -17.575 45.572 1.00 36.24 136 SER B C 1
ATOM 3058 O O . SER B 1 138 ? 7.945 -16.479 45.054 1.00 35.01 136 SER B O 1
ATOM 3061 N N . PRO B 1 139 ? 6.663 -17.756 46.414 1.00 39.43 137 PRO B N 1
ATOM 3062 C CA . PRO B 1 139 ? 5.703 -16.635 46.560 1.00 41.70 137 PRO B CA 1
ATOM 3063 C C . PRO B 1 139 ? 6.274 -15.331 47.099 1.00 38.33 137 PRO B C 1
ATOM 3064 O O . PRO B 1 139 ? 5.851 -14.239 46.665 1.00 37.95 137 PRO B O 1
ATOM 3068 N N . GLU B 1 140 ? 7.283 -15.420 47.943 1.00 35.07 138 GLU B N 1
ATOM 3069 C CA . GLU B 1 140 ? 7.950 -14.223 48.425 1.00 39.92 138 GLU B CA 1
ATOM 3070 C C . GLU B 1 140 ? 8.694 -13.500 47.291 1.00 34.42 138 GLU B C 1
ATOM 3071 O O . GLU B 1 140 ? 8.837 -12.300 47.380 1.00 34.12 138 GLU B O 1
ATOM 3077 N N . LEU B 1 141 ? 9.201 -14.229 46.285 1.00 30.93 139 LEU B N 1
ATOM 3078 C CA . LEU B 1 141 ? 9.989 -13.608 45.216 1.00 31.78 139 LEU B CA 1
ATOM 3079 C C . LEU B 1 141 ? 9.210 -13.203 43.949 1.00 32.58 139 LEU B C 1
ATOM 3080 O O . LEU B 1 141 ? 9.719 -12.481 43.109 1.00 27.75 139 LEU B O 1
ATOM 3085 N N . LEU B 1 142 ? 7.975 -13.657 43.849 1.00 27.82 140 LEU B N 1
ATOM 3086 C CA . LEU B 1 142 ? 7.194 -13.475 42.643 1.00 28.92 140 LEU B CA 1
ATOM 3087 C C . LEU B 1 142 ? 6.131 -12.448 42.847 1.00 28.05 140 LEU B C 1
ATOM 3088 O O . LEU B 1 142 ? 5.380 -12.537 43.805 1.00 26.12 140 LEU B O 1
ATOM 3093 N N . VAL B 1 143 ? 6.044 -11.503 41.933 1.00 26.42 141 VAL B N 1
ATOM 3094 C CA . VAL B 1 143 ? 4.912 -10.579 41.860 1.00 26.80 141 VAL B CA 1
ATOM 3095 C C . VAL B 1 143 ? 4.200 -10.802 40.529 1.00 26.73 141 VAL B C 1
ATOM 3096 O O . VAL B 1 143 ? 4.742 -10.491 39.439 1.00 25.99 141 VAL B O 1
ATOM 3100 N N . GLU B 1 144 ? 2.962 -11.264 40.615 1.00 24.25 142 GLU B N 1
ATOM 3101 C CA . GLU B 1 144 ? 2.129 -11.433 39.442 1.00 27.69 142 GLU B CA 1
ATOM 3102 C C . GLU B 1 144 ? 1.386 -10.134 39.269 1.00 29.07 142 GLU B C 1
ATOM 3103 O O . GLU B 1 144 ? 0.260 -9.948 39.750 1.00 26.17 142 GLU B O 1
ATOM 3109 N N . ALA B 1 145 ? 2.019 -9.210 38.560 1.00 26.87 143 ALA B N 1
ATOM 3110 C CA . ALA B 1 145 ? 1.550 -7.807 38.634 1.00 25.84 143 ALA B CA 1
ATOM 3111 C C . ALA B 1 145 ? 0.156 -7.614 37.999 1.00 27.74 143 ALA B C 1
ATOM 3112 O O . ALA B 1 145 ? -0.612 -6.672 38.337 1.00 26.59 143 ALA B O 1
ATOM 3114 N N . HIS B 1 146 ? -0.190 -8.534 37.098 1.00 28.90 144 HIS B N 1
ATOM 3115 C CA . HIS B 1 146 ? -1.502 -8.564 36.487 1.00 28.25 144 HIS B CA 1
ATOM 3116 C C . HIS B 1 146 ? -2.334 -9.770 36.802 1.00 27.23 144 HIS B C 1
ATOM 3117 O O . HIS B 1 146 ? -3.333 -10.029 36.119 1.00 26.42 144 HIS B O 1
ATOM 3124 N N . GLY B 1 147 ? -2.036 -10.364 37.930 1.00 28.66 145 GLY B N 1
ATOM 3125 C CA . GLY B 1 147 ? -2.731 -11.508 38.429 1.00 32.32 145 GLY B CA 1
ATOM 3126 C C . GLY B 1 147 ? -2.610 -12.736 37.569 1.00 31.01 145 GLY B C 1
ATOM 3127 O O . GLY B 1 147 ? -1.675 -12.895 36.794 1.00 30.32 145 GLY B O 1
ATOM 3128 N N . SER B 1 148 ? -3.592 -13.599 37.677 1.00 29.47 146 SER B N 1
ATOM 3129 C CA . SER B 1 148 ? -3.582 -14.884 36.930 1.00 33.41 146 SER B CA 1
ATOM 3130 C C . SER B 1 148 ? -4.941 -15.616 36.974 1.00 33.35 146 SER B C 1
ATOM 3131 O O . SER B 1 148 ? -5.923 -15.171 37.642 1.00 31.14 146 SER B O 1
ATOM 3134 N N . PHE B 1 149 ? -4.958 -16.748 36.272 1.00 31.92 147 PHE B N 1
ATOM 3135 C CA . PHE B 1 149 ? -6.126 -17.625 36.201 1.00 34.62 147 PHE B CA 1
ATOM 3136 C C . PHE B 1 149 ? -6.202 -18.631 37.309 1.00 34.31 147 PHE B C 1
ATOM 3137 O O . PHE B 1 149 ? -6.966 -19.561 37.223 1.00 42.58 147 PHE B O 1
ATOM 3145 N N . ALA B 1 150 ? -5.490 -18.437 38.394 1.00 36.91 148 ALA B N 1
ATOM 3146 C CA . ALA B 1 150 ? -5.464 -19.453 39.410 1.00 40.00 148 ALA B CA 1
ATOM 3147 C C . ALA B 1 150 ? -6.580 -19.274 40.459 1.00 36.89 148 ALA B C 1
ATOM 3148 O O . ALA B 1 150 ? -6.850 -20.201 41.210 1.00 33.06 148 ALA B O 1
ATOM 3150 N N . ALA B 1 151 ? -7.276 -18.146 40.452 1.00 33.63 149 ALA B N 1
ATOM 3151 C CA . ALA B 1 151 ? -8.413 -17.894 41.372 1.00 33.12 149 ALA B CA 1
ATOM 3152 C C . ALA B 1 151 ? -9.395 -16.956 40.682 1.00 35.49 149 ALA B C 1
ATOM 3153 O O . ALA B 1 151 ? -9.088 -16.409 39.611 1.00 33.35 149 ALA B O 1
ATOM 3155 N N . ALA B 1 152 ? -10.610 -16.823 41.219 1.00 35.39 150 ALA B N 1
ATOM 3156 C CA . ALA B 1 152 ? -11.598 -16.015 40.541 1.00 31.63 150 ALA B CA 1
ATOM 3157 C C . ALA B 1 152 ? -12.356 -15.285 41.612 1.00 32.78 150 ALA B C 1
ATOM 3158 O O . ALA B 1 152 ? -12.361 -15.706 42.767 1.00 36.48 150 ALA B O 1
ATOM 3160 N N . ALA B 1 153 ? -12.972 -14.175 41.240 1.00 36.11 151 ALA B N 1
ATOM 3161 C CA . ALA B 1 153 ? -13.749 -13.376 42.226 1.00 40.02 151 ALA B CA 1
ATOM 3162 C C . ALA B 1 153 ? -14.752 -12.462 41.517 1.00 39.22 151 ALA B C 1
ATOM 3163 O O . ALA B 1 153 ? -14.629 -12.201 40.310 1.00 33.60 151 ALA B O 1
ATOM 3165 N N . CYS B 1 154 ? -15.778 -12.038 42.260 1.00 41.97 152 CYS B N 1
ATOM 3166 C CA . CYS B 1 154 ? -16.761 -11.059 41.775 1.00 44.50 152 CYS B CA 1
ATOM 3167 C C . CYS B 1 154 ? -16.100 -9.714 41.535 1.00 42.94 152 CYS B C 1
ATOM 3168 O O . CYS B 1 154 ? -15.437 -9.198 42.436 1.00 40.83 152 CYS B O 1
ATOM 3171 N N . ILE B 1 155 ? -16.338 -9.120 40.367 1.00 44.58 153 ILE B N 1
ATOM 3172 C CA . ILE B 1 155 ? -15.815 -7.782 40.084 1.00 41.19 153 ILE B CA 1
ATOM 3173 C C . ILE B 1 155 ? -16.476 -6.661 40.912 1.00 47.45 153 ILE B C 1
ATOM 3174 O O . ILE B 1 155 ? -15.814 -5.669 41.246 1.00 48.50 153 ILE B O 1
ATOM 3179 N N . GLU B 1 156 ? -17.748 -6.801 41.244 1.00 51.68 154 GLU B N 1
ATOM 3180 C CA . GLU B 1 156 ? -18.428 -5.744 42.001 1.00 58.22 154 GLU B CA 1
ATOM 3181 C C . GLU B 1 156 ? -18.021 -5.826 43.473 1.00 60.55 154 GLU B C 1
ATOM 3182 O O . GLU B 1 156 ? -17.394 -4.893 44.005 1.00 58.76 154 GLU B O 1
ATOM 3188 N N . CYS B 1 157 ? -18.322 -6.955 44.110 1.00 53.58 155 CYS B N 1
ATOM 3189 C CA . CYS B 1 157 ? -18.083 -7.123 45.569 1.00 59.55 155 CYS B CA 1
ATOM 3190 C C . CYS B 1 157 ? -16.844 -7.906 46.037 1.00 59.48 155 CYS B C 1
ATOM 3191 O O . CYS B 1 157 ? -16.654 -8.097 47.247 1.00 63.24 155 CYS B O 1
ATOM 3194 N N . HIS B 1 158 ? -16.043 -8.410 45.107 1.00 56.20 156 HIS B N 1
ATOM 3195 C CA . HIS B 1 158 ? -14.782 -9.100 45.427 1.00 52.42 156 HIS B CA 1
ATOM 3196 C C . HIS B 1 158 ? -14.861 -10.403 46.222 1.00 50.60 156 HIS B C 1
ATOM 3197 O O . HIS B 1 158 ? -13.829 -10.889 46.627 1.00 49.05 156 HIS B O 1
ATOM 3204 N N . THR B 1 159 ? -16.045 -11.024 46.340 1.00 51.77 157 THR B N 1
ATOM 3205 C CA . THR B 1 159 ? -16.189 -12.317 47.037 1.00 56.09 157 THR B CA 1
ATOM 3206 C C . THR B 1 159 ? -15.546 -13.406 46.135 1.00 53.57 157 THR B C 1
ATOM 3207 O O . THR B 1 159 ? -15.869 -13.448 44.957 1.00 50.28 157 THR B O 1
ATOM 3211 N N . PRO B 1 160 ? -14.668 -14.281 46.687 1.00 51.11 158 PRO B N 1
ATOM 3212 C CA . PRO B 1 160 ? -14.070 -15.358 45.882 1.00 47.06 158 PRO B CA 1
ATOM 3213 C C . PRO B 1 160 ? -15.097 -16.278 45.256 1.00 49.09 158 PRO B C 1
ATOM 3214 O O . PRO B 1 160 ? -16.209 -16.418 45.764 1.00 51.27 158 PRO B O 1
ATOM 3218 N N . PHE B 1 161 ? -14.721 -16.876 44.134 1.00 41.70 159 PHE B N 1
ATOM 3219 C CA . PHE B 1 161 ? -15.555 -17.850 43.454 1.00 42.50 159 PHE B CA 1
ATOM 3220 C C . PHE B 1 161 ? -14.617 -19.003 43.099 1.00 42.67 159 PHE B C 1
ATOM 3221 O O . PHE B 1 161 ? -13.420 -18.793 42.883 1.00 36.22 159 PHE B O 1
ATOM 3229 N N . SER B 1 162 ? -15.184 -20.205 43.025 1.00 39.52 160 SER B N 1
ATOM 3230 C CA . SER B 1 162 ? -14.424 -21.395 42.793 1.00 36.19 160 SER B CA 1
ATOM 3231 C C . SER B 1 162 ? -13.837 -21.322 41.374 1.00 30.21 160 SER B C 1
ATOM 3232 O O . SER B 1 162 ? -14.550 -21.212 40.369 1.00 33.26 160 SER B O 1
ATOM 3235 N N . ILE B 1 163 ? -12.529 -21.437 41.297 1.00 31.21 161 ILE B N 1
ATOM 3236 C CA . ILE B 1 163 ? -11.864 -21.416 39.978 1.00 31.49 161 ILE B CA 1
ATOM 3237 C C . ILE B 1 163 ? -12.297 -22.600 39.115 1.00 30.21 161 ILE B C 1
ATOM 3238 O O . ILE B 1 163 ? -12.397 -22.481 37.887 1.00 34.54 161 ILE B O 1
ATOM 3243 N N . GLU B 1 164 ? -12.540 -23.737 39.747 1.00 31.76 162 GLU B N 1
ATOM 3244 C CA . GLU B 1 164 ? -13.007 -24.925 39.041 1.00 33.06 162 GLU B CA 1
ATOM 3245 C C . GLU B 1 164 ? -14.420 -24.735 38.456 1.00 30.24 162 GLU B C 1
ATOM 3246 O O . GLU B 1 164 ? -14.650 -24.944 37.274 1.00 34.31 162 GLU B O 1
ATOM 3252 N N . GLN B 1 165 ? -15.332 -24.229 39.267 1.00 32.20 163 GLN B N 1
ATOM 3253 C CA . GLN B 1 165 ? -16.633 -23.770 38.788 1.00 34.70 163 GLN B CA 1
ATOM 3254 C C . GLN B 1 165 ? -16.510 -22.761 37.671 1.00 36.43 163 GLN B C 1
ATOM 3255 O O . GLN B 1 165 ? -17.180 -22.879 36.652 1.00 39.33 163 GLN B O 1
ATOM 3261 N N . ASN B 1 166 ? -15.634 -21.767 37.858 1.00 36.37 164 ASN B N 1
ATOM 3262 C CA . ASN B 1 166 ? -15.393 -20.755 36.816 1.00 34.86 164 ASN B CA 1
ATOM 3263 C C . ASN B 1 166 ? -14.880 -21.338 35.526 1.00 33.19 164 ASN B C 1
ATOM 3264 O O . ASN B 1 166 ? -15.374 -20.982 34.428 1.00 33.73 164 ASN B O 1
ATOM 3269 N N . TYR B 1 167 ? -13.933 -22.270 35.633 1.00 33.04 165 TYR B N 1
ATOM 3270 C CA . TYR B 1 167 ? -13.464 -23.037 34.451 1.00 34.13 165 TYR B CA 1
ATOM 3271 C C . TYR B 1 167 ? -14.608 -23.827 33.735 1.00 31.44 165 TYR B C 1
ATOM 3272 O O . TYR B 1 167 ? -14.815 -23.730 32.526 1.00 29.19 165 TYR B O 1
ATOM 3281 N N . LEU B 1 168 ? -15.380 -24.561 34.488 1.00 32.99 166 LEU B N 1
ATOM 3282 C CA . LEU B 1 168 ? -16.431 -25.404 33.879 1.00 34.70 166 LEU B CA 1
ATOM 3283 C C . LEU B 1 168 ? -17.488 -24.586 33.149 1.00 36.44 166 LEU B C 1
ATOM 3284 O O . LEU B 1 168 ? -17.846 -24.893 32.028 1.00 40.00 166 LEU B O 1
ATOM 3289 N N . GLU B 1 169 ? -17.931 -23.525 33.796 1.00 38.44 167 GLU B N 1
ATOM 3290 C CA . GLU B 1 169 ? -18.930 -22.593 33.224 1.00 34.93 167 GLU B CA 1
ATOM 3291 C C . GLU B 1 169 ? -18.389 -21.885 32.044 1.00 38.62 167 GLU B C 1
ATOM 3292 O O . GLU B 1 169 ? -19.001 -21.916 30.962 1.00 39.28 167 GLU B O 1
ATOM 3298 N N . ALA B 1 170 ? -17.181 -21.336 32.162 1.00 38.74 168 ALA B N 1
ATOM 3299 C CA . ALA B 1 170 ? -16.635 -20.601 31.038 1.00 39.90 168 ALA B CA 1
ATOM 3300 C C . ALA B 1 170 ? -16.443 -21.498 29.867 1.00 40.59 168 ALA B C 1
AT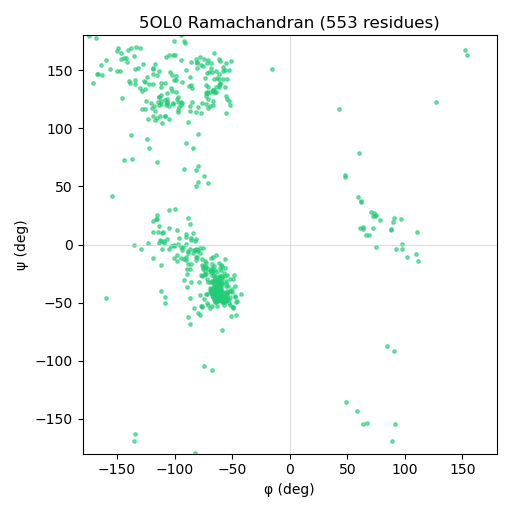OM 3301 O O . ALA B 1 170 ? -16.768 -21.116 28.747 1.00 37.39 168 ALA B O 1
ATOM 3303 N N . MET B 1 171 ? -15.909 -22.698 30.101 1.00 38.54 169 MET B N 1
ATOM 3304 C CA . MET B 1 171 ? -15.694 -23.607 28.988 1.00 41.71 169 MET B CA 1
ATOM 3305 C C . MET B 1 171 ? -17.006 -24.156 28.430 1.00 38.47 169 MET B C 1
ATOM 3306 O O . MET B 1 171 ? -16.996 -24.616 27.358 1.00 39.08 169 MET B O 1
ATOM 3311 N N . SER B 1 172 ? -18.099 -24.142 29.163 1.00 40.00 170 SER B N 1
ATOM 3312 C CA . SER B 1 172 ? -19.379 -24.543 28.578 1.00 42.96 170 SER B CA 1
ATOM 3313 C C . SER B 1 172 ? -20.263 -23.381 28.106 1.00 48.43 170 SER B C 1
ATOM 3314 O O . SER B 1 172 ? -21.414 -23.594 27.809 1.00 45.85 170 SER B O 1
ATOM 3317 N N . GLY B 1 173 ? -19.736 -22.164 28.018 1.00 50.00 171 GLY B N 1
ATOM 3318 C CA . GLY B 1 173 ? -20.546 -21.023 27.554 1.00 45.04 171 GLY B CA 1
ATOM 3319 C C . GLY B 1 173 ? -21.331 -20.280 28.591 1.00 44.31 171 GLY B C 1
ATOM 3320 O O . GLY B 1 173 ? -22.209 -19.510 28.259 1.00 52.36 171 GLY B O 1
ATOM 3321 N N . THR B 1 174 ? -21.062 -20.485 29.854 1.00 43.54 172 THR B N 1
ATOM 3322 C CA . THR B 1 174 ? -21.704 -19.681 30.881 1.00 47.18 172 THR B CA 1
ATOM 3323 C C . THR B 1 174 ? -20.750 -18.580 31.441 1.00 46.10 172 THR B C 1
ATOM 3324 O O . THR B 1 174 ? -19.535 -18.768 31.476 1.00 46.14 172 THR B O 1
ATOM 3328 N N . VAL B 1 175 ? -21.328 -17.423 31.804 1.00 44.65 173 VAL B N 1
ATOM 3329 C CA . VAL B 1 175 ? -20.628 -16.314 32.433 1.00 41.20 173 VAL B CA 1
ATOM 3330 C C . VAL B 1 175 ? -20.853 -16.486 33.872 1.00 39.74 173 VAL B C 1
ATOM 3331 O O . VAL B 1 175 ? -21.981 -16.477 34.301 1.00 43.53 173 VAL B O 1
ATOM 3335 N N . SER B 1 176 ? -19.788 -16.676 34.648 1.00 35.50 174 SER B N 1
ATOM 3336 C CA . SER B 1 176 ? -19.968 -16.935 36.041 1.00 35.79 174 SER B CA 1
ATOM 3337 C C . SER B 1 176 ? -20.559 -15.706 36.726 1.00 40.63 174 SER B C 1
ATOM 3338 O O . SER B 1 176 ? -20.225 -14.578 36.382 1.00 39.40 174 SER B O 1
ATOM 3341 N N . ARG B 1 177 ? -21.459 -15.945 37.679 1.00 44.93 175 ARG B N 1
ATOM 3342 C CA . ARG B 1 177 ? -22.154 -14.887 38.403 1.00 46.53 175 ARG B CA 1
ATOM 3343 C C . ARG B 1 177 ? -21.976 -15.102 39.878 1.00 45.28 175 ARG B C 1
ATOM 3344 O O . ARG B 1 177 ? -21.981 -16.233 40.355 1.00 51.92 175 ARG B O 1
ATOM 3352 N N . CYS B 1 178 ? -21.785 -14.001 40.592 1.00 48.57 176 CYS B N 1
ATOM 3353 C CA . CYS B 1 178 ? -21.569 -13.985 42.039 1.00 49.09 176 CYS B CA 1
ATOM 3354 C C . CYS B 1 178 ? -22.828 -14.438 42.793 1.00 57.87 176 CYS B C 1
ATOM 3355 O O . CYS B 1 178 ? -23.917 -13.973 42.504 1.00 61.68 176 CYS B O 1
ATOM 3358 N N . SER B 1 179 ? -22.661 -15.360 43.729 1.00 60.58 177 SER B N 1
ATOM 3359 C CA . SER B 1 179 ? -23.773 -15.944 44.474 1.00 70.79 177 SER B CA 1
ATOM 3360 C C . SER B 1 179 ? -24.262 -15.003 45.584 1.00 76.60 177 SER B C 1
ATOM 3361 O O . SER B 1 179 ? -25.446 -14.991 45.910 1.00 83.72 177 SER B O 1
ATOM 3364 N N . THR B 1 180 ? -23.355 -14.224 46.168 1.00 78.12 178 THR B N 1
ATOM 3365 C CA . THR B 1 180 ? -23.742 -13.077 46.988 1.00 72.66 178 THR B CA 1
ATOM 3366 C C . THR B 1 180 ? -24.584 -12.062 46.179 1.00 76.68 178 THR B C 1
ATOM 3367 O O . THR B 1 180 ? -25.798 -12.015 46.358 1.00 78.88 178 THR B O 1
ATOM 3371 N N . CYS B 1 181 ? -23.950 -11.309 45.269 1.00 68.76 179 CYS B N 1
ATOM 3372 C CA . CYS B 1 181 ? -24.535 -10.089 44.662 1.00 64.20 179 CYS B CA 1
ATOM 3373 C C . CYS B 1 181 ? -25.050 -10.152 43.216 1.00 59.54 179 CYS B C 1
ATOM 3374 O O . CYS B 1 181 ? -25.540 -9.156 42.729 1.00 59.09 179 CYS B O 1
ATOM 3377 N N . GLY B 1 182 ? -24.890 -11.267 42.503 1.00 56.82 180 GLY B N 1
ATOM 3378 C CA . GLY B 1 182 ? -25.222 -11.321 41.067 1.00 52.91 180 GLY B CA 1
ATOM 3379 C C . GLY B 1 182 ? -24.254 -10.635 40.094 1.00 50.71 180 GLY B C 1
ATOM 3380 O O . GLY B 1 182 ? -24.458 -10.679 38.856 1.00 45.64 180 GLY B O 1
ATOM 3381 N N . GLY B 1 183 ? -23.199 -10.001 40.611 1.00 45.02 181 GLY B N 1
ATOM 3382 C CA . GLY B 1 183 ? -22.159 -9.420 39.735 1.00 46.30 181 GLY B CA 1
ATOM 3383 C C . GLY B 1 183 ? -21.458 -10.446 38.845 1.00 44.26 181 GLY B C 1
ATOM 3384 O O . GLY B 1 183 ? -21.457 -11.638 39.136 1.00 46.79 181 GLY B O 1
ATOM 3385 N N . ILE B 1 184 ? -20.880 -9.978 37.755 1.00 42.85 182 ILE B N 1
ATOM 3386 C CA . ILE B 1 184 ? -20.032 -10.811 36.914 1.00 43.42 182 ILE B CA 1
ATOM 3387 C C . ILE B 1 184 ? -18.786 -11.324 37.706 1.00 39.86 182 ILE B C 1
ATOM 3388 O O . ILE B 1 184 ? -18.166 -10.569 38.454 1.00 37.66 182 ILE B O 1
ATOM 3393 N N . VAL B 1 185 ? -18.437 -12.598 37.533 1.00 37.00 183 VAL B N 1
ATOM 3394 C CA . VAL B 1 185 ? -17.197 -13.145 38.090 1.00 33.93 183 VAL B CA 1
ATOM 3395 C C . VAL B 1 185 ? -16.195 -13.300 36.986 1.00 34.50 183 VAL B C 1
ATOM 3396 O O . VAL B 1 185 ? -16.551 -13.565 35.830 1.00 33.36 183 VAL B O 1
ATOM 3400 N N . LYS B 1 186 ? -14.919 -13.141 37.334 1.00 33.67 184 LYS B N 1
ATOM 3401 C CA . LYS B 1 186 ? -13.843 -13.491 36.408 1.00 35.60 184 LYS B CA 1
ATOM 3402 C C . LYS B 1 186 ? -12.622 -14.014 37.142 1.00 29.87 184 LYS B C 1
ATOM 3403 O O . LYS B 1 186 ? -12.498 -13.815 38.354 1.00 30.82 184 LYS B O 1
ATOM 3409 N N . PRO B 1 187 ? -11.711 -14.656 36.415 1.00 30.70 185 PRO B N 1
ATOM 3410 C CA . PRO B 1 187 ? -10.435 -15.030 37.003 1.00 31.71 185 PRO B CA 1
ATOM 3411 C C . PRO B 1 187 ? -9.757 -13.767 37.547 1.00 33.86 185 PRO B C 1
ATOM 3412 O O . PRO B 1 187 ? -10.037 -12.658 37.019 1.00 33.42 185 PRO B O 1
ATOM 3416 N N . ASN B 1 188 ? -8.951 -13.905 38.606 1.00 30.80 186 ASN B N 1
ATOM 3417 C CA . ASN B 1 188 ? -8.255 -12.770 39.254 1.00 31.51 186 ASN B CA 1
ATOM 3418 C C . ASN B 1 188 ? -7.119 -12.200 38.369 1.00 32.17 186 ASN B C 1
ATOM 3419 O O . ASN B 1 188 ? -6.003 -12.065 38.806 1.00 36.01 186 ASN B O 1
ATOM 3424 N N . VAL B 1 189 ? -7.446 -11.868 37.134 1.00 27.50 187 VAL B N 1
ATOM 3425 C CA . VAL B 1 189 ? -6.619 -11.063 36.217 1.00 31.23 187 VAL B CA 1
ATOM 3426 C C . VAL B 1 189 ? -6.897 -9.582 36.410 1.00 30.60 187 VAL B C 1
ATOM 3427 O O . VAL B 1 189 ? -8.064 -9.163 36.534 1.00 30.98 187 VAL B O 1
ATOM 3431 N N . VAL B 1 190 ? -5.844 -8.777 36.438 1.00 28.67 188 VAL B N 1
ATOM 3432 C CA . VAL B 1 190 ? -5.988 -7.335 36.433 1.00 27.47 188 VAL B CA 1
ATOM 3433 C C . VAL B 1 190 ? -6.332 -6.864 35.006 1.00 27.07 188 VAL B C 1
ATOM 3434 O O . VAL B 1 190 ? -5.539 -7.019 34.053 1.00 28.06 188 VAL B O 1
ATOM 3438 N N . PHE B 1 191 ? -7.551 -6.351 34.850 1.00 26.73 189 PHE B N 1
ATOM 3439 C CA . PHE B 1 191 ? -8.014 -5.728 33.598 1.00 27.47 189 PHE B CA 1
ATOM 3440 C C . PHE B 1 191 ? -7.612 -4.279 33.576 1.00 30.20 189 PHE B C 1
ATOM 3441 O O . PHE B 1 191 ? -7.401 -3.688 34.628 1.00 29.12 189 PHE B O 1
ATOM 3449 N N . PHE B 1 192 ? -7.517 -3.704 32.382 1.00 28.43 190 PHE B N 1
ATOM 3450 C CA . PHE B 1 192 ? -7.408 -2.280 32.204 1.00 31.52 190 PHE B CA 1
ATOM 3451 C C . PHE B 1 192 ? -8.554 -1.607 32.890 1.00 33.38 190 PHE B C 1
ATOM 3452 O O . PHE B 1 192 ? -9.697 -1.979 32.711 1.00 37.26 190 PHE B O 1
ATOM 3460 N N . GLY B 1 193 ? -8.208 -0.651 33.726 1.00 32.98 191 GLY B N 1
ATOM 3461 C CA . GLY B 1 193 ? -9.139 0.024 34.557 1.00 33.92 191 GLY B CA 1
ATOM 3462 C C . GLY B 1 193 ? -9.172 -0.551 35.963 1.00 37.25 191 GLY B C 1
ATOM 3463 O O . GLY B 1 193 ? -9.882 -0.009 36.770 1.00 33.97 191 GLY B O 1
ATOM 3464 N N . GLU B 1 194 ? -8.428 -1.632 36.280 1.00 35.39 192 GLU B N 1
ATOM 3465 C CA . GLU B 1 194 ? -8.423 -2.167 37.659 1.00 32.82 192 GLU B CA 1
ATOM 3466 C C . GLU B 1 194 ? -7.117 -1.851 38.339 1.00 33.53 192 GLU B C 1
ATOM 3467 O O . GLU B 1 194 ? -6.080 -1.617 37.663 1.00 32.45 192 GLU B O 1
ATOM 3473 N N . ASN B 1 195 ? -7.152 -1.943 39.667 1.00 33.19 193 ASN B N 1
ATOM 3474 C CA . ASN B 1 195 ? -5.970 -1.799 40.553 1.00 32.84 193 ASN B CA 1
ATOM 3475 C C . ASN B 1 195 ? -4.999 -2.967 40.470 1.00 29.15 193 ASN B C 1
ATOM 3476 O O . ASN B 1 195 ? -5.39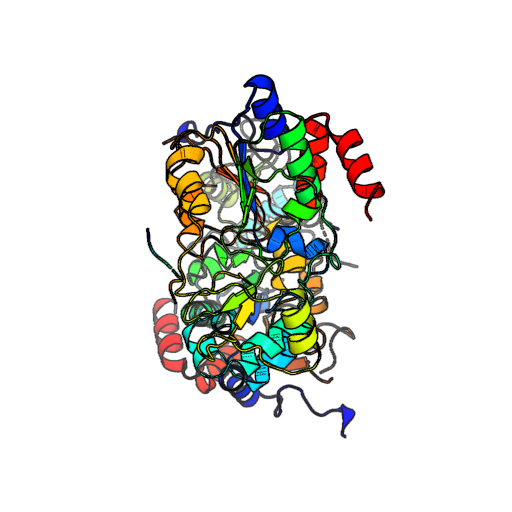7 -4.087 40.388 1.00 29.38 193 ASN B O 1
ATOM 3481 N N . LEU B 1 196 ? -3.725 -2.684 40.401 1.00 28.41 194 LEU B N 1
ATOM 3482 C CA . LEU B 1 196 ? -2.696 -3.724 40.545 1.00 29.22 194 LEU B CA 1
ATOM 3483 C C . LEU B 1 196 ? -2.518 -4.088 42.033 1.00 30.78 194 LEU B C 1
ATOM 3484 O O . LEU B 1 196 ? -2.850 -3.294 42.934 1.00 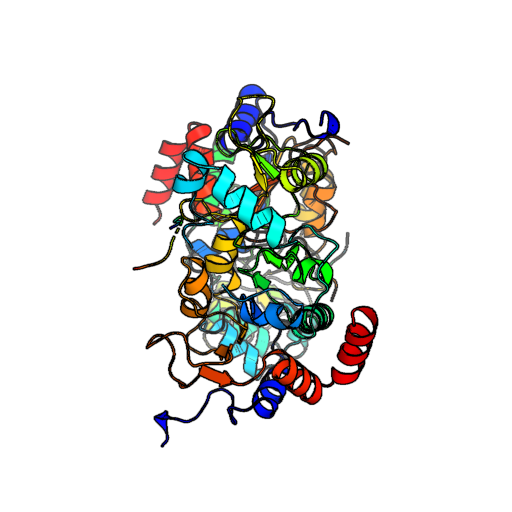28.94 194 LEU B O 1
ATOM 3489 N N . PRO B 1 197 ? -1.913 -5.251 42.295 1.00 31.86 195 PRO B N 1
ATOM 3490 C CA . PRO B 1 197 ? -1.688 -5.630 43.704 1.00 28.71 195 PRO B CA 1
ATOM 3491 C C . PRO B 1 197 ? -0.654 -4.778 44.355 1.00 31.08 195 PRO B C 1
ATOM 3492 O O . PRO B 1 197 ? 0.333 -4.287 43.698 1.00 27.86 195 PRO B O 1
ATOM 3496 N N . ASP B 1 198 ? -0.851 -4.586 45.657 1.00 28.00 196 ASP B N 1
ATOM 3497 C CA . ASP B 1 198 ? 0.066 -3.788 46.484 1.00 31.99 196 ASP B CA 1
ATOM 3498 C C . ASP B 1 198 ? 1.487 -4.226 46.337 1.00 25.41 196 ASP B C 1
ATOM 3499 O O . ASP B 1 198 ? 2.387 -3.411 46.337 1.00 25.58 196 ASP B O 1
ATOM 3504 N N . ALA B 1 199 ? 1.707 -5.520 46.273 1.00 25.48 197 ALA B N 1
ATOM 3505 C CA . ALA B 1 199 ? 3.090 -6.008 46.128 1.00 29.61 197 ALA B CA 1
ATOM 3506 C C . ALA B 1 199 ? 3.801 -5.426 44.862 1.00 26.62 197 ALA B C 1
ATOM 3507 O O . ALA B 1 199 ? 5.028 -5.293 44.827 1.00 27.19 197 ALA B O 1
ATOM 3509 N N . PHE B 1 200 ? 3.038 -5.028 43.853 1.00 27.19 198 PHE B N 1
ATOM 3510 C CA . PHE B 1 200 ? 3.657 -4.353 42.688 1.00 26.13 198 PHE B CA 1
ATOM 3511 C C . PHE B 1 200 ? 4.227 -3.007 43.059 1.00 27.11 198 PHE B C 1
ATOM 3512 O O . PHE B 1 200 ? 5.349 -2.677 42.672 1.00 25.16 198 PHE B O 1
ATOM 3520 N N . PHE B 1 201 ? 3.475 -2.237 43.855 1.00 26.54 199 PHE B N 1
ATOM 3521 C CA . PHE B 1 201 ? 3.922 -0.926 44.259 1.00 28.09 199 PHE B CA 1
ATOM 3522 C C . PHE B 1 201 ? 5.067 -1.025 45.273 1.00 26.69 199 PHE B C 1
ATOM 3523 O O . PHE B 1 201 ? 5.975 -0.199 45.238 1.00 29.74 199 PHE B O 1
ATOM 3531 N N . ASP B 1 202 ? 5.096 -2.065 46.063 1.00 25.34 200 ASP B N 1
ATOM 3532 C CA . ASP B 1 202 ? 6.329 -2.347 46.856 1.00 30.15 200 ASP B CA 1
ATOM 3533 C C . ASP B 1 202 ? 7.561 -2.707 46.025 1.00 30.81 200 ASP B C 1
ATOM 3534 O O . ASP B 1 202 ? 8.657 -2.222 46.312 1.00 33.63 200 ASP B O 1
ATOM 3539 N N . ALA B 1 203 ? 7.395 -3.474 44.958 1.00 32.51 201 ALA B N 1
ATOM 3540 C CA . ALA B 1 203 ? 8.526 -3.655 44.003 1.00 30.85 201 ALA B CA 1
ATOM 3541 C C . ALA B 1 203 ? 9.064 -2.344 43.479 1.00 31.36 201 ALA B C 1
ATOM 3542 O O . ALA B 1 203 ? 10.281 -2.136 43.400 1.00 30.63 201 ALA B O 1
ATOM 3544 N N . LEU B 1 204 ? 8.134 -1.451 43.181 1.00 28.34 202 LEU B N 1
ATOM 3545 C CA . LEU B 1 204 ? 8.441 -0.140 42.630 1.00 33.00 202 LEU B CA 1
ATOM 3546 C C . LEU B 1 204 ? 9.169 0.755 43.614 1.00 34.77 202 LEU B C 1
ATOM 3547 O O . LEU B 1 204 ? 10.172 1.379 43.256 1.00 34.23 202 LEU B O 1
ATOM 3552 N N . HIS B 1 205 ? 8.723 0.773 44.881 1.00 36.79 203 HIS B N 1
ATOM 3553 C CA . HIS B 1 205 ? 9.294 1.711 45.866 1.00 38.62 203 HIS B CA 1
ATOM 3554 C C . HIS B 1 205 ? 10.440 1.139 46.647 1.00 36.47 203 HIS B C 1
ATOM 3555 O O . HIS B 1 205 ? 11.357 1.867 47.012 1.00 38.76 203 HIS B O 1
ATOM 3562 N N . HIS B 1 206 ? 10.424 -0.162 46.853 1.00 33.19 204 HIS B N 1
ATOM 3563 C CA . HIS B 1 206 ? 11.393 -0.852 47.694 1.00 34.86 204 HIS B CA 1
ATOM 3564 C C . HIS B 1 206 ? 12.409 -1.713 46.944 1.00 38.08 204 HIS B C 1
ATOM 3565 O O . HIS B 1 206 ? 13.605 -1.731 47.325 1.00 39.44 204 HIS B O 1
ATOM 3572 N N . ASP B 1 207 ? 11.967 -2.512 45.970 1.00 31.29 205 ASP B N 1
ATOM 3573 C CA . ASP B 1 207 ? 12.929 -3.379 45.237 1.00 29.37 205 ASP B CA 1
ATOM 3574 C C . ASP B 1 207 ? 13.744 -2.600 44.251 1.00 29.34 205 ASP B C 1
ATOM 3575 O O . ASP B 1 207 ? 14.992 -2.644 44.289 1.00 28.27 205 ASP B O 1
ATOM 3580 N N . ALA B 1 208 ? 13.071 -1.873 43.379 1.00 30.23 206 ALA B N 1
ATOM 3581 C CA . ALA B 1 208 ? 13.788 -1.192 42.284 1.00 34.87 206 ALA B CA 1
ATOM 3582 C C . ALA B 1 208 ? 14.981 -0.382 42.755 1.00 37.77 206 ALA B C 1
ATOM 3583 O O . ALA B 1 208 ? 16.038 -0.503 42.148 1.00 43.16 206 ALA B O 1
ATOM 3585 N N . PRO B 1 209 ? 14.888 0.303 43.916 1.00 41.60 207 PRO B N 1
ATOM 3586 C CA . PRO B 1 209 ? 16.066 1.090 44.301 1.00 39.72 207 PRO B CA 1
ATOM 3587 C C . PRO B 1 209 ? 17.269 0.286 44.781 1.00 38.59 207 PRO B C 1
ATOM 3588 O O . PRO B 1 209 ? 18.342 0.829 44.884 1.00 38.06 207 PRO B O 1
ATOM 3592 N N . ILE B 1 210 ? 17.098 -0.976 45.120 1.00 34.23 208 ILE B N 1
ATOM 3593 C CA . ILE B 1 210 ? 18.238 -1.791 45.601 1.00 32.79 208 ILE B CA 1
ATOM 3594 C C . ILE B 1 210 ? 18.587 -2.806 44.560 1.00 30.53 208 ILE B C 1
ATOM 3595 O O . ILE B 1 210 ? 19.373 -3.683 44.847 1.00 32.15 208 ILE B O 1
ATOM 3600 N N . ALA B 1 211 ? 18.031 -2.696 43.331 1.00 30.44 209 ALA B N 1
ATOM 3601 C CA . ALA B 1 211 ? 18.396 -3.634 42.255 1.00 28.98 209 ALA B CA 1
ATOM 3602 C C . ALA B 1 211 ? 19.820 -3.373 41.826 1.00 29.57 209 ALA B C 1
ATOM 3603 O O . ALA B 1 211 ? 20.210 -2.232 41.553 1.00 29.19 209 ALA B O 1
ATOM 3605 N N . GLU B 1 212 ? 20.595 -4.429 41.750 1.00 26.01 210 GLU B N 1
ATOM 3606 C CA . GLU B 1 212 ? 21.944 -4.320 41.134 1.00 30.68 210 GLU B CA 1
ATOM 3607 C C . GLU B 1 212 ? 22.002 -4.620 39.632 1.00 28.53 210 GLU B C 1
ATOM 3608 O O . GLU B 1 212 ? 23.059 -4.400 38.940 1.00 27.08 210 GLU B O 1
ATOM 3614 N N . LEU B 1 213 ? 20.898 -5.188 39.114 1.00 27.43 211 LEU B N 1
ATOM 3615 C CA . LEU B 1 213 ? 20.795 -5.509 37.694 1.00 28.83 211 LEU B CA 1
ATOM 3616 C C . LEU B 1 213 ? 19.342 -5.715 37.396 1.00 28.40 211 LEU B C 1
ATOM 3617 O O . LEU B 1 213 ? 18.618 -6.227 38.235 1.00 27.62 211 LEU B O 1
ATOM 3622 N N . VAL B 1 214 ? 18.904 -5.339 36.201 1.00 24.89 212 VAL B N 1
ATOM 3623 C CA . VAL B 1 214 ? 17.563 -5.705 35.773 1.00 27.43 212 VAL B CA 1
ATOM 3624 C C . VAL B 1 214 ? 17.605 -6.427 34.419 1.00 29.64 212 VAL B C 1
ATOM 3625 O O . VAL B 1 214 ? 18.363 -6.037 33.498 1.00 28.30 212 VAL B O 1
ATOM 3629 N N . ILE B 1 215 ? 16.864 -7.527 34.345 1.00 28.11 213 ILE B N 1
ATOM 3630 C CA . ILE B 1 215 ? 16.734 -8.339 33.131 1.00 27.86 213 ILE B CA 1
ATOM 3631 C C . ILE B 1 215 ? 15.268 -8.335 32.754 1.00 27.37 213 ILE B C 1
ATOM 3632 O O . ILE B 1 215 ? 14.396 -8.774 33.516 1.00 25.80 213 ILE B O 1
ATOM 3637 N N . ILE B 1 216 ? 15.004 -7.794 31.580 1.00 23.76 214 ILE B N 1
ATOM 3638 C CA . ILE B 1 216 ? 13.660 -7.441 31.149 1.00 25.15 214 ILE B CA 1
ATOM 3639 C C . ILE B 1 216 ? 13.380 -8.306 29.934 1.00 27.25 214 ILE B C 1
ATOM 3640 O O . ILE B 1 216 ? 13.935 -8.039 28.831 1.00 30.32 214 ILE B O 1
ATOM 3645 N N . ILE B 1 217 ? 12.535 -9.312 30.089 1.00 25.79 215 ILE B N 1
ATOM 3646 C CA . ILE B 1 217 ? 12.409 -10.335 29.059 1.00 28.42 215 ILE B CA 1
ATOM 3647 C C . ILE B 1 217 ? 11.015 -10.416 28.431 1.00 30.99 215 ILE B C 1
ATOM 3648 O O . ILE B 1 217 ? 10.046 -10.723 29.097 1.00 27.56 215 ILE B O 1
ATOM 3653 N N . GLY B 1 218 ? 10.954 -10.185 27.119 1.00 29.13 216 GLY B N 1
ATOM 3654 C CA . GLY B 1 218 ? 9.730 -10.380 26.396 1.00 29.71 216 GLY B CA 1
ATOM 3655 C C . GLY B 1 218 ? 8.681 -9.326 26.673 1.00 32.00 216 GLY B C 1
ATOM 3656 O O . GLY B 1 218 ? 7.511 -9.565 26.459 1.00 28.64 216 GLY B O 1
ATOM 3657 N N . THR B 1 219 ? 9.067 -8.134 27.094 1.00 33.75 217 THR B N 1
ATOM 3658 C CA . THR B 1 219 ? 8.053 -7.129 27.203 1.00 33.78 217 THR B CA 1
ATOM 3659 C C . THR B 1 219 ? 8.379 -5.893 26.395 1.00 30.94 217 THR B C 1
ATOM 3660 O O . THR B 1 219 ? 9.514 -5.401 26.431 1.00 40.49 217 THR B O 1
ATOM 3664 N N . SER B 1 220 ? 7.357 -5.300 25.838 1.00 39.16 218 SER B N 1
ATOM 3665 C CA . SER B 1 220 ? 7.484 -4.029 25.107 1.00 48.49 218 SER B CA 1
ATOM 3666 C C . SER B 1 220 ? 7.250 -2.730 25.945 1.00 50.14 218 SER B C 1
ATOM 3667 O O . SER B 1 220 ? 7.373 -1.643 25.364 1.00 50.82 218 SER B O 1
ATOM 3670 N N . MET B 1 221 ? 6.915 -2.831 27.249 1.00 40.82 219 MET B N 1
ATOM 3671 C CA . MET B 1 221 ? 6.911 -1.662 28.150 1.00 44.03 219 MET B CA 1
ATOM 3672 C C . MET B 1 221 ? 5.925 -0.562 27.734 1.00 38.93 219 MET B C 1
ATOM 3673 O O . MET B 1 221 ? 6.129 0.635 27.930 1.00 37.99 219 MET B O 1
ATOM 3678 N N . GLN B 1 222 ? 4.785 -1.011 27.226 1.00 40.12 220 GLN B N 1
ATOM 3679 C CA . GLN B 1 222 ? 3.654 -0.127 26.911 1.00 40.66 220 GLN B CA 1
ATOM 3680 C C . GLN B 1 222 ? 2.437 -0.345 27.811 1.00 37.57 220 GLN B C 1
ATOM 3681 O O . GLN B 1 222 ? 1.430 0.303 27.617 1.00 34.22 220 GLN B O 1
ATOM 3687 N N . VAL B 1 223 ? 2.533 -1.238 28.800 1.00 30.55 221 VAL B N 1
ATOM 3688 C CA . VAL B 1 223 ? 1.459 -1.391 29.831 1.00 32.23 221 VAL B CA 1
ATOM 3689 C C . VAL B 1 223 ? 1.913 -0.792 31.179 1.00 29.91 221 VAL B C 1
ATOM 3690 O O . VAL B 1 223 ? 2.986 -1.120 31.692 1.00 27.40 221 VAL B O 1
ATOM 3694 N N . HIS B 1 224 ? 1.099 0.125 31.692 1.00 26.16 222 HIS B N 1
ATOM 3695 C CA . HIS B 1 224 ? 1.418 0.974 32.806 1.00 26.93 222 HIS B CA 1
ATOM 3696 C C . HIS B 1 224 ? 0.511 0.668 33.975 1.00 25.77 222 HIS B C 1
ATOM 3697 O O . HIS B 1 224 ? -0.661 0.252 33.781 1.00 28.38 222 HIS B O 1
ATOM 3704 N N . PRO B 1 225 ? 1.003 0.784 35.214 1.00 26.43 223 PRO B N 1
ATOM 3705 C CA . PRO B 1 225 ? 2.333 1.264 35.610 1.00 28.72 223 PRO B CA 1
ATOM 3706 C C . PRO B 1 225 ? 3.457 0.237 35.619 1.00 25.88 223 PRO B C 1
ATOM 3707 O O . PRO B 1 225 ? 4.582 0.588 36.000 1.00 26.66 223 PRO B O 1
ATOM 3711 N N . PHE B 1 226 ? 3.224 -0.979 35.168 1.00 26.66 224 PHE B N 1
ATOM 3712 C CA . PHE B 1 226 ? 4.304 -1.996 35.070 1.00 26.49 224 PHE B CA 1
ATOM 3713 C C . PHE B 1 226 ? 5.582 -1.445 34.402 1.00 28.73 224 PHE B C 1
ATOM 3714 O O . PHE B 1 226 ? 6.698 -1.658 34.902 1.00 28.21 224 PHE B O 1
ATOM 3722 N N . ALA B 1 227 ? 5.421 -0.704 33.291 1.00 28.62 225 ALA B N 1
ATOM 3723 C CA . ALA B 1 227 ? 6.578 -0.232 32.518 1.00 29.97 225 ALA B CA 1
ATOM 3724 C C . ALA B 1 227 ? 7.441 0.778 33.256 1.00 27.10 225 ALA B C 1
ATOM 3725 O O . ALA B 1 227 ? 8.581 1.087 32.834 1.00 27.75 225 ALA B O 1
ATOM 3727 N N . LEU B 1 228 ? 6.937 1.272 34.375 1.00 29.80 226 LEU B N 1
ATOM 3728 C CA . LEU B 1 228 ? 7.742 2.078 35.279 1.00 29.99 226 LEU B CA 1
ATOM 3729 C C . LEU B 1 228 ? 8.913 1.407 35.963 1.00 28.53 226 LEU B C 1
ATOM 3730 O O . LEU B 1 228 ? 9.868 2.088 36.289 1.00 28.32 226 LEU B O 1
ATOM 3735 N N . LEU B 1 229 ? 8.844 0.108 36.219 1.00 28.29 227 LEU B N 1
ATOM 3736 C CA . LEU B 1 229 ? 9.900 -0.567 37.004 1.00 31.14 227 LEU B CA 1
ATOM 3737 C C . LEU B 1 229 ? 11.355 -0.322 36.595 1.00 28.74 227 LEU B C 1
ATOM 3738 O O . LEU B 1 229 ? 12.144 0.035 37.417 1.00 31.58 227 LEU B O 1
ATOM 3743 N N . PRO B 1 230 ? 11.696 -0.550 35.337 1.00 29.10 228 PRO B N 1
ATOM 3744 C CA . PRO B 1 230 ? 13.018 -0.337 34.902 1.00 30.24 228 PRO B CA 1
ATOM 3745 C C . PRO B 1 230 ? 13.404 1.150 34.908 1.00 34.68 228 PRO B C 1
ATOM 3746 O O . PRO B 1 230 ? 14.581 1.455 35.016 1.00 38.75 228 PRO B O 1
ATOM 3750 N N . CYS B 1 231 ? 12.443 2.061 34.873 1.00 27.37 229 CYS B N 1
ATOM 3751 C CA . CYS B 1 231 ? 12.751 3.488 34.975 1.00 30.27 229 CYS B CA 1
ATOM 3752 C C . CYS B 1 231 ? 13.132 3.943 36.339 1.00 34.63 229 CYS B C 1
ATOM 3753 O O . CYS B 1 231 ? 13.709 5.020 36.425 1.00 34.66 229 CYS B O 1
ATOM 3756 N N . VAL B 1 232 ? 12.808 3.204 37.418 1.00 30.70 230 VAL B N 1
ATOM 3757 C CA . VAL B 1 232 ? 13.153 3.707 38.766 1.00 31.25 230 VAL B CA 1
ATOM 3758 C C . VAL B 1 232 ? 14.337 2.927 39.394 1.00 36.17 230 VAL B C 1
ATOM 3759 O O . VAL B 1 232 ? 14.654 3.095 40.566 1.00 32.36 230 VAL B O 1
ATOM 3763 N N . VAL B 1 233 ? 14.954 2.013 38.654 1.00 31.75 231 VAL B N 1
ATOM 3764 C CA . VAL B 1 233 ? 16.191 1.381 39.180 1.00 32.90 231 VAL B CA 1
ATOM 3765 C C . VAL B 1 233 ? 17.251 2.470 39.258 1.00 31.12 231 VAL B C 1
ATOM 3766 O O . VAL B 1 233 ? 17.069 3.519 38.661 1.00 30.67 231 VAL B O 1
ATOM 3770 N N . PRO B 1 234 ? 18.354 2.234 39.981 1.00 33.07 232 PRO B N 1
ATOM 3771 C CA . PRO B 1 234 ? 19.470 3.212 39.930 1.00 35.34 232 PRO B CA 1
ATOM 3772 C C . PRO B 1 234 ? 20.034 3.478 38.565 1.00 37.16 232 PRO B C 1
ATOM 3773 O O . PRO B 1 234 ? 20.062 2.602 37.696 1.00 34.51 232 PRO B O 1
ATOM 3777 N N . LYS B 1 235 ? 20.522 4.693 38.379 1.00 35.98 233 LYS B N 1
ATOM 3778 C CA . LYS B 1 235 ? 21.049 5.128 37.096 1.00 39.10 233 LYS B CA 1
ATOM 3779 C C . LYS B 1 235 ? 22.336 4.399 36.707 1.00 33.55 233 LYS B C 1
ATOM 3780 O O . LYS B 1 235 ? 22.699 4.425 35.566 1.00 36.52 233 LYS B O 1
ATOM 3786 N N . SER B 1 236 ? 23.033 3.818 37.661 1.00 32.58 234 SER B N 1
ATOM 3787 C CA . SER B 1 236 ? 24.306 3.159 37.414 1.00 43.19 234 SER B CA 1
ATOM 3788 C C . SER B 1 236 ? 24.175 1.687 36.971 1.00 41.18 234 SER B C 1
ATOM 3789 O O . SER B 1 236 ? 25.172 1.088 36.487 1.00 38.23 234 SER B O 1
ATOM 3792 N N . VAL B 1 237 ? 23.007 1.064 37.190 1.00 39.79 235 VAL B N 1
ATOM 3793 C CA . VAL B 1 237 ? 22.983 -0.420 37.079 1.00 38.96 235 VAL B CA 1
ATOM 3794 C C . VAL B 1 237 ? 22.648 -0.868 35.674 1.00 33.56 235 VAL B C 1
ATOM 3795 O O . VAL B 1 237 ? 21.924 -0.164 34.947 1.00 34.50 235 VAL B O 1
ATOM 3799 N N . PRO B 1 238 ? 23.157 -2.047 35.263 1.00 33.09 236 PRO B N 1
ATOM 3800 C CA . PRO B 1 238 ? 22.844 -2.436 33.892 1.00 30.60 236 PRO B CA 1
ATOM 3801 C C . PRO B 1 238 ? 21.386 -2.837 33.773 1.00 32.04 236 PRO B C 1
ATOM 3802 O O . PRO B 1 238 ? 20.789 -3.345 34.767 1.00 29.47 236 PRO B O 1
ATOM 3806 N N . ARG B 1 239 ? 20.821 -2.571 32.602 1.00 27.02 237 ARG B N 1
ATOM 3807 C CA . ARG B 1 239 ? 19.496 -2.986 32.280 1.00 27.61 237 ARG B CA 1
ATOM 3808 C C . ARG B 1 239 ? 19.630 -3.742 30.998 1.00 31.43 237 ARG B C 1
ATOM 3809 O O . ARG B 1 239 ? 20.101 -3.194 29.998 1.00 29.79 237 ARG B O 1
ATOM 3817 N N . VAL B 1 240 ? 19.297 -5.045 31.070 1.00 30.05 238 VAL B N 1
ATOM 3818 C CA . VAL B 1 240 ? 19.446 -5.985 29.996 1.00 27.46 238 VAL B CA 1
ATOM 3819 C C . VAL B 1 240 ? 18.071 -6.249 29.423 1.00 31.38 238 VAL B C 1
ATOM 3820 O O . VAL B 1 240 ? 17.208 -6.709 30.142 1.00 27.62 238 VAL B O 1
ATOM 3824 N N . VAL B 1 241 ? 17.866 -5.950 28.142 1.00 29.20 239 VAL B N 1
ATOM 3825 C CA . VAL B 1 241 ? 16.587 -6.183 27.471 1.00 28.27 239 VAL B CA 1
ATOM 3826 C C . VAL B 1 241 ? 16.744 -7.367 26.515 1.00 31.34 239 VAL B C 1
ATOM 3827 O O . VAL B 1 241 ? 17.595 -7.329 25.579 1.00 27.89 239 VAL B O 1
ATOM 3831 N N . MET B 1 242 ? 15.936 -8.418 26.749 1.00 29.49 240 MET B N 1
ATOM 3832 C CA . MET B 1 242 ? 15.840 -9.541 25.842 1.00 30.96 240 MET B CA 1
ATOM 3833 C C . MET B 1 242 ? 14.460 -9.514 25.193 1.00 32.64 240 MET B C 1
ATOM 3834 O O . MET B 1 242 ? 13.420 -9.816 25.812 1.00 31.58 240 MET B O 1
ATOM 3839 N N . ASN B 1 243 ? 14.457 -9.094 23.934 1.00 28.88 241 ASN B N 1
ATOM 3840 C CA . ASN B 1 243 ? 13.245 -8.930 23.187 1.00 31.24 241 ASN B CA 1
ATOM 3841 C C . ASN B 1 243 ? 13.587 -9.182 21.713 1.00 32.54 241 ASN B C 1
ATOM 3842 O O . ASN B 1 243 ? 14.693 -8.872 21.279 1.00 32.05 241 ASN B O 1
ATOM 3847 N N . ARG B 1 244 ? 12.619 -9.696 20.967 1.00 34.31 242 ARG B N 1
ATOM 3848 C CA . ARG B 1 244 ? 12.800 -9.866 19.509 1.00 39.60 242 ARG B CA 1
ATOM 3849 C C . ARG B 1 244 ? 13.096 -8.522 18.769 1.00 40.70 242 ARG B C 1
ATOM 3850 O O . ARG B 1 244 ? 13.850 -8.484 17.785 1.00 37.10 242 ARG B O 1
ATOM 3858 N N . GLU B 1 245 ? 12.531 -7.424 19.260 1.00 39.52 243 GLU B N 1
ATOM 3859 C CA . GLU B 1 245 ? 12.795 -6.117 18.681 1.00 47.12 243 GLU B CA 1
ATOM 3860 C C . GLU B 1 245 ? 13.202 -5.042 19.708 1.00 42.19 243 GLU B C 1
ATOM 3861 O O . GLU B 1 245 ? 13.114 -5.233 20.904 1.00 42.38 243 GLU B O 1
ATOM 3867 N N . ARG B 1 246 ? 13.670 -3.919 19.203 1.00 40.13 244 ARG B N 1
ATOM 3868 C CA . ARG B 1 246 ? 13.933 -2.758 20.038 1.00 46.06 244 ARG B CA 1
ATOM 3869 C C . ARG B 1 246 ? 12.614 -2.219 20.670 1.00 46.89 244 ARG B C 1
ATOM 3870 O O . ARG B 1 246 ? 11.552 -2.141 20.017 1.00 45.59 244 ARG B O 1
ATOM 3878 N N . VAL B 1 247 ? 12.688 -1.907 21.959 1.00 42.60 245 VAL B N 1
ATOM 3879 C CA . VAL B 1 247 ? 11.530 -1.501 22.742 1.00 39.97 245 VAL B CA 1
ATOM 3880 C C . VAL B 1 247 ? 12.031 -0.505 23.757 1.00 42.33 245 VAL B C 1
ATOM 3881 O O . VAL B 1 247 ? 13.223 -0.468 24.049 1.00 43.52 245 VAL B O 1
ATOM 3885 N N . GLY B 1 248 ? 11.117 0.301 24.281 1.00 43.23 246 GLY B N 1
ATOM 3886 C CA . GLY B 1 248 ? 11.436 1.230 25.342 1.00 44.09 246 GLY B CA 1
ATOM 3887 C C . GLY B 1 248 ? 11.601 2.659 24.881 1.00 49.83 246 GLY B C 1
ATOM 3888 O O . GLY B 1 248 ? 11.678 3.566 25.729 1.00 51.56 246 GLY B O 1
ATOM 3889 N N . GLY B 1 249 ? 11.659 2.886 23.566 1.00 44.95 247 GLY B N 1
ATOM 3890 C CA . GLY B 1 249 ? 11.812 4.240 23.036 1.00 44.58 247 GLY B CA 1
ATOM 3891 C C . GLY B 1 249 ? 13.092 4.895 23.579 1.00 45.01 247 GLY B C 1
ATOM 3892 O O . GLY B 1 249 ? 14.101 4.203 23.808 1.00 41.52 247 GLY B O 1
ATOM 3893 N N . LEU B 1 250 ? 13.030 6.209 23.848 1.00 40.63 248 LEU B N 1
ATOM 3894 C CA . LEU B 1 250 ? 14.183 6.989 24.343 1.00 39.48 248 LEU B CA 1
ATOM 3895 C C . LEU B 1 250 ? 14.416 6.847 25.850 1.00 42.57 248 LEU B C 1
ATOM 3896 O O . LEU B 1 250 ? 15.323 7.471 26.406 1.00 49.41 248 LEU B O 1
ATOM 3901 N N . LEU B 1 251 ? 13.647 5.997 26.517 1.00 41.32 249 LEU B N 1
ATOM 3902 C CA . LEU B 1 251 ? 13.921 5.693 27.919 1.00 41.12 249 LEU B CA 1
ATOM 3903 C C . LEU B 1 251 ? 15.147 4.778 28.031 1.00 40.38 249 LEU B C 1
ATOM 3904 O O . LEU B 1 251 ? 15.689 4.640 29.098 1.00 35.21 249 LEU B O 1
ATOM 3909 N N . PHE B 1 252 ? 15.516 4.121 26.932 1.00 39.11 250 PHE B N 1
ATOM 3910 C CA . PHE B 1 252 ? 16.691 3.268 26.900 1.00 39.30 250 PHE B CA 1
ATOM 3911 C C . PHE B 1 252 ? 17.674 3.795 25.900 1.00 36.43 250 PHE B C 1
ATOM 3912 O O . PHE B 1 252 ? 17.286 4.392 24.926 1.00 40.74 250 PHE B O 1
ATOM 3920 N N . ARG B 1 253 ? 18.944 3.544 26.123 1.00 39.71 251 ARG B N 1
ATOM 3921 C CA . ARG B 1 253 ? 19.984 4.011 25.215 1.00 43.64 251 ARG B CA 1
ATOM 3922 C C . ARG B 1 253 ? 20.933 2.849 25.096 1.00 40.42 251 ARG B C 1
ATOM 3923 O O . ARG B 1 253 ? 21.789 2.618 26.001 1.00 38.49 251 ARG B O 1
ATOM 3931 N N . PHE B 1 254 ? 20.663 2.083 24.033 1.00 36.55 252 PHE B N 1
ATOM 3932 C CA . PHE B 1 254 ? 21.420 0.889 23.648 1.00 44.05 252 PHE B CA 1
ATOM 3933 C C . PHE B 1 254 ? 22.520 1.332 22.666 1.00 48.33 252 PHE B C 1
ATOM 3934 O O . PHE B 1 254 ? 23.651 1.542 23.071 1.00 62.28 252 PHE B O 1
ATOM 3942 N N . VAL B 1 276 ? 26.278 7.260 32.659 1.00 61.77 325 VAL B N 1
ATOM 3943 C CA . VAL B 1 276 ? 26.940 6.048 32.114 1.00 64.56 325 VAL B CA 1
ATOM 3944 C C . VAL B 1 276 ? 26.092 5.244 31.076 1.00 58.02 325 VAL B C 1
ATOM 3945 O O . VAL B 1 276 ? 24.860 5.210 31.157 1.00 53.79 325 VAL B O 1
ATOM 3949 N N . CYS B 1 277 ? 26.760 4.562 30.147 1.00 50.46 326 CYS B N 1
ATOM 3950 C CA . CYS B 1 277 ? 26.090 3.653 29.215 1.00 44.79 326 CYS B CA 1
ATOM 3951 C C . CYS B 1 277 ? 25.840 2.304 29.915 1.00 41.95 326 CYS B C 1
ATOM 3952 O O . CYS B 1 277 ? 26.799 1.598 30.318 1.00 37.00 326 CYS B O 1
ATOM 3955 N N . ARG B 1 278 ? 24.567 1.972 30.128 1.00 31.65 327 ARG B N 1
ATOM 3956 C CA . ARG B 1 278 ? 24.265 0.814 30.960 1.00 32.59 327 ARG B CA 1
ATOM 3957 C C . ARG B 1 278 ? 23.176 -0.126 30.413 1.00 30.43 327 ARG B C 1
ATOM 3958 O O . ARG B 1 278 ? 22.877 -1.141 31.039 1.00 31.46 327 ARG B O 1
ATOM 3966 N N . ASP B 1 279 ? 22.622 0.211 29.257 1.00 28.47 328 ASP B N 1
ATOM 3967 C CA . ASP B 1 279 ? 21.611 -0.549 28.639 1.00 31.85 328 ASP B CA 1
ATOM 3968 C C . ASP B 1 279 ? 22.223 -1.428 27.569 1.00 35.46 328 ASP B C 1
ATOM 3969 O O . ASP B 1 279 ? 23.144 -0.989 26.861 1.00 35.39 328 ASP B O 1
ATOM 3974 N N . VAL B 1 280 ? 21.697 -2.655 27.459 1.00 29.50 329 VAL B N 1
ATOM 3975 C CA . VAL B 1 280 ? 22.050 -3.592 26.402 1.00 30.72 329 VAL B CA 1
ATOM 3976 C C . VAL B 1 280 ? 20.815 -4.313 25.886 1.00 30.07 329 VAL B C 1
ATOM 3977 O O . VAL B 1 280 ? 19.896 -4.645 26.663 1.00 27.74 329 VAL B O 1
ATOM 3981 N N . LEU B 1 281 ? 20.743 -4.487 24.563 1.00 27.63 330 LEU B N 1
ATOM 3982 C CA . LEU B 1 281 ? 19.643 -5.163 23.931 1.00 29.43 330 LEU B CA 1
ATOM 3983 C C . LEU B 1 281 ? 20.121 -6.478 23.267 1.00 32.75 330 LEU B C 1
ATOM 3984 O O . LEU B 1 281 ? 21.019 -6.460 22.389 1.00 32.38 330 LEU B O 1
ATOM 3989 N N . PHE B 1 282 ? 19.523 -7.598 23.655 1.00 29.38 331 PHE B N 1
ATOM 3990 C CA . PHE B 1 282 ? 19.765 -8.888 23.020 1.00 31.22 331 PHE B CA 1
ATOM 3991 C C . PHE B 1 282 ? 18.525 -9.334 22.307 1.00 34.63 331 PHE B C 1
ATOM 3992 O O . PHE B 1 282 ? 17.530 -9.723 22.929 1.00 32.84 331 PHE B O 1
ATOM 4000 N N . ARG B 1 283 ? 18.629 -9.329 20.981 1.00 33.67 332 ARG B N 1
ATOM 4001 C CA . ARG B 1 283 ? 17.531 -9.666 20.117 1.00 34.78 332 ARG B CA 1
ATOM 4002 C C . ARG B 1 283 ? 17.578 -11.114 19.737 1.00 35.86 332 ARG B C 1
ATOM 4003 O O . ARG B 1 283 ? 18.437 -11.860 20.215 1.00 36.61 332 ARG B O 1
ATOM 4011 N N . GLY B 1 284 ? 16.595 -11.529 18.934 1.00 36.69 333 GLY B N 1
ATOM 4012 C CA . GLY B 1 284 ? 16.424 -12.915 18.602 1.00 36.14 333 GLY B CA 1
ATOM 4013 C C . GLY B 1 284 ? 15.486 -13.528 19.611 1.00 36.43 333 GLY B C 1
ATOM 4014 O O . GLY B 1 284 ? 14.641 -12.841 20.204 1.00 34.91 333 GLY B O 1
ATOM 4015 N N . ASP B 1 285 ? 15.626 -14.827 19.790 1.00 40.43 334 ASP B N 1
ATOM 4016 C CA . ASP B 1 285 ? 14.749 -15.621 20.674 1.00 42.84 334 ASP B CA 1
ATOM 4017 C C . ASP B 1 285 ? 15.270 -15.554 22.128 1.00 34.15 334 ASP B C 1
ATOM 4018 O O . ASP B 1 285 ? 16.389 -16.054 22.451 1.00 31.33 334 ASP B O 1
ATOM 4023 N N . CYS B 1 286 ? 14.402 -15.098 23.030 1.00 31.78 335 CYS B N 1
ATOM 4024 C CA . CYS B 1 286 ? 14.776 -15.008 24.463 1.00 32.22 335 CYS B CA 1
ATOM 4025 C C . CYS B 1 286 ? 15.085 -16.366 25.033 1.00 29.28 335 CYS B C 1
ATOM 4026 O O . CYS B 1 286 ? 15.966 -16.489 25.866 1.00 28.14 335 CYS B O 1
ATOM 4029 N N . GLN B 1 287 ? 14.438 -17.431 24.543 1.00 29.61 336 GLN B N 1
ATOM 4030 C CA . GLN B 1 287 ? 14.763 -18.731 25.111 1.00 29.91 336 GLN B CA 1
ATOM 4031 C C . GLN B 1 287 ? 16.240 -19.127 24.860 1.00 32.63 336 GLN B C 1
ATOM 4032 O O . GLN B 1 287 ? 16.897 -19.738 25.738 1.00 37.45 336 GLN B O 1
ATOM 4038 N N . GLU B 1 288 ? 16.746 -18.858 23.656 1.00 32.42 337 GLU B N 1
ATOM 4039 C CA . GLU B 1 288 ? 18.159 -19.120 23.320 1.00 35.02 337 GLU B CA 1
ATOM 4040 C C . GLU B 1 288 ? 19.087 -18.199 24.059 1.00 28.89 337 GLU B C 1
ATOM 4041 O O . GLU B 1 288 ? 20.139 -18.594 24.500 1.00 37.06 337 GLU B O 1
ATOM 4047 N N . ASN B 1 289 ? 18.710 -16.950 24.200 1.00 31.33 338 ASN B N 1
ATOM 4048 C CA . ASN B 1 289 ? 19.598 -16.020 24.921 1.00 30.38 338 ASN B CA 1
ATOM 4049 C C . ASN B 1 289 ? 19.735 -16.409 26.380 1.00 31.91 338 ASN B C 1
ATOM 4050 O O . ASN B 1 289 ? 20.827 -16.345 26.939 1.00 35.60 338 ASN B O 1
ATOM 4055 N N . VAL B 1 290 ? 18.642 -16.898 26.998 1.00 30.49 339 VAL B N 1
ATOM 4056 C CA . VAL B 1 290 ? 18.725 -17.340 28.366 1.00 30.47 339 VAL B CA 1
ATOM 4057 C C . VAL B 1 290 ? 19.641 -18.577 28.473 1.00 30.79 339 VAL B C 1
ATOM 4058 O O . VAL B 1 290 ? 20.338 -18.731 29.460 1.00 32.51 339 VAL B O 1
ATOM 4062 N N . VAL B 1 291 ? 19.549 -19.477 27.495 1.00 32.98 340 VAL B N 1
ATOM 4063 C CA . VAL B 1 291 ? 20.350 -20.688 27.494 1.00 35.18 340 VAL B CA 1
ATOM 4064 C C . VAL B 1 291 ? 21.843 -20.303 27.385 1.00 32.61 340 VAL B C 1
ATOM 4065 O O . VAL B 1 291 ? 22.634 -20.794 28.161 1.00 32.46 340 VAL B O 1
ATOM 4069 N N . THR B 1 292 ? 22.177 -19.383 26.481 1.00 32.31 341 THR B N 1
ATOM 4070 C CA . THR B 1 292 ? 23.597 -18.890 26.312 1.00 32.13 341 THR B CA 1
ATOM 4071 C C . THR B 1 292 ? 24.083 -18.213 27.542 1.00 35.76 341 THR B C 1
ATOM 4072 O O . THR B 1 292 ? 25.198 -18.463 28.016 1.00 34.16 341 THR B O 1
ATOM 4076 N N . LEU B 1 293 ? 23.225 -17.376 28.129 1.00 34.97 342 LEU B N 1
ATOM 4077 C CA . LEU B 1 293 ? 23.562 -16.785 29.444 1.00 32.57 342 LEU B CA 1
ATOM 4078 C C . LEU B 1 293 ? 23.824 -17.772 30.567 1.00 33.05 342 LEU B C 1
ATOM 4079 O O . LEU B 1 293 ? 24.840 -17.692 31.253 1.00 37.16 342 LEU B O 1
ATOM 4084 N N . ALA B 1 294 ? 22.942 -18.743 30.719 1.00 32.18 343 ALA B N 1
ATOM 4085 C CA . ALA B 1 294 ? 23.117 -19.830 31.661 1.00 35.83 343 ALA B CA 1
ATOM 4086 C C . ALA B 1 294 ? 24.451 -20.554 31.452 1.00 34.19 343 ALA B C 1
ATOM 4087 O O . ALA B 1 294 ? 25.156 -20.854 32.416 1.00 34.07 343 ALA B O 1
ATOM 4089 N N . GLU B 1 295 ? 24.823 -20.740 30.201 1.00 36.95 344 GLU B N 1
ATOM 4090 C CA . GLU B 1 295 ? 26.095 -21.354 29.853 1.00 39.09 344 GLU B CA 1
ATOM 4091 C C . GLU B 1 295 ? 27.255 -20.601 30.445 1.00 37.16 344 GLU B C 1
ATOM 4092 O O . GLU B 1 295 ? 28.035 -21.162 31.144 1.00 35.29 344 GLU B O 1
ATOM 4098 N N . TYR B 1 296 ? 27.331 -19.290 30.238 1.00 38.15 345 TYR B N 1
ATOM 4099 C CA . TYR B 1 296 ? 28.487 -18.545 30.729 1.00 36.56 345 TYR B CA 1
ATOM 4100 C C . TYR B 1 296 ? 28.408 -18.422 32.196 1.00 34.53 345 TYR B C 1
ATOM 4101 O O . TYR B 1 296 ? 29.408 -18.165 32.817 1.00 41.18 345 TYR B O 1
ATOM 4110 N N . LEU B 1 297 ? 27.225 -18.609 32.786 1.00 32.63 346 LEU B N 1
ATOM 4111 C CA . LEU B 1 297 ? 27.083 -18.575 34.255 1.00 33.46 346 LEU B CA 1
ATOM 4112 C C . LEU B 1 297 ? 27.432 -19.895 34.963 1.00 36.80 346 LEU B C 1
ATOM 4113 O O . LEU B 1 297 ? 27.405 -19.952 36.202 1.00 39.77 346 LEU B O 1
ATOM 4118 N N . GLY B 1 298 ? 27.729 -20.957 34.209 1.00 38.98 347 GLY B N 1
ATOM 4119 C CA . GLY B 1 298 ? 27.924 -22.290 34.808 1.00 40.03 347 GLY B CA 1
ATOM 4120 C C . GLY B 1 298 ? 26.622 -22.956 35.231 1.00 40.51 347 GLY B C 1
ATOM 4121 O O . GLY B 1 298 ? 26.612 -23.792 36.132 1.00 44.54 347 GLY B O 1
ATOM 4122 N N . LEU B 1 299 ? 25.504 -22.583 34.601 1.00 41.51 348 LEU B N 1
ATOM 4123 C CA . LEU B 1 299 ? 24.200 -23.170 34.951 1.00 44.05 348 LEU B CA 1
ATOM 4124 C C . LEU B 1 299 ? 23.591 -23.997 33.804 1.00 44.19 348 LEU B C 1
ATOM 4125 O O . LEU B 1 299 ? 22.444 -24.384 33.887 1.00 45.43 348 LEU B O 1
ATOM 4130 N N . SER B 1 300 ? 24.335 -24.281 32.741 1.00 42.06 349 SER B N 1
ATOM 4131 C CA . SER B 1 300 ? 23.742 -24.975 31.607 1.00 47.37 349 SER B CA 1
ATOM 4132 C C . SER B 1 300 ? 23.232 -26.396 31.911 1.00 47.26 349 SER B C 1
ATOM 4133 O O . SER B 1 300 ? 22.161 -26.805 31.373 1.00 35.27 349 SER B O 1
ATOM 4136 N N . GLU B 1 301 ? 23.938 -27.116 32.800 1.00 42.22 350 GLU B N 1
ATOM 4137 C CA . GLU B 1 301 ? 23.502 -28.483 33.185 1.00 42.29 350 GLU B CA 1
ATOM 4138 C C . GLU B 1 301 ? 22.201 -28.459 33.959 1.00 39.52 350 GLU B C 1
ATOM 4139 O O . GLU B 1 301 ? 21.241 -29.171 33.617 1.00 35.21 350 GLU B O 1
ATOM 4145 N N . ALA B 1 302 ? 22.175 -27.654 35.029 1.00 38.29 351 ALA B N 1
ATOM 4146 C CA . ALA B 1 302 ? 20.925 -27.412 35.784 1.00 36.19 351 ALA B CA 1
ATOM 4147 C C . ALA B 1 302 ? 19.800 -26.980 34.848 1.00 36.52 351 ALA B C 1
ATOM 4148 O O . ALA B 1 302 ? 18.669 -27.479 34.951 1.00 36.01 351 ALA B O 1
ATOM 4150 N N . LEU B 1 303 ? 20.077 -26.063 33.924 1.00 33.16 352 LEU B N 1
ATOM 4151 C CA . LEU B 1 303 ? 18.993 -25.594 33.108 1.00 32.71 352 LEU B CA 1
ATOM 4152 C C . LEU B 1 303 ? 18.533 -26.739 32.188 1.00 39.88 352 LEU B C 1
ATOM 4153 O O . LEU B 1 303 ? 17.333 -26.924 31.966 1.00 36.79 352 LEU B O 1
ATOM 4158 N N . ALA B 1 304 ? 19.487 -27.481 31.626 1.00 38.67 353 ALA B N 1
ATOM 4159 C CA . ALA B 1 304 ? 19.125 -28.562 30.693 1.00 40.64 353 ALA B CA 1
ATOM 4160 C C . ALA B 1 304 ? 18.244 -29.606 31.410 1.00 40.57 353 ALA B C 1
ATOM 4161 O O . ALA B 1 304 ? 17.266 -30.083 30.850 1.00 44.63 353 ALA B O 1
ATOM 4163 N N . LYS B 1 305 ? 18.571 -29.904 32.668 1.00 41.49 354 LYS B N 1
ATOM 4164 C CA . LYS B 1 305 ? 17.860 -30.880 33.475 1.00 42.67 354 LYS B CA 1
ATOM 4165 C C . LYS B 1 305 ? 16.402 -30.449 33.676 1.00 47.26 354 LYS B C 1
ATOM 4166 O O . LYS B 1 305 ? 15.441 -31.229 33.470 1.00 40.59 354 LYS B O 1
ATOM 4172 N N . ARG B 1 306 ? 16.211 -29.178 34.001 1.00 41.30 355 ARG B N 1
ATOM 4173 C CA . ARG B 1 306 ? 14.851 -28.688 34.191 1.00 41.26 355 ARG B CA 1
ATOM 4174 C C . ARG B 1 306 ? 14.056 -28.676 32.901 1.00 38.57 355 ARG B C 1
ATOM 4175 O O . ARG B 1 306 ? 12.844 -28.967 32.879 1.00 40.84 355 ARG B O 1
ATOM 4183 N N . MET B 1 307 ? 14.712 -28.303 31.816 1.00 44.23 356 MET B N 1
ATOM 4184 C CA . MET B 1 307 ? 14.032 -28.218 30.542 1.00 44.09 356 MET B CA 1
ATOM 4185 C C . MET B 1 307 ? 13.632 -29.621 30.118 1.00 50.96 356 MET B C 1
ATOM 4186 O O . MET B 1 307 ? 12.611 -29.749 29.493 1.00 46.42 356 MET B O 1
ATOM 4191 N N . ARG B 1 308 ? 14.398 -30.662 30.441 1.00 48.73 357 ARG B N 1
ATOM 4192 C CA . ARG B 1 308 ? 13.933 -32.039 30.059 1.00 63.37 357 ARG B CA 1
ATOM 4193 C C . ARG B 1 308 ? 12.585 -32.438 30.710 1.00 64.57 357 ARG B C 1
ATOM 4194 O O . ARG B 1 308 ? 11.784 -33.092 30.073 1.00 70.47 357 ARG B O 1
ATOM 4202 N N . LEU B 1 309 ? 12.347 -32.013 31.954 1.00 75.47 358 LEU B N 1
ATOM 4203 C CA . LEU B 1 309 ? 11.087 -32.296 32.678 1.00 73.41 358 LEU B CA 1
ATOM 4204 C C . LEU B 1 309 ? 9.804 -31.700 32.074 1.00 69.67 358 LEU B C 1
ATOM 4205 O O . LEU B 1 309 ? 8.747 -32.279 32.266 1.00 73.15 358 LEU B O 1
ATOM 4210 N N . SER B 1 310 ? 9.881 -30.576 31.359 1.00 74.94 359 SER B N 1
ATOM 4211 C CA . SER B 1 310 ? 8.664 -29.886 30.854 1.00 73.51 359 SER B CA 1
ATOM 4212 C C . SER B 1 310 ? 8.557 -29.772 29.322 1.00 80.42 359 SER B C 1
ATOM 4213 O O . SER B 1 310 ? 7.667 -29.054 28.828 1.00 80.31 359 SER B O 1
ATOM 4216 N N . ASP B 1 311 ? 9.426 -30.480 28.579 1.00 80.97 360 ASP B N 1
ATOM 4217 C CA . ASP B 1 311 ? 9.343 -30.558 27.100 1.00 86.93 360 ASP B CA 1
ATOM 4218 C C . ASP B 1 311 ? 8.585 -31.790 26.632 1.00 83.83 360 ASP B C 1
ATOM 4219 O O . ASP B 1 311 ? 7.816 -31.719 25.672 1.00 87.89 360 ASP B O 1
ATOM 4224 N N . ARG C 2 8 ? 19.500 -17.664 76.383 1.00 59.50 379 ARG C N 1
ATOM 4225 C CA . ARG C 2 8 ? 20.288 -16.490 75.882 1.00 59.19 379 ARG C CA 1
ATOM 4226 C C . ARG C 2 8 ? 21.335 -16.968 74.921 1.00 57.50 379 ARG C C 1
ATOM 4227 O O . ARG C 2 8 ? 22.105 -17.863 75.263 1.00 58.82 379 ARG C O 1
ATOM 4235 N N . HIS C 2 9 ? 21.347 -16.399 73.722 1.00 48.96 380 HIS C N 1
ATOM 4236 C CA . HIS C 2 9 ? 22.490 -16.525 72.813 1.00 48.05 380 HIS C CA 1
ATOM 4237 C C . HIS C 2 9 ? 22.753 -15.208 72.085 1.00 42.25 380 HIS C C 1
ATOM 4238 O O . HIS C 2 9 ? 21.936 -14.300 72.067 1.00 39.36 380 HIS C O 1
ATOM 4245 N N . LYS C 2 10 ? 23.905 -15.149 71.462 1.00 39.58 381 LYS C N 1
ATOM 4246 C CA . LYS C 2 10 ? 24.405 -13.958 70.792 1.00 38.52 381 LYS C CA 1
ATOM 4247 C C . LYS C 2 10 ? 23.695 -13.659 69.459 1.00 34.68 381 LYS C C 1
ATOM 4248 O O . LYS C 2 10 ? 23.043 -14.531 68.869 1.00 33.66 381 LYS C O 1
ATOM 4266 N N . LEU C 2 12 ? 22.946 -13.349 65.817 1.00 33.79 383 LEU C N 1
ATOM 4267 C CA . LEU C 2 12 ? 23.305 -14.203 64.691 1.00 34.97 383 LEU C CA 1
ATOM 4268 C C . LEU C 2 12 ? 22.337 -14.132 63.563 1.00 36.28 383 LEU C C 1
ATOM 4269 O O . LEU C 2 12 ? 21.213 -13.586 63.670 1.00 34.59 383 LEU C O 1
ATOM 4274 N N . MET C 2 13 ? 22.780 -14.696 62.445 1.00 35.98 384 MET C N 1
ATOM 4275 C CA . MET C 2 13 ? 21.927 -14.873 61.288 1.00 37.03 384 MET C CA 1
ATOM 4276 C C . MET C 2 13 ? 22.307 -16.108 60.538 1.00 37.92 384 MET C C 1
ATOM 4277 O O . MET C 2 13 ? 23.458 -16.534 60.590 1.00 29.07 384 MET C O 1
ATOM 4282 N N . PHE C 2 14 ? 21.319 -16.727 59.901 1.00 38.24 385 PHE C N 1
ATOM 4283 C CA . PHE C 2 14 ? 21.569 -17.985 59.181 1.00 43.71 385 PHE C CA 1
ATOM 4284 C C . PHE C 2 14 ? 22.025 -17.617 57.781 1.00 49.51 385 PHE C C 1
ATOM 4285 O O . PHE C 2 14 ? 21.302 -16.953 57.055 1.00 46.95 385 PHE C O 1
ATOM 4293 N N . LYS C 2 15 ? 23.248 -18.027 57.444 1.00 63.64 386 LYS C N 1
ATOM 4294 C CA . LYS C 2 15 ? 23.923 -17.607 56.211 1.00 71.76 386 LYS C CA 1
ATOM 4295 C C . LYS C 2 15 ? 24.006 -18.837 55.327 1.00 64.94 386 LYS C C 1
ATOM 4296 O O . LYS C 2 15 ? 22.962 -19.346 54.928 1.00 67.67 386 LYS C O 1
ATOM 4302 N N . SER D 2 7 ? 0.155 7.881 44.885 1.00 80.83 378 SER D N 1
ATOM 4303 C CA . SER D 2 7 ? 1.337 7.278 44.174 1.00 85.03 378 SER D CA 1
ATOM 4304 C C . SER D 2 7 ? 1.022 5.889 43.575 1.00 83.86 378 SER D C 1
ATOM 4305 O O . SER D 2 7 ? 1.920 5.026 43.454 1.00 87.71 378 SER D O 1
ATOM 4308 N N . ARG D 2 8 ? -0.250 5.719 43.188 1.00 68.62 379 ARG D N 1
ATOM 4309 C CA . ARG D 2 8 ? -0.837 4.452 42.741 1.00 64.64 379 ARG D CA 1
ATOM 4310 C C . ARG D 2 8 ? -1.868 4.736 41.669 1.00 54.34 379 ARG D C 1
ATOM 4311 O O . ARG D 2 8 ? -2.795 5.508 41.909 1.00 52.92 379 ARG D O 1
ATOM 4319 N N . HIS D 2 9 ? -1.736 4.104 40.516 1.00 39.48 380 HIS D N 1
ATOM 4320 C CA . HIS D 2 9 ? -2.797 4.147 39.553 1.00 46.21 380 HIS D CA 1
ATOM 4321 C C . HIS D 2 9 ? -3.089 2.787 38.928 1.00 41.63 380 HIS D C 1
ATOM 4322 O O . HIS D 2 9 ? -2.300 1.842 38.960 1.00 42.05 380 HIS D O 1
ATOM 4329 N N . LYS D 2 10 ? -4.265 2.746 38.344 1.00 37.05 381 LYS D N 1
ATOM 4330 C CA . LYS D 2 10 ? -4.797 1.587 37.652 1.00 33.16 381 LYS D CA 1
ATOM 4331 C C . LYS D 2 10 ? -4.045 1.233 36.347 1.00 30.25 381 LYS D C 1
ATOM 4332 O O . LYS D 2 10 ? -3.421 2.084 35.713 1.00 28.11 381 LYS D O 1
ATOM 4350 N N . LEU D 2 12 ? -3.252 0.808 32.719 1.00 31.28 383 LEU D N 1
ATOM 4351 C CA . LEU D 2 12 ? -3.618 1.547 31.520 1.00 30.30 383 LEU D CA 1
ATOM 4352 C C . LEU D 2 12 ? -2.607 1.395 30.398 1.00 33.48 383 LEU D C 1
ATOM 4353 O O . LEU D 2 12 ? -1.459 0.975 30.606 1.00 34.81 383 LEU D O 1
ATOM 4358 N N . MET D 2 13 ? -3.048 1.746 29.195 1.00 36.63 384 MET D N 1
ATOM 4359 C CA . MET D 2 13 ? -2.212 1.876 28.003 1.00 40.09 384 MET D CA 1
ATOM 4360 C C . MET D 2 13 ? -2.460 3.232 27.394 1.00 38.98 384 MET D C 1
ATOM 4361 O O . MET D 2 13 ? -3.539 3.748 27.533 1.00 34.16 384 MET D O 1
ATOM 4366 N N . PHE D 2 14 ? -1.508 3.758 26.655 1.00 36.99 385 PHE D N 1
ATOM 4367 C CA . PHE D 2 14 ? -1.745 4.993 25.885 1.00 43.96 385 PHE D CA 1
ATOM 4368 C C . PHE D 2 14 ? -2.098 4.617 24.440 1.00 45.72 385 PHE D C 1
ATOM 4369 O O . PHE D 2 14 ? -1.420 3.792 23.830 1.00 47.60 385 PHE D O 1
ATOM 4377 N N . LYS D 2 15 ? -3.209 5.134 23.952 1.00 57.23 386 LYS D N 1
ATOM 4378 C CA . LYS D 2 15 ? -3.395 5.321 22.506 1.00 71.59 386 LYS D CA 1
ATOM 4379 C C . LYS D 2 15 ? -4.486 6.329 22.279 1.00 66.34 386 LYS D C 1
ATOM 4380 O O . LYS D 2 15 ? -4.452 7.013 21.279 1.00 80.66 386 LYS D O 1
#

B-factor: mean 42.25, std 14.81, range [21.89, 108.87]

Organism: Leishmania infantum (NCBI:txid5671)

Foldseek 3Di:
DVLQCEPLNDQALLSVLCCCVVVVAQQEEEEAEDLQCVVLVFDDCPDVVAPNVVLVVVVDDPDPQCLLAPVCCQVPVLSVLVNVLRRPLAPPPTEGALVLLLQVVSVVVNRYNAYEYCDQNCHNVRSPDDPVRYHNQFYYLHWKAFPPPRHTDDSVVCVVQSNVSHFDADPPPRGTMDGSGHGVVGDTDPVLVCCQVPRQQPHQEYEYEADALPDPPSVCSPVNYDCPHAYEYEYQDPHDPVSADVVHNRYNYDHDRVSVSSCVSCVSNVNNVVSVVSVVVID/DVLQQELLNDQDLLSVLVCCVVVVAQEEEEEEEQLQCVVQVADHDAVLQAPVCCQVPVLSVLVVVLPRPLEPPRTEAALVLLLQVVSVVVNNYNAYEYCDANCHNVRSPPDPVRYFNQFYYLHWKAFPPPGHTDHSVVCVVQSNVRHFDADPVPRGTMDGSGHGVVGDTDPVLVCCQPPSQAPHQEYEHEADQLPDPPNSCSPLRHDPSHAYEYEYQDDHDPVSADCVHHYNYDHDRPSVSSLVSCVSNVNNVVSVVSNVVGD/DDDDDDD/DDDDDDDD

Solvent-accessible surface area: 25477 Å² total

Secondary structure (DSSP, 8-state):
-GGG-BTTSS-SHHHHHHHHHHTT---EEEEE-GGGTGGGT---TT-TTSHHHHHHHHH--S-GGGGGBHHHHHH-HHHHHHHHHHH--STTSS---HHHHHHHHHHHTT-EEEEEE--SS-HHHHTT--TTTEEETTEEEEEEEETTT--EE-HHHHHHHHHTT---B-TTT-PBEEEEEPPBTSPPPHHHHHIIIIIGGG-SEEEEES--S-STTGGGGGGSS-TTS-EEEE-SS--SGGG-----B-EEEE-S-HHHHHHHHHHHTT-HHHHHHHHHTT-/-GGG-BTTBS-SHHHHHHHHHHTT---EEEEE-GGGGGGGTPPP--GGGBHHHHHH-HHHHHHHHHHH--STTSS---HHHHHHHHHHHTT-EEEEEE---S-HHHHTT--TTTEEETTEEEEEEEETTT--EE-HHHHHHHHHTTPPPB-TTT--BEEEEE--BTSPPPHHHHHIIIIIGGG-SEEEEES--S-STTGGGGGGGS-TTS-EEEE-SS--SGGG----B-EEEE-S-HHHHHHHHHHHTT-HHHHHHHHHHH-/-------/--------

Nearest PDB structures (foldseek):
  5ol0-assembly1_A  TM=1.004E+00  e=6.708E-61  Leishmania infantum
  5ol0-assembly2_B  TM=9.968E-01  e=3.628E-51  Leishmania infantum
  7bos-assembly1_A  TM=9.121E-01  e=1.028E-30  Homo sapiens
  7bot-assembly1_A  TM=9.093E-01  e=5.818E-30  Homo sapiens
  5dy5-assembly1_A  TM=8.812E-01  e=6.177E-30  Homo sapiens

Sequence (561 aa):
APHQEHVLGEPTLEGLAHYIREKNVRRILVLVGAGASVAAGIPDFRSPDTGIYANLGKYNLEDPTDAFSLTLLREKPEIFYSIARELNLWPGHFQPTAVHHFIRLLQDEGRLLRCCTQNIDGLEKAAGVSPELLVEAHGSFAAAACIECHTPFSIEQNYLEAMSGTVSRCSTCGGIVKPNVVFFGENLPDAFFDALHHDAPIAELVIIIGTSMQVHPFALLPCVVPKSVPRVVMNRERVGGLLFRFDVCRDVLFRGDCQENVVTLAEYLGLSEALAKRMRLSDAPHQEHVLGEPTLEGLAHYIREKNVRRILVLVGAGASVAAGIPDFTDAFSLTLLREKPEIFYSIARELNLWPGHFQPTAVHHFIRLLQDEGRLLRCCTQNIDGLEKAAGVSPELLVEAHGSFAAAACIECHTPFSIEQNYLEAMSGTVSRCSTCGGIVKPNVVFFGENLPDAFFDALHHDAPIAELVIIIGTSMQVHPFALLPCVVPKSVPRVVMNRERVGGLLFRFVCRDVLFRGDCQENVVTLAEYLGLSEALAKRMRLSDRHKLMFKSRHKLMFK

CATH classification: 3.40.50.1220 (+1 more: 3.30.1600.10)

Radius of gyration: 25.78 Å; Cα contacts (8 Å, |Δi|>4): 1127; chains: 4; bounding box: 70×52×62 Å

InterPro domains:
  IPR003000 Sirtuin family [PF02146] (39-223)
  IPR017328 Sirtuin, class I [PIRSF037938] (6-357)
  IPR026590 Sirtuin family, catalytic core domain [PS50305] (12-349)
  IPR026591 Sirtuin, catalytic core small domain superfamily [G3DSA:3.30.1600.10] (45-195)
  IPR029035 DHS-like NAD/FAD-binding domain superfamily [SSF52467] (16-247)
  IPR050134 NAD-dependent sirtuin protein deacylases [PTHR11085] (11-347)